Protein AF-0000000078663691 (afdb_homodimer)

Organism: Novosphingobium aromaticivorans (strain ATCC 700278 / DSM 12444 / CCUG 56034 / CIP 105152 / NBRC 16084 / F199) (NCBI:txid279238)

InterPro domains:
  IPR007715 Ubiquinone biosynthesis protein Coq4 [PF05019] (97-254)

Sequence (544 aa):
MADDLPYLARGAKPVATDSTVLVSNSPYLNEPRLRDWLATAYLRKSGKDSPTTLDAHKLYMILADVFDVPRIEELFTQERKRWPELDRWFAEGFSSNFTVDELLAHPQGSLGHTFGRYLRDNGFEIDIVPRFEPRNQFEYFSLRSGQTHDLEHIVCGGGFDIIGELVPYFARLSNLPRFLDPELVGLINAGQLLGALRLVSRTGLHYQQAFPTVLKAIRCGMDVGEQSGPFWMARYEDVFHLPIDEARNALGIVGAVDLDSREASMNWPEYWMADDLPYLARGAKPVATDSTVLVSNSPYLNEPRLRDWLATAYLRKSGKDSPTTLDAHKLYMILADVFDVPRIEELFTQERKRWPELDRWFAEGFSSNFTVDELLAHPQGSLGHTFGRYLRDNGFEIDIVPRFEPRNQFEYFSLRSGQTHDLEHIVCGGGFDIIGELVPYFARLSNLPRFLDPELVGLINAGQLLGALRLVSRTGLHYQQAFPTVLKAIRCGMDVGEQSGPFWMARYEDVFHLPIDEARNALGIVGAVDLDSREASMNWPEYW

Foldseek 3Di:
DPPPDDPVPPDDDDDDDPDPDDDDPDLQVVQVLNVVLLVDLQPDAFAQVDHLLVSLVSNVVSLVVSFPVVVLQVQLVVLCVVDVVSVVLVVVLDADDDALVNLCPADPQFLSNVLSVVCVVVVHGQQPDDDDDDPGPLSSLVRLCRNCQSSCLLLLQFDPFLLSSLQQLLLCVQAVVVRGDPVSCVRNNVSSVSSNNSSQSNCVVPPVVLNVLSVVSNVSNNQQRNQFHPLSSDDLVVRSNDRSVVSSVVSRGPRHDNRDSPVSSVSRHSND/DPPPDDPVPPDDDDDDDPDPDDDDPDLQVVQVLNVVLLVDLQPDAFAQVDHLLVSLVSNVVSLVVSFPVVVLQVQLVVLCVVDVVSVVLVVVLDADDDALVNLCPADPQFLSNVLSCVCVVVVHGQQPDDDDDDPGPLSSLVRLCRNCQSSCLLLLQFDPFLLSSLQQLLLCVQAVVVRGDPVSCVRNNVSSVSSNNSSQSNCVVPPVVLNVLSVVSNVSNNQQRNQFHPLSSDDLVVRSNDRSVVSSVVSRGPRHDNRDSPVSRVSRHSND

Structure (mmCIF, N/CA/C/O backbone):
data_AF-0000000078663691-model_v1
#
loop_
_entity.id
_entity.type
_entity.pdbx_description
1 polymer 'Uncharacterized protein involved in ubiquinone biosynthesis-like protein'
#
loop_
_atom_site.group_PDB
_atom_site.id
_atom_site.type_symbol
_atom_site.label_atom_id
_atom_site.label_alt_id
_atom_site.label_comp_id
_atom_site.label_asym_id
_atom_site.label_entity_id
_atom_site.label_seq_id
_atom_site.pdbx_PDB_ins_code
_atom_site.Cartn_x
_atom_site.Cartn_y
_atom_site.Cartn_z
_atom_site.occupancy
_atom_site.B_iso_or_equiv
_atom_site.auth_seq_id
_atom_site.auth_comp_id
_atom_site.auth_asym_id
_atom_site.auth_atom_id
_atom_site.pdbx_PDB_model_num
ATOM 1 N N . MET A 1 1 ? 10 38.812 -11.766 1 22.59 1 MET A N 1
ATOM 2 C CA . MET A 1 1 ? 8.766 38.469 -11.062 1 22.59 1 MET A CA 1
ATOM 3 C C . MET A 1 1 ? 8.914 37.156 -10.328 1 22.59 1 MET A C 1
ATOM 5 O O . MET A 1 1 ? 9.32 36.156 -10.914 1 22.59 1 MET A O 1
ATOM 9 N N . ALA A 1 2 ? 9.375 37.031 -9.125 1 31.94 2 ALA A N 1
ATOM 10 C CA . ALA A 1 2 ? 9.695 36 -8.164 1 31.94 2 ALA A CA 1
ATOM 11 C C . ALA A 1 2 ? 8.648 34.875 -8.18 1 31.94 2 ALA A C 1
ATOM 13 O O . ALA A 1 2 ? 7.465 35.125 -7.934 1 31.94 2 ALA A O 1
ATOM 14 N N . ASP A 1 3 ? 8.531 33.75 -8.961 1 36.31 3 ASP A N 1
ATOM 15 C CA . ASP A 1 3 ? 7.508 32.812 -9.375 1 36.31 3 ASP A CA 1
ATOM 16 C C . ASP A 1 3 ? 6.82 32.156 -8.172 1 36.31 3 ASP A C 1
ATOM 18 O O . ASP A 1 3 ? 7.48 31.609 -7.289 1 36.31 3 ASP A O 1
ATOM 22 N N . ASP A 1 4 ? 5.684 32.562 -7.602 1 38.38 4 ASP A N 1
ATOM 23 C CA . ASP A 1 4 ? 4.664 32.406 -6.57 1 38.38 4 ASP A CA 1
ATOM 24 C C . ASP A 1 4 ? 4.266 30.938 -6.41 1 38.38 4 ASP A C 1
ATOM 26 O O . ASP A 1 4 ? 3.184 30.625 -5.906 1 38.38 4 ASP A O 1
ATOM 30 N N . LEU A 1 5 ? 4.82 30.016 -7.07 1 46.78 5 LEU A N 1
ATOM 31 C CA . LEU A 1 5 ? 4.375 28.641 -6.93 1 46.78 5 LEU A CA 1
ATOM 32 C C . LEU A 1 5 ? 4.77 28.078 -5.566 1 46.78 5 LEU A C 1
ATOM 34 O O . LEU A 1 5 ? 5.871 28.328 -5.082 1 46.78 5 LEU A O 1
ATOM 38 N N . PRO A 1 6 ? 3.791 27.578 -4.895 1 53.06 6 PRO A N 1
ATOM 39 C CA . PRO A 1 6 ? 4.113 26.859 -3.66 1 53.06 6 PRO A CA 1
ATOM 40 C C . PRO A 1 6 ? 5.32 25.938 -3.811 1 53.06 6 PRO A C 1
ATOM 42 O O . PRO A 1 6 ? 5.625 25.484 -4.918 1 53.06 6 PRO A O 1
ATOM 45 N N . TYR A 1 7 ? 6.234 26 -2.838 1 54.06 7 TYR A N 1
ATOM 46 C CA . TYR A 1 7 ? 7.445 25.188 -2.738 1 54.06 7 TYR A CA 1
ATOM 47 C C . TYR A 1 7 ? 7.262 23.844 -3.439 1 54.06 7 TYR A C 1
ATOM 49 O O . TYR A 1 7 ? 8.141 23.406 -4.176 1 54.06 7 TYR A O 1
ATOM 57 N N . LEU A 1 8 ? 6.082 23.312 -3.352 1 53.34 8 LEU A N 1
ATOM 58 C CA . LEU A 1 8 ? 5.824 21.984 -3.865 1 53.34 8 LEU A CA 1
ATOM 59 C C . LEU A 1 8 ? 5.664 22 -5.383 1 53.34 8 LEU A C 1
ATOM 61 O O . LEU A 1 8 ? 5.758 20.953 -6.035 1 53.34 8 LEU A O 1
ATOM 65 N N . ALA A 1 9 ? 5.559 23.125 -5.969 1 53.31 9 ALA A N 1
ATOM 66 C CA . ALA A 1 9 ? 5.285 23.203 -7.402 1 53.31 9 ALA A CA 1
ATOM 67 C C . ALA A 1 9 ? 6.543 23.562 -8.188 1 53.31 9 ALA A C 1
ATOM 69 O O . ALA A 1 9 ? 6.492 23.75 -9.398 1 53.31 9 ALA A O 1
ATOM 70 N N . ARG A 1 10 ? 7.605 23.562 -7.473 1 61.69 10 ARG A N 1
ATOM 71 C CA . ARG A 1 10 ? 8.844 23.953 -8.133 1 61.69 10 ARG A CA 1
ATOM 72 C C 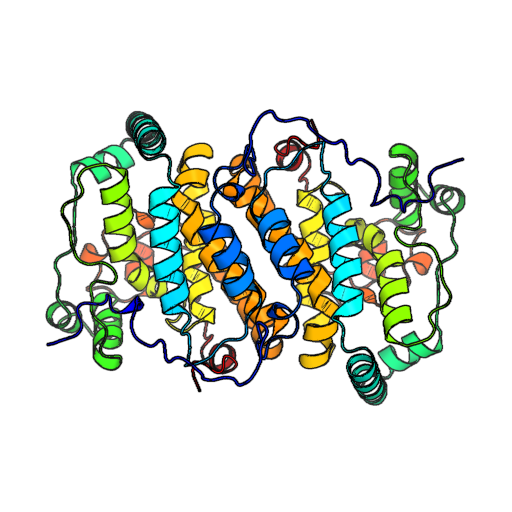. ARG A 1 10 ? 9.602 22.734 -8.656 1 61.69 10 ARG A C 1
ATOM 74 O O . ARG A 1 10 ? 9.469 21.641 -8.109 1 61.69 10 ARG A O 1
ATOM 81 N N . GLY A 1 11 ? 10.047 22.797 -9.969 1 65.69 11 GLY A N 1
ATOM 82 C CA . GLY A 1 11 ? 11.047 21.812 -10.328 1 65.69 11 GLY A CA 1
ATOM 83 C C . GLY A 1 11 ? 10.734 21.078 -11.625 1 65.69 11 GLY A C 1
ATOM 84 O O . GLY A 1 11 ? 11.57 20.344 -12.148 1 65.69 11 GLY A O 1
ATOM 85 N N . ALA A 1 12 ? 9.578 21.328 -12.078 1 71.88 12 ALA A N 1
ATOM 86 C CA . ALA A 1 12 ? 9.312 20.594 -13.32 1 71.88 12 ALA A CA 1
ATOM 87 C C . ALA A 1 12 ? 10.156 21.141 -14.461 1 71.88 12 ALA A C 1
ATOM 89 O O . ALA A 1 12 ? 10.281 22.359 -14.625 1 71.88 12 ALA A O 1
ATOM 90 N N . LYS A 1 13 ? 10.844 20.266 -15.188 1 81.12 13 LYS A N 1
ATOM 91 C CA . LYS A 1 13 ? 11.602 20.609 -16.391 1 81.12 13 LYS A CA 1
ATOM 92 C C . LYS A 1 13 ? 11.125 19.797 -17.594 1 81.12 13 LYS A C 1
ATOM 94 O O . LYS A 1 13 ? 11.305 18.578 -17.625 1 81.12 13 LYS A O 1
ATOM 99 N N . PRO A 1 14 ? 10.547 20.406 -18.531 1 81.62 14 PRO A N 1
ATOM 100 C CA . PRO A 1 14 ? 10.086 19.641 -19.703 1 81.62 14 PRO A CA 1
ATOM 101 C C . PRO A 1 14 ? 11.227 18.953 -20.453 1 81.62 14 PRO A C 1
ATOM 103 O O . PRO A 1 14 ? 12.328 19.5 -20.547 1 81.62 14 PRO A O 1
ATOM 106 N N . VAL A 1 15 ? 10.992 17.719 -20.844 1 88.19 15 VAL A N 1
ATOM 107 C CA . VAL A 1 15 ? 11.938 16.969 -21.656 1 88.19 15 VAL A CA 1
ATOM 108 C C . VAL A 1 15 ? 11.414 16.859 -23.094 1 88.19 15 VAL A C 1
ATOM 110 O O . VAL A 1 15 ? 10.273 16.453 -23.312 1 88.19 15 VAL A O 1
ATOM 113 N N . ALA A 1 16 ? 12.219 17.281 -24 1 90.62 16 ALA A N 1
ATOM 114 C CA . ALA A 1 16 ? 11.836 17.219 -25.406 1 90.62 16 ALA A CA 1
ATOM 115 C C . ALA A 1 16 ? 11.953 15.797 -25.938 1 90.62 16 ALA A C 1
ATOM 117 O O . ALA A 1 16 ? 12.75 15 -25.438 1 90.62 16 ALA A O 1
ATOM 118 N N . THR A 1 17 ? 10.969 15.406 -26.906 1 93 17 THR A N 1
ATOM 119 C CA . THR A 1 17 ? 11.039 14.117 -27.578 1 93 17 THR A CA 1
ATOM 120 C C . THR A 1 17 ? 10.625 14.25 -29.047 1 93 17 THR A C 1
ATOM 122 O O . THR A 1 17 ? 9.852 15.141 -29.391 1 93 17 THR A O 1
ATOM 125 N N . ASP A 1 18 ? 11.172 13.383 -29.859 1 95.06 18 ASP A N 1
ATOM 126 C CA . ASP A 1 18 ? 10.789 13.336 -31.281 1 95.06 18 ASP A CA 1
ATOM 127 C C . ASP A 1 18 ? 9.609 12.398 -31.484 1 95.06 18 ASP A C 1
ATOM 129 O O . ASP A 1 18 ? 9.078 12.297 -32.594 1 95.06 18 ASP A O 1
ATOM 133 N N . SER A 1 19 ? 9.242 11.805 -30.531 1 94.38 19 SER A N 1
ATOM 134 C CA . SER A 1 19 ? 8.18 10.812 -30.672 1 94.38 19 SER A CA 1
ATOM 135 C C . SER A 1 19 ? 6.859 11.477 -31.047 1 94.38 19 SER A C 1
ATOM 137 O O . SER A 1 19 ? 6.512 12.539 -30.531 1 94.38 19 SER A O 1
ATOM 139 N N . THR A 1 20 ? 6.047 10.812 -31.891 1 95.94 20 THR A N 1
ATOM 140 C CA . THR A 1 20 ? 4.73 11.305 -32.281 1 95.94 20 THR A CA 1
ATOM 141 C C . THR A 1 20 ? 3.658 10.805 -31.328 1 95.94 20 THR A C 1
ATOM 143 O O . THR A 1 20 ? 2.508 11.242 -31.391 1 95.94 20 THR A O 1
ATOM 146 N N . VAL A 1 21 ? 4.098 9.883 -30.406 1 94 21 VAL A N 1
ATOM 147 C CA . VAL A 1 21 ? 3.172 9.336 -29.422 1 94 21 VAL A CA 1
ATOM 148 C C . VAL A 1 21 ? 3.738 9.547 -28.016 1 94 21 VAL A C 1
ATOM 150 O O . VAL A 1 21 ? 4.898 9.93 -27.859 1 94 21 VAL A O 1
ATOM 153 N N . LEU A 1 22 ? 2.916 9.359 -26.969 1 92.19 22 LEU A N 1
ATOM 154 C CA . LEU A 1 22 ? 3.389 9.461 -25.594 1 92.19 22 LEU A CA 1
ATOM 155 C C . LEU A 1 22 ? 4.449 8.406 -25.297 1 92.19 22 LEU A C 1
ATOM 157 O O . LEU A 1 22 ? 4.246 7.223 -25.578 1 92.19 22 LEU A O 1
ATOM 161 N N . VAL A 1 23 ? 5.535 8.906 -24.734 1 94.88 23 VAL A N 1
ATOM 162 C CA . VAL A 1 23 ? 6.605 7.977 -24.375 1 94.88 23 VAL A CA 1
ATOM 163 C C . VAL A 1 23 ? 7.176 8.344 -23 1 94.88 23 VAL A C 1
ATOM 165 O O . VAL A 1 23 ? 7.215 9.516 -22.641 1 94.88 23 VAL A O 1
ATOM 168 N N . SER A 1 24 ? 7.5 7.285 -22.266 1 95.69 24 SER A N 1
ATOM 169 C CA . SER A 1 24 ? 8.172 7.359 -20.969 1 95.69 24 SER A CA 1
ATOM 170 C C . SER A 1 24 ? 9.305 6.348 -20.875 1 95.69 24 SER A C 1
ATOM 172 O O . SER A 1 24 ? 9.367 5.402 -21.672 1 95.69 24 SER A O 1
ATOM 174 N N . ASN A 1 25 ? 10.297 6.59 -20.047 1 95.06 25 ASN A N 1
ATOM 175 C CA . ASN A 1 25 ? 11.297 5.555 -19.812 1 95.06 25 ASN A CA 1
ATOM 176 C C . ASN A 1 25 ? 10.773 4.48 -18.859 1 95.06 25 ASN A C 1
ATOM 178 O O . ASN A 1 25 ? 11.5 3.545 -18.516 1 95.06 25 ASN A O 1
ATOM 182 N N . SER A 1 26 ? 9.539 4.578 -18.469 1 97.19 26 SER A N 1
ATOM 183 C CA . SER A 1 26 ? 8.836 3.51 -17.766 1 97.19 26 SER A CA 1
ATOM 184 C C . SER A 1 26 ? 8.07 2.619 -18.734 1 97.19 26 SER A C 1
ATOM 186 O O . SER A 1 26 ? 7.121 3.07 -19.375 1 97.19 26 SER A O 1
ATOM 188 N N . PRO A 1 27 ? 8.406 1.363 -18.797 1 97 27 PRO A N 1
ATOM 189 C CA . PRO A 1 27 ? 7.625 0.479 -19.672 1 97 27 PRO A CA 1
ATOM 190 C C . PRO A 1 27 ? 6.18 0.324 -19.219 1 97 27 PRO A C 1
ATOM 192 O O . PRO A 1 27 ? 5.293 0.068 -20.031 1 97 27 PRO A O 1
ATOM 195 N N . TYR A 1 28 ? 5.934 0.492 -17.922 1 98.25 28 TYR A N 1
ATOM 196 C CA . TYR A 1 28 ? 4.586 0.38 -17.391 1 98.25 28 TYR A CA 1
ATOM 197 C C . TYR A 1 28 ? 3.723 1.562 -17.812 1 98.25 28 TYR A C 1
ATOM 199 O O . TYR A 1 28 ? 2.584 1.383 -18.25 1 98.25 28 TYR A O 1
ATOM 207 N N . LEU A 1 29 ? 4.312 2.742 -17.719 1 98.19 29 LEU A N 1
ATOM 208 C CA . LEU A 1 29 ? 3.566 3.943 -18.078 1 98.19 29 LEU A CA 1
ATOM 209 C C . LEU A 1 29 ? 3.336 4.016 -19.578 1 98.19 29 LEU A C 1
ATOM 211 O O . LEU A 1 29 ? 2.365 4.621 -20.031 1 98.19 29 LEU A O 1
ATOM 215 N N . ASN A 1 30 ? 4.16 3.348 -20.359 1 97.88 30 ASN A N 1
ATOM 216 C CA . ASN A 1 30 ? 4.043 3.367 -21.812 1 97.88 30 ASN A CA 1
ATOM 217 C C . ASN A 1 30 ? 2.863 2.527 -22.297 1 97.88 30 ASN A C 1
ATOM 219 O O . ASN A 1 30 ? 2.465 2.615 -23.453 1 97.88 30 ASN A O 1
ATOM 223 N N . GLU A 1 31 ? 2.271 1.664 -21.438 1 98.12 31 GLU A N 1
ATOM 224 C CA . GLU A 1 31 ? 1.177 0.773 -21.812 1 98.12 31 GLU A CA 1
ATOM 225 C C . GLU A 1 31 ? -0.177 1.4 -21.5 1 98.12 31 GLU A C 1
ATOM 227 O O . GLU A 1 31 ? -0.597 1.428 -20.344 1 98.12 31 GLU A O 1
ATOM 232 N N . PRO A 1 32 ? -0.921 1.803 -22.562 1 97.81 32 PRO A N 1
ATOM 233 C CA . PRO A 1 32 ? -2.176 2.512 -22.297 1 97.81 32 PRO A CA 1
ATOM 234 C C . PRO A 1 32 ? -3.209 1.638 -21.594 1 97.81 32 PRO A C 1
ATOM 236 O O . PRO A 1 32 ? -4.008 2.141 -20.797 1 97.81 32 PRO A O 1
ATOM 239 N N . ARG A 1 33 ? -3.215 0.324 -21.859 1 98.31 33 ARG A N 1
ATOM 240 C CA . ARG A 1 33 ? -4.148 -0.566 -21.188 1 98.31 33 ARG A CA 1
ATOM 241 C C . ARG A 1 33 ? -3.867 -0.617 -19.688 1 98.31 33 ARG A C 1
ATOM 243 O O . ARG A 1 33 ? -4.793 -0.69 -18.875 1 98.31 33 ARG A O 1
ATOM 250 N N . LEU A 1 34 ? -2.586 -0.561 -19.375 1 98.69 34 LEU A N 1
ATOM 251 C CA . LEU A 1 34 ? -2.211 -0.604 -17.969 1 98.69 34 LEU A CA 1
ATOM 252 C C . LEU A 1 34 ? -2.586 0.696 -17.266 1 98.69 34 LEU A C 1
ATOM 254 O O . LEU A 1 34 ? -3.027 0.679 -16.109 1 98.69 34 LEU A O 1
ATOM 258 N N . ARG A 1 35 ? -2.418 1.861 -17.922 1 98.62 35 ARG A N 1
ATOM 259 C CA . ARG A 1 35 ? -2.838 3.135 -17.344 1 98.62 35 ARG A CA 1
ATOM 260 C C . ARG A 1 35 ? -4.332 3.131 -17.047 1 98.62 35 ARG A C 1
ATOM 262 O O . ARG A 1 35 ? -4.75 3.555 -15.961 1 98.62 35 ARG A O 1
ATOM 269 N N . ASP A 1 36 ? -5.059 2.643 -17.938 1 98.12 36 ASP A N 1
ATOM 270 C CA . ASP A 1 36 ? -6.504 2.582 -17.75 1 98.12 36 ASP A CA 1
ATOM 271 C C . ASP A 1 36 ? -6.875 1.604 -16.625 1 98.12 36 ASP A C 1
ATOM 273 O O . ASP A 1 36 ? -7.727 1.9 -15.797 1 98.12 36 ASP A O 1
ATOM 277 N N . TRP A 1 37 ? -6.246 0.448 -16.656 1 98.38 37 TRP A N 1
ATOM 278 C CA . TRP A 1 37 ? -6.504 -0.557 -15.633 1 98.38 37 TRP A CA 1
ATOM 279 C C . TRP A 1 37 ? -6.195 -0.009 -14.242 1 98.38 37 TRP A C 1
ATOM 281 O O . TRP A 1 37 ? -6.996 -0.158 -13.32 1 98.38 37 TRP A O 1
ATOM 291 N N . LEU A 1 38 ? -5.043 0.616 -14.117 1 98.5 38 LEU A N 1
ATOM 292 C CA . LEU A 1 38 ? -4.609 1.119 -12.82 1 98.5 38 LEU A CA 1
ATOM 293 C C . LEU A 1 38 ? -5.609 2.129 -12.266 1 98.5 38 LEU A C 1
ATOM 295 O O . LEU A 1 38 ? -6.051 2.01 -11.117 1 98.5 38 LEU A O 1
ATOM 299 N N . ALA A 1 39 ? -5.941 3.057 -13.023 1 98 39 ALA A N 1
ATOM 300 C CA . ALA A 1 39 ? -6.875 4.086 -12.578 1 98 39 ALA A CA 1
ATOM 301 C C . ALA A 1 39 ? -8.219 3.475 -12.195 1 98 39 ALA A C 1
ATOM 303 O O . ALA A 1 39 ? -8.766 3.785 -11.133 1 98 39 ALA A O 1
ATOM 304 N N . THR A 1 40 ? -8.719 2.611 -13.031 1 97.44 40 THR A N 1
ATOM 305 C CA . THR A 1 40 ? -10.039 2.029 -12.812 1 97.44 40 THR A CA 1
ATOM 306 C C . THR A 1 40 ? -10.023 1.098 -11.602 1 97.44 40 THR A C 1
ATOM 308 O O . THR A 1 40 ? -10.875 1.213 -10.711 1 97.44 40 THR A O 1
ATOM 311 N N . ALA A 1 41 ? -9.031 0.248 -11.523 1 97.69 41 ALA A N 1
ATOM 312 C CA . ALA A 1 41 ? -8.977 -0.777 -10.477 1 97.69 41 ALA A CA 1
ATOM 313 C C . ALA A 1 41 ? -8.719 -0.156 -9.109 1 97.69 41 ALA A C 1
ATOM 315 O O . ALA A 1 41 ? -9.133 -0.702 -8.086 1 97.69 41 ALA A O 1
ATOM 316 N N . TYR A 1 42 ? -8.148 0.997 -9.078 1 98.62 42 TYR A N 1
ATOM 317 C CA . TYR A 1 42 ? -7.754 1.593 -7.805 1 98.62 42 TYR A CA 1
ATOM 318 C C . TYR A 1 42 ? -8.82 2.553 -7.297 1 98.62 42 TYR A C 1
ATOM 320 O O . TYR A 1 42 ? -8.945 2.773 -6.09 1 98.62 42 TYR A O 1
ATOM 328 N N . LEU A 1 43 ? -9.609 3.096 -8.25 1 98.62 43 LEU A N 1
ATOM 329 C CA . LEU A 1 43 ? -10.469 4.207 -7.844 1 98.62 43 LEU A CA 1
ATOM 330 C C . LEU A 1 43 ? -11.922 3.762 -7.758 1 98.62 43 LEU A C 1
ATOM 332 O O . LEU A 1 43 ? -12.75 4.453 -7.16 1 98.62 43 LEU A O 1
ATOM 336 N N . ARG A 1 44 ? -12.281 2.648 -8.281 1 97.69 44 ARG A N 1
ATOM 337 C CA . ARG A 1 44 ? -13.695 2.264 -8.344 1 97.69 44 ARG A CA 1
ATOM 338 C C . ARG A 1 44 ? -14.141 1.612 -7.039 1 97.69 44 ARG A C 1
ATOM 340 O O . ARG A 1 44 ? -13.312 1.093 -6.285 1 97.69 44 ARG A O 1
ATOM 347 N N . LYS A 1 45 ? -15.422 1.609 -6.844 1 96.88 45 LYS A N 1
ATOM 348 C CA . LYS A 1 45 ? -16.047 0.777 -5.82 1 96.88 45 LYS A CA 1
ATOM 349 C C . LYS A 1 45 ? -16.141 -0.676 -6.273 1 96.88 45 LYS A C 1
ATOM 351 O O . LYS A 1 45 ? -15.938 -0.978 -7.453 1 96.88 45 LYS A O 1
ATOM 356 N N . SER A 1 46 ? -16.312 -1.522 -5.297 1 94.88 46 SER A N 1
ATOM 357 C CA . SER A 1 46 ? -16.547 -2.928 -5.613 1 94.88 46 SER A CA 1
ATOM 358 C C . SER A 1 46 ? -18.016 -3.186 -5.922 1 94.88 46 SER A C 1
ATOM 360 O O . SER A 1 46 ? -18.906 -2.516 -5.375 1 94.88 46 SER A O 1
ATOM 362 N N . GLY A 1 47 ? -18.219 -4.117 -6.793 1 92.38 47 GLY A N 1
ATOM 363 C CA . GLY A 1 47 ? -19.578 -4.512 -7.125 1 92.38 47 GLY A CA 1
ATOM 364 C C . GLY A 1 47 ? -19.656 -5.805 -7.914 1 92.38 47 GLY A C 1
ATOM 365 O O . GLY A 1 47 ? -18.656 -6.25 -8.477 1 92.38 47 GLY A O 1
ATOM 366 N N . LYS A 1 48 ? -20.859 -6.367 -7.949 1 89.25 48 LYS A N 1
ATOM 367 C CA . LYS A 1 48 ? -21.062 -7.652 -8.609 1 89.25 48 LYS A CA 1
ATOM 368 C C . LYS A 1 48 ? -20.984 -7.516 -10.125 1 89.25 48 LYS A C 1
ATOM 370 O O . LYS A 1 48 ? -20.75 -8.5 -10.828 1 89.25 48 LYS A O 1
ATOM 375 N N . ASP A 1 49 ? -21.125 -6.312 -10.609 1 89.56 49 ASP A N 1
ATOM 376 C CA . ASP A 1 49 ? -21.062 -6.078 -12.047 1 89.56 49 ASP A CA 1
ATOM 377 C C . ASP A 1 49 ? -19.641 -6.258 -12.57 1 89.56 49 ASP A C 1
ATOM 379 O O . ASP A 1 49 ? -19.438 -6.559 -13.75 1 89.56 49 ASP A O 1
ATOM 383 N N . SER A 1 50 ? -18.656 -6.035 -11.688 1 91.06 50 SER A N 1
ATOM 384 C CA . SER A 1 50 ? -17.234 -6.199 -12.023 1 91.06 50 SER A CA 1
ATOM 385 C C . SER A 1 50 ? -16.453 -6.746 -10.836 1 91.06 50 SER A C 1
ATOM 387 O O . SER A 1 50 ? -15.758 -6 -10.148 1 91.06 50 SER A O 1
ATOM 389 N N . PRO A 1 51 ? -16.516 -8.047 -10.758 1 89.75 51 PRO A N 1
ATOM 390 C CA . PRO A 1 51 ? -15.852 -8.664 -9.602 1 89.75 51 PRO A CA 1
ATOM 391 C C . PRO A 1 51 ? -14.336 -8.453 -9.609 1 89.75 51 PRO A C 1
ATOM 393 O O . PRO A 1 51 ? -13.727 -8.359 -10.672 1 89.75 51 PRO A O 1
ATOM 396 N N . THR A 1 52 ? -13.758 -8.461 -8.453 1 90.25 52 THR A N 1
ATOM 397 C CA . THR A 1 52 ? -12.344 -8.188 -8.258 1 90.25 52 THR A CA 1
ATOM 398 C C . THR A 1 52 ? -11.484 -9.242 -8.953 1 90.25 52 THR A C 1
ATOM 400 O O . THR A 1 52 ? -10.359 -8.961 -9.367 1 90.25 52 THR A O 1
ATOM 403 N N . THR A 1 53 ? -11.938 -10.438 -9.141 1 87.31 53 THR A N 1
ATOM 404 C CA . THR A 1 53 ? -11.195 -11.5 -9.82 1 87.31 53 THR A CA 1
ATOM 405 C C . THR A 1 53 ? -10.914 -11.117 -11.266 1 87.31 53 THR A C 1
ATOM 407 O O . THR A 1 53 ? -9.875 -11.484 -11.82 1 87.31 53 THR A O 1
ATOM 410 N N . LEU A 1 54 ? -11.805 -10.398 -11.859 1 89.75 54 LEU A N 1
ATOM 411 C CA . LEU A 1 54 ? -11.625 -9.938 -13.234 1 89.75 54 LEU A CA 1
ATOM 412 C C . LEU A 1 54 ? -10.461 -8.953 -13.328 1 89.75 54 LEU A C 1
ATOM 414 O O . LEU A 1 54 ? -9.758 -8.922 -14.344 1 89.75 54 LEU A O 1
ATOM 418 N N . ASP A 1 55 ? -10.305 -8.156 -12.25 1 92.81 55 ASP A N 1
ATOM 419 C CA . ASP A 1 55 ? -9.18 -7.227 -12.211 1 92.81 55 ASP A CA 1
ATOM 420 C C . ASP A 1 55 ? -7.852 -7.961 -12.367 1 92.81 55 ASP A C 1
ATOM 422 O O . ASP A 1 55 ? -6.992 -7.547 -13.148 1 92.81 55 ASP A O 1
ATOM 426 N N . ALA A 1 56 ? -7.781 -9.016 -11.586 1 90.75 56 ALA A N 1
ATOM 427 C CA . ALA A 1 56 ? -6.523 -9.758 -11.578 1 90.75 56 ALA A CA 1
ATOM 428 C C . ALA A 1 56 ? -6.254 -10.398 -12.938 1 90.75 56 ALA A C 1
ATOM 430 O O . ALA A 1 56 ? -5.125 -10.352 -13.43 1 90.75 56 ALA A O 1
ATOM 431 N N . HIS A 1 57 ? -7.238 -10.977 -13.5 1 90.56 57 HIS A N 1
ATOM 432 C CA . HIS A 1 57 ? -7.102 -11.602 -14.812 1 90.56 57 HIS A CA 1
ATOM 433 C C . HIS A 1 57 ? -6.641 -10.586 -15.852 1 90.56 57 HIS A C 1
ATOM 435 O O . HIS A 1 57 ? -5.691 -10.844 -16.594 1 90.56 57 HIS A O 1
ATOM 441 N N . LYS A 1 58 ? -7.27 -9.445 -15.891 1 94.31 58 LYS A N 1
ATOM 442 C CA . LYS A 1 58 ? -6.926 -8.398 -16.859 1 94.31 58 LYS A CA 1
ATOM 443 C C . LYS A 1 58 ? -5.504 -7.898 -16.625 1 94.31 58 LYS A C 1
ATOM 445 O O . LYS A 1 58 ? -4.758 -7.684 -17.594 1 94.31 58 LYS A O 1
ATOM 450 N N . LEU A 1 59 ? -5.18 -7.73 -15.398 1 96.69 59 LEU A N 1
ATOM 451 C CA . LEU A 1 59 ? -3.85 -7.23 -15.07 1 96.69 59 LEU A CA 1
ATOM 452 C C . LEU A 1 59 ? -2.77 -8.141 -15.648 1 96.69 59 LEU A C 1
ATOM 454 O O . LEU A 1 59 ? -1.842 -7.672 -16.312 1 96.69 59 LEU A O 1
ATOM 458 N N . TYR A 1 60 ? -2.896 -9.391 -15.438 1 92.75 60 TYR A N 1
ATOM 459 C CA . TYR A 1 60 ? -1.848 -10.32 -15.844 1 92.75 60 TYR A CA 1
ATOM 460 C C . TYR A 1 60 ? -1.795 -10.461 -17.359 1 92.75 60 TYR A C 1
ATOM 462 O O . TYR A 1 60 ? -0.72 -10.648 -17.938 1 92.75 60 TYR A O 1
ATOM 470 N N . MET A 1 61 ? -2.945 -10.32 -17.984 1 93.31 61 MET A N 1
ATOM 471 C CA . MET A 1 61 ? -2.949 -10.312 -19.453 1 93.31 61 MET A CA 1
ATOM 472 C C . MET A 1 61 ? -2.209 -9.094 -19.984 1 93.31 61 MET A C 1
ATOM 474 O O . MET A 1 61 ? -1.447 -9.195 -20.953 1 93.31 61 MET A O 1
ATOM 478 N N . ILE A 1 62 ? -2.398 -8.008 -19.375 1 97.56 62 ILE A N 1
ATOM 479 C CA . ILE A 1 62 ? -1.736 -6.777 -19.781 1 97.56 62 ILE A CA 1
ATOM 480 C C . ILE A 1 62 ? -0.237 -6.883 -19.516 1 97.56 62 ILE A C 1
ATOM 482 O O . ILE A 1 62 ? 0.581 -6.59 -20.391 1 97.56 62 ILE A O 1
ATOM 486 N N . LEU A 1 63 ? 0.132 -7.344 -18.344 1 96.88 63 LEU A N 1
ATOM 487 C CA . LEU A 1 63 ? 1.53 -7.41 -17.922 1 96.88 63 LEU A CA 1
ATOM 488 C C . LEU A 1 63 ? 2.309 -8.391 -18.797 1 96.88 63 LEU A C 1
ATOM 490 O O . LEU A 1 63 ? 3.506 -8.203 -19.031 1 96.88 63 LEU A O 1
ATOM 494 N N . ALA A 1 64 ? 1.605 -9.391 -19.312 1 94.62 64 ALA A N 1
ATOM 495 C CA . ALA A 1 64 ? 2.252 -10.359 -20.203 1 94.62 64 ALA A CA 1
ATOM 496 C C . ALA A 1 64 ? 2.875 -9.664 -21.406 1 94.62 64 ALA A C 1
ATOM 498 O O . ALA A 1 64 ? 3.918 -10.094 -21.906 1 94.62 64 ALA A O 1
ATOM 499 N N . ASP A 1 65 ? 2.311 -8.555 -21.797 1 96 65 ASP A N 1
ATOM 500 C CA . ASP A 1 65 ? 2.805 -7.816 -22.953 1 96 65 ASP A CA 1
ATOM 501 C C . ASP A 1 65 ? 3.871 -6.801 -22.547 1 96 65 ASP A C 1
ATOM 503 O O . ASP A 1 65 ? 4.574 -6.254 -23.391 1 96 65 ASP A O 1
ATOM 507 N N . VAL A 1 66 ? 3.973 -6.574 -21.25 1 96.81 66 VAL A N 1
ATOM 508 C CA . VAL A 1 66 ? 4.891 -5.551 -20.75 1 96.81 66 VAL A CA 1
ATOM 509 C C . VAL A 1 66 ? 6.191 -6.203 -20.297 1 96.81 66 VAL A C 1
ATOM 511 O O . VAL A 1 66 ? 7.258 -5.586 -20.359 1 96.81 66 VAL A O 1
ATOM 514 N N . PHE A 1 67 ? 6.16 -7.434 -19.922 1 96.44 67 PHE A N 1
ATOM 515 C CA . PHE A 1 67 ? 7.293 -8.125 -19.312 1 96.44 67 PHE A CA 1
ATOM 516 C C . PHE A 1 67 ? 8.438 -8.25 -20.312 1 96.44 67 PHE A C 1
ATOM 518 O O . PHE A 1 67 ? 8.227 -8.602 -21.484 1 96.44 67 PHE A O 1
ATOM 525 N N . ASP A 1 68 ? 9.609 -7.926 -19.906 1 97.06 68 ASP A N 1
ATOM 526 C CA . ASP A 1 68 ? 10.852 -8.195 -20.625 1 97.06 68 ASP A CA 1
ATOM 527 C C . ASP A 1 68 ? 11.328 -9.625 -20.391 1 97.06 68 ASP A C 1
ATOM 529 O O . ASP A 1 68 ? 12.32 -9.844 -19.703 1 97.06 68 ASP A O 1
ATOM 533 N N . VAL A 1 69 ? 10.695 -10.594 -21.094 1 97.69 69 VAL A N 1
ATOM 534 C CA . VAL A 1 69 ? 10.891 -12.016 -20.844 1 97.69 69 VAL A CA 1
ATOM 535 C C . VAL A 1 69 ? 12.352 -12.391 -21.109 1 97.69 69 VAL A C 1
ATOM 537 O O . VAL A 1 69 ? 12.969 -13.094 -20.297 1 97.69 69 VAL A O 1
ATOM 540 N N . PRO A 1 70 ? 12.992 -11.836 -22.172 1 98.38 70 PRO A N 1
ATOM 541 C CA . PRO A 1 70 ? 14.406 -12.156 -22.359 1 98.38 70 PRO A CA 1
ATOM 542 C C . PRO A 1 70 ? 15.273 -11.727 -21.172 1 98.38 70 PRO A C 1
ATOM 544 O O . PRO A 1 70 ? 16.156 -12.484 -20.75 1 98.38 70 PRO A O 1
ATOM 547 N N . ARG A 1 71 ? 15 -10.562 -20.656 1 98.5 71 ARG A N 1
ATOM 548 C CA . ARG A 1 71 ? 15.781 -10.094 -19.516 1 98.5 71 ARG A CA 1
ATOM 549 C C . ARG A 1 71 ? 15.5 -10.938 -18.266 1 98.5 71 ARG A C 1
ATOM 551 O O . ARG A 1 71 ? 16.422 -11.266 -17.516 1 98.5 71 ARG A O 1
ATOM 558 N N . ILE A 1 72 ? 14.266 -11.297 -18.047 1 98.69 72 ILE A N 1
ATOM 559 C CA . ILE A 1 72 ? 13.883 -12.164 -16.938 1 98.69 72 ILE A CA 1
ATOM 560 C C . ILE A 1 72 ? 14.617 -13.492 -17.047 1 98.69 72 ILE A C 1
ATOM 562 O O . ILE A 1 72 ? 15.172 -13.984 -16.047 1 98.69 72 ILE A O 1
ATOM 566 N N . GLU A 1 73 ? 14.664 -14.039 -18.25 1 98.75 73 GLU A N 1
ATOM 567 C CA . GLU A 1 73 ? 15.352 -15.305 -18.469 1 98.75 73 GLU A CA 1
ATOM 568 C C . GLU A 1 73 ? 16.844 -15.188 -18.156 1 98.75 73 GLU A C 1
ATOM 570 O O . GLU A 1 73 ? 17.422 -16.078 -17.531 1 98.75 73 GLU A O 1
ATOM 575 N N . GLU A 1 74 ? 17.422 -14.078 -18.578 1 98.81 74 GLU A N 1
ATOM 576 C CA . GLU A 1 74 ? 18.844 -13.844 -18.297 1 98.81 74 GLU A CA 1
ATOM 577 C C . GLU A 1 74 ? 19.094 -13.766 -16.797 1 98.81 74 GLU A C 1
ATOM 579 O O . GLU A 1 74 ? 20.047 -14.352 -16.281 1 98.81 74 GLU A O 1
ATOM 584 N N . LEU A 1 75 ? 18.25 -13.078 -16.125 1 98.75 75 LEU A N 1
ATOM 585 C CA . LEU A 1 75 ? 18.422 -12.883 -14.695 1 98.75 75 LEU A CA 1
ATOM 586 C C . LEU A 1 75 ? 18.188 -14.18 -13.93 1 98.75 75 LEU A C 1
ATOM 588 O O . LEU A 1 75 ? 18.891 -14.477 -12.961 1 98.75 75 LEU A O 1
ATOM 592 N N . PHE A 1 76 ? 17.219 -14.984 -14.359 1 98.81 76 PHE A N 1
ATOM 593 C CA . PHE A 1 76 ? 17.016 -16.297 -13.742 1 98.81 76 PHE A CA 1
ATOM 594 C C . PHE A 1 76 ? 18.25 -17.188 -13.953 1 98.81 76 PHE A C 1
ATOM 596 O O . PHE A 1 76 ? 18.641 -17.922 -13.055 1 98.81 76 PHE A O 1
ATOM 603 N N . THR A 1 77 ? 18.797 -17.125 -15.156 1 98.75 77 THR A N 1
ATOM 604 C CA . THR A 1 77 ? 20 -17.906 -15.438 1 98.75 77 THR A CA 1
ATOM 605 C C . THR A 1 77 ? 21.141 -17.5 -14.516 1 98.75 77 THR A C 1
ATOM 607 O O . THR A 1 77 ? 21.859 -18.359 -13.992 1 98.75 77 THR A O 1
ATOM 610 N N . GLN A 1 78 ? 21.281 -16.25 -14.32 1 98.75 78 GLN A N 1
ATOM 611 C CA . GLN A 1 78 ? 22.297 -15.758 -13.414 1 98.75 78 GLN A CA 1
ATOM 612 C C . GLN A 1 78 ? 22.031 -16.203 -11.977 1 98.75 78 GLN A C 1
ATOM 614 O O . GLN A 1 78 ? 22.953 -16.625 -11.273 1 98.75 78 GLN A O 1
ATOM 619 N N . GLU A 1 79 ? 20.781 -16.141 -11.547 1 98.69 79 GLU A N 1
ATOM 620 C CA . GLU A 1 79 ? 20.406 -16.547 -10.195 1 98.69 79 GLU A CA 1
ATOM 621 C C . GLU A 1 79 ? 20.656 -18.031 -9.977 1 98.69 79 GLU A C 1
ATOM 623 O O . GLU A 1 79 ? 21.078 -18.453 -8.898 1 98.69 79 GLU A O 1
ATOM 628 N N . ARG A 1 80 ? 20.406 -18.812 -10.969 1 98.56 80 ARG A N 1
ATOM 629 C CA . ARG A 1 80 ? 20.594 -20.25 -10.875 1 98.56 80 ARG A CA 1
ATOM 630 C C . ARG A 1 80 ? 22.062 -20.609 -10.695 1 98.56 80 ARG A C 1
ATOM 632 O O . ARG A 1 80 ? 22.406 -21.609 -10.047 1 98.56 80 ARG A O 1
ATOM 639 N N . LYS A 1 81 ? 22.938 -19.781 -11.211 1 98.5 81 LYS A N 1
ATOM 640 C CA . LYS A 1 81 ? 24.375 -20 -11.07 1 98.5 81 LYS A CA 1
ATOM 641 C C . LYS A 1 81 ? 24.828 -19.766 -9.633 1 98.5 81 LYS A C 1
ATOM 643 O O . LYS A 1 81 ? 25.719 -20.469 -9.125 1 98.5 81 LYS A O 1
ATOM 648 N N . ARG A 1 82 ? 24.234 -18.906 -8.969 1 97.31 82 ARG A N 1
ATOM 649 C CA . ARG A 1 82 ? 24.734 -18.547 -7.645 1 97.31 82 ARG A CA 1
ATOM 650 C C . ARG A 1 82 ? 23.969 -19.266 -6.547 1 97.31 82 ARG A C 1
ATOM 652 O O . ARG A 1 82 ? 24.422 -19.359 -5.406 1 97.31 82 ARG A O 1
ATOM 659 N N . TRP A 1 83 ? 22.766 -19.719 -6.836 1 98.25 83 TRP A N 1
ATOM 660 C CA . TRP A 1 83 ? 21.891 -20.328 -5.836 1 98.25 83 TRP A CA 1
ATOM 661 C C . TRP A 1 83 ? 21.531 -21.75 -6.227 1 98.25 83 TRP A C 1
ATOM 663 O O . TRP A 1 83 ? 20.484 -22 -6.828 1 98.25 83 TRP A O 1
ATOM 673 N N . PRO A 1 84 ? 22.25 -22.781 -5.773 1 98.25 84 PRO A N 1
ATOM 674 C CA . PRO A 1 84 ? 22.078 -24.172 -6.176 1 98.25 84 PRO A CA 1
ATOM 675 C C . PRO A 1 84 ? 20.672 -24.703 -5.902 1 98.25 84 PRO A C 1
ATOM 677 O O . PRO A 1 84 ? 20.156 -25.516 -6.668 1 98.25 84 PRO A O 1
ATOM 680 N N . GLU A 1 85 ? 20.078 -24.234 -4.852 1 97.94 85 GLU A N 1
ATOM 681 C CA . GLU A 1 85 ? 18.719 -24.672 -4.535 1 97.94 85 GLU A CA 1
ATOM 682 C C . GLU A 1 85 ? 17.734 -24.219 -5.605 1 97.94 85 GLU A C 1
ATOM 684 O O . GLU A 1 85 ? 16.828 -24.969 -5.98 1 97.94 85 GLU A O 1
ATOM 689 N N . LEU A 1 86 ? 17.906 -23.031 -6.086 1 98.69 86 LEU A N 1
ATOM 690 C CA . LEU A 1 86 ? 17.062 -22.531 -7.16 1 98.69 86 LEU A CA 1
ATOM 691 C C . LEU A 1 86 ? 17.281 -23.328 -8.445 1 98.69 86 LEU A C 1
ATOM 693 O O . LEU A 1 86 ? 16.328 -23.641 -9.156 1 98.69 86 LEU A O 1
ATOM 697 N N . ASP A 1 87 ? 18.562 -23.578 -8.703 1 98.69 87 ASP A N 1
ATOM 698 C CA . ASP A 1 87 ? 18.891 -24.359 -9.891 1 98.69 87 ASP A CA 1
ATOM 699 C C . ASP A 1 87 ? 18.219 -25.734 -9.852 1 98.69 87 ASP A C 1
ATOM 701 O O . ASP A 1 87 ? 17.656 -26.188 -10.852 1 98.69 87 ASP A O 1
ATOM 705 N N . ARG A 1 88 ? 18.281 -26.359 -8.734 1 98.44 88 ARG A N 1
ATOM 706 C CA . ARG A 1 88 ? 17.641 -27.656 -8.578 1 98.44 88 ARG A CA 1
ATOM 707 C C . ARG A 1 88 ? 16.125 -27.562 -8.766 1 98.44 88 ARG A C 1
ATOM 709 O O . ARG A 1 88 ? 15.516 -28.438 -9.367 1 98.44 88 ARG A O 1
ATOM 716 N N . TRP A 1 89 ? 15.555 -26.5 -8.211 1 98.44 89 TRP A N 1
ATOM 717 C CA . TRP A 1 89 ? 14.117 -26.281 -8.312 1 98.44 89 TRP A CA 1
ATOM 718 C C . TRP A 1 89 ? 13.68 -26.188 -9.766 1 98.44 89 TRP A C 1
ATOM 720 O O . TRP A 1 89 ? 12.711 -26.844 -10.172 1 98.44 89 TRP A O 1
ATOM 730 N N . PHE A 1 90 ? 14.367 -25.469 -10.562 1 98.44 90 PHE A N 1
ATOM 731 C CA . PHE A 1 90 ? 14.047 -25.328 -11.977 1 98.44 90 PHE A CA 1
ATOM 732 C C . PHE A 1 90 ? 14.312 -26.625 -12.727 1 98.44 90 PHE A C 1
ATOM 734 O O . PHE A 1 90 ? 13.539 -27.016 -13.602 1 98.44 90 PHE A O 1
ATOM 741 N N . ALA A 1 91 ? 15.383 -27.312 -12.406 1 97.94 91 ALA A N 1
ATOM 742 C CA . ALA A 1 91 ? 15.773 -28.531 -13.094 1 97.94 91 ALA A CA 1
ATOM 743 C C . ALA A 1 91 ? 14.758 -29.641 -12.844 1 97.94 91 ALA A C 1
ATOM 745 O O . ALA A 1 91 ? 14.453 -30.438 -13.75 1 97.94 91 ALA A O 1
ATOM 746 N N . GLU A 1 92 ? 14.305 -29.734 -11.648 1 96.94 92 GLU A N 1
ATOM 747 C CA . GLU A 1 92 ? 13.305 -30.734 -11.312 1 96.94 92 GLU A CA 1
ATOM 748 C C . GLU A 1 92 ? 12.008 -30.516 -12.078 1 96.94 92 GLU A C 1
ATOM 750 O O . GLU A 1 92 ? 11.344 -31.469 -12.477 1 96.94 92 GLU A O 1
ATOM 755 N N . GLY A 1 93 ? 11.609 -29.266 -12.203 1 96.25 93 GLY A N 1
ATOM 756 C CA . GLY A 1 93 ? 10.453 -28.922 -13.016 1 96.25 93 GLY A CA 1
ATOM 757 C C . GLY A 1 93 ? 9.164 -29.562 -12.508 1 96.25 93 GLY A C 1
ATOM 758 O O . GLY A 1 93 ? 8.328 -29.984 -13.297 1 96.25 93 GLY A O 1
ATOM 759 N N . PHE A 1 94 ? 9.07 -29.578 -11.234 1 95.69 94 PHE A N 1
ATOM 760 C CA . PHE A 1 94 ? 7.895 -30.203 -10.625 1 95.69 94 PHE A CA 1
ATOM 761 C C . PHE A 1 94 ? 6.637 -29.406 -10.953 1 95.69 94 PHE A C 1
ATOM 763 O O . PHE A 1 94 ? 6.656 -28.172 -10.938 1 95.69 94 PHE A O 1
ATOM 770 N N . SER A 1 95 ? 5.543 -30.078 -11.266 1 93.69 95 SER A N 1
ATOM 771 C CA . SER A 1 95 ? 4.215 -29.516 -11.469 1 93.69 95 SER A CA 1
ATOM 772 C C . SER A 1 95 ? 3.141 -30.359 -10.805 1 93.69 95 SER A C 1
ATOM 774 O O . SER A 1 95 ? 3.146 -31.594 -10.938 1 93.69 95 SER A O 1
ATOM 776 N N . SER A 1 96 ? 2.287 -29.75 -10.094 1 91.94 96 SER A N 1
ATOM 777 C CA . SER A 1 96 ? 1.253 -30.453 -9.344 1 91.94 96 SER A CA 1
ATOM 778 C C . SER A 1 96 ? 0.211 -31.062 -10.273 1 91.94 96 SER A C 1
ATOM 780 O O . SER A 1 96 ? -0.03 -30.547 -11.367 1 91.94 96 SER A O 1
ATOM 782 N N . ASN A 1 97 ? -0.403 -32.188 -9.859 1 90.5 97 ASN A N 1
ATOM 783 C CA . ASN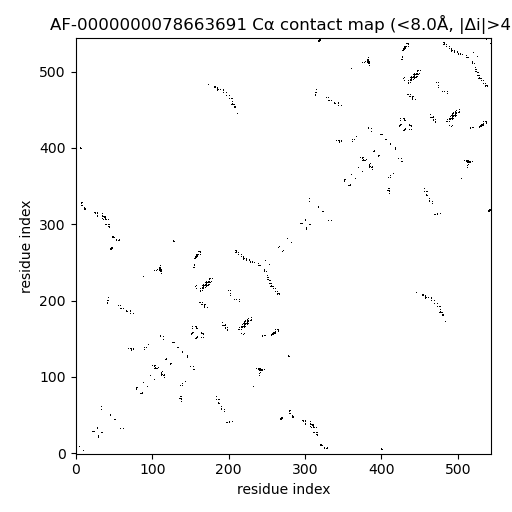 A 1 97 ? -1.463 -32.844 -10.633 1 90.5 97 ASN A CA 1
ATOM 784 C C . ASN A 1 97 ? -2.531 -33.438 -9.719 1 90.5 97 ASN A C 1
ATOM 786 O O . ASN A 1 97 ? -3.281 -34.312 -10.141 1 90.5 97 ASN A O 1
ATOM 790 N N . PHE A 1 98 ? -2.562 -33 -8.484 1 92.06 98 PHE A N 1
ATOM 791 C CA . PHE A 1 98 ? -3.535 -33.562 -7.551 1 92.06 98 PHE A CA 1
ATOM 792 C C . PHE A 1 98 ? -4.945 -33.094 -7.906 1 92.06 98 PHE A C 1
ATOM 794 O O . PHE A 1 98 ? -5.121 -32.094 -8.609 1 92.06 98 PHE A O 1
ATOM 801 N N . THR A 1 99 ? -5.93 -33.812 -7.465 1 92.62 99 THR A N 1
ATOM 802 C CA . THR A 1 99 ? -7.348 -33.5 -7.637 1 92.62 99 THR A CA 1
ATOM 803 C C . THR A 1 99 ? -7.984 -33.125 -6.305 1 92.62 99 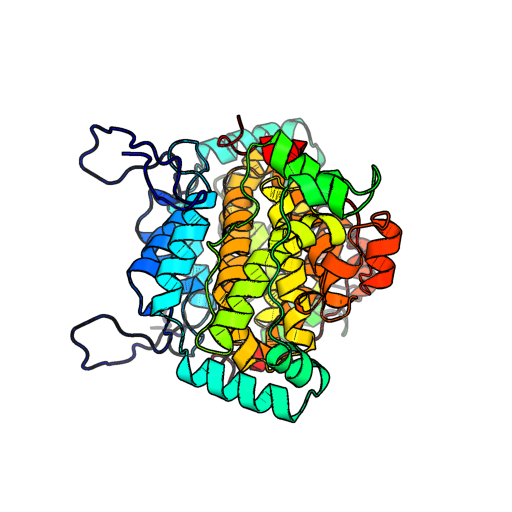THR A C 1
ATOM 805 O O . THR A 1 99 ? -7.406 -33.375 -5.242 1 92.62 99 THR A O 1
ATOM 808 N N . VAL A 1 100 ? -9.188 -32.562 -6.41 1 95 100 VAL A N 1
ATOM 809 C CA . VAL A 1 100 ? -9.922 -32.188 -5.207 1 95 100 VAL A CA 1
ATOM 810 C C . VAL A 1 100 ? -10.188 -33.438 -4.363 1 95 100 VAL A C 1
ATOM 812 O O . VAL A 1 100 ? -10.062 -33.406 -3.139 1 95 100 VAL A O 1
ATOM 815 N N . ASP A 1 101 ? -10.5 -34.531 -5.02 1 95.81 101 ASP A N 1
ATOM 816 C CA . ASP A 1 101 ? -10.781 -35.781 -4.301 1 95.81 101 ASP A CA 1
ATOM 817 C C . ASP A 1 101 ? -9.539 -36.25 -3.549 1 95.81 101 ASP A C 1
ATOM 819 O O . ASP A 1 101 ? -9.648 -36.75 -2.424 1 95.81 101 ASP A O 1
ATOM 823 N N . GLU A 1 102 ? -8.438 -36.188 -4.18 1 96.75 102 GLU A N 1
ATOM 824 C CA . GLU A 1 102 ? -7.195 -36.594 -3.523 1 96.75 102 GLU A CA 1
ATOM 825 C C . GLU A 1 102 ? -6.895 -35.719 -2.316 1 96.75 102 GLU A C 1
ATOM 827 O O . GLU A 1 102 ? -6.414 -36.188 -1.289 1 96.75 102 GLU A O 1
ATOM 832 N N . LEU A 1 103 ? -7.145 -34.438 -2.424 1 97.75 103 LEU A N 1
ATOM 833 C CA . LEU A 1 103 ? -6.973 -33.5 -1.304 1 97.75 103 LEU A CA 1
ATOM 834 C C . LEU A 1 103 ? -7.887 -33.875 -0.143 1 97.75 103 LEU A C 1
ATOM 836 O O . LEU A 1 103 ? -7.449 -33.938 1.008 1 97.75 103 LEU A O 1
ATOM 840 N N . LEU A 1 104 ? -9.141 -34.219 -0.49 1 97.62 104 LEU A N 1
ATOM 841 C CA . LEU A 1 104 ? -10.156 -34.5 0.525 1 97.62 104 LEU A CA 1
ATOM 842 C C . LEU A 1 104 ? -9.898 -35.844 1.206 1 97.62 104 LEU A C 1
ATOM 844 O O . LEU A 1 104 ? -10.445 -36.094 2.273 1 97.62 104 LEU A O 1
ATOM 848 N N . ALA A 1 105 ? -9.078 -36.656 0.597 1 98.12 105 ALA A N 1
ATOM 849 C CA . ALA A 1 105 ? -8.742 -37.969 1.161 1 98.12 105 ALA A CA 1
ATOM 850 C C . ALA A 1 105 ? -7.75 -37.844 2.311 1 98.12 105 ALA A C 1
ATOM 852 O O . ALA A 1 105 ? -7.562 -38.781 3.088 1 98.12 105 ALA A O 1
ATOM 853 N N . HIS A 1 106 ? -7.121 -36.656 2.451 1 98.5 106 HIS A N 1
ATOM 854 C CA . HIS A 1 106 ? -6.207 -36.438 3.564 1 98.5 106 HIS A CA 1
ATOM 855 C C . HIS A 1 106 ? -6.965 -36.25 4.875 1 98.5 106 HIS A C 1
ATOM 857 O O . HIS A 1 106 ? -8.172 -36 4.863 1 98.5 106 HIS A O 1
ATOM 863 N N . PRO A 1 107 ? -6.27 -36.375 6.027 1 98.12 107 PRO A N 1
ATOM 864 C CA . PRO A 1 107 ? -6.945 -36.25 7.324 1 98.12 107 PRO A CA 1
ATOM 865 C C . PRO A 1 107 ? -7.609 -34.875 7.516 1 98.12 107 PRO A C 1
ATOM 867 O O . PRO A 1 107 ? -7.07 -33.875 7.086 1 98.12 107 PRO A O 1
ATOM 870 N N . GLN A 1 108 ? -8.766 -34.875 8.219 1 97.38 108 GLN A N 1
ATOM 871 C CA . GLN A 1 108 ? -9.414 -33.625 8.594 1 97.38 108 GLN A CA 1
ATOM 872 C C . GLN A 1 108 ? -8.453 -32.75 9.383 1 97.38 108 GLN A C 1
ATOM 874 O O . GLN A 1 108 ? -7.738 -33.219 10.266 1 97.38 108 GLN A O 1
ATOM 879 N N . GLY A 1 109 ? -8.352 -31.484 8.977 1 96.75 109 GLY A N 1
ATOM 880 C CA . GLY A 1 109 ? -7.473 -30.547 9.648 1 96.75 109 GLY A CA 1
ATOM 881 C C . GLY A 1 109 ? -6.117 -30.406 8.984 1 96.75 109 GLY A C 1
ATOM 882 O O . GLY A 1 109 ? -5.34 -29.516 9.312 1 96.75 109 GLY A O 1
ATOM 883 N N . SER A 1 110 ? -5.852 -31.297 8.07 1 98.56 110 SER A N 1
ATOM 884 C CA . SER A 1 110 ? -4.578 -31.219 7.352 1 98.56 110 SER A CA 1
ATOM 885 C C . SER A 1 110 ? -4.602 -30.141 6.281 1 98.56 110 SER A C 1
ATOM 887 O O . SER A 1 110 ? -5.668 -29.625 5.938 1 98.56 110 SER A O 1
ATOM 889 N N . LEU A 1 111 ? -3.445 -29.797 5.812 1 98.56 111 LEU A N 1
ATOM 890 C CA . LEU A 1 111 ? -3.324 -28.781 4.77 1 98.56 111 LEU A CA 1
ATOM 891 C C . LEU A 1 111 ? -4.117 -29.188 3.529 1 98.56 111 LEU A C 1
ATOM 893 O O . LEU A 1 111 ? -4.918 -28.391 3.02 1 98.56 111 LEU A O 1
ATOM 897 N N . GLY A 1 112 ? -3.885 -30.453 3.127 1 98.25 112 GLY A N 1
ATOM 898 C CA . GLY A 1 112 ? -4.578 -30.938 1.944 1 98.25 112 GLY A CA 1
ATOM 899 C C . GLY A 1 112 ? -6.086 -30.938 2.098 1 98.25 112 GLY A C 1
ATOM 900 O O . GLY A 1 112 ? -6.809 -30.469 1.217 1 98.25 112 GLY A O 1
ATOM 901 N N . HIS A 1 113 ? -6.598 -31.453 3.189 1 98.31 113 HIS A N 1
ATOM 902 C CA . HIS A 1 113 ? -8.039 -31.531 3.416 1 98.31 113 HIS A CA 1
ATOM 903 C C . HIS A 1 113 ? -8.656 -30.141 3.51 1 98.31 113 HIS A C 1
ATOM 905 O O . HIS A 1 113 ? -9.742 -29.906 2.982 1 98.31 113 HIS A O 1
ATOM 911 N N . THR A 1 114 ? -8.008 -29.266 4.18 1 97.38 114 THR A N 1
ATOM 912 C CA . THR A 1 114 ? -8.477 -27.891 4.316 1 97.38 114 THR A CA 1
ATOM 913 C C . THR A 1 114 ? -8.625 -27.234 2.951 1 97.38 114 THR A C 1
ATOM 915 O O . THR A 1 114 ? -9.641 -26.594 2.67 1 97.38 114 THR A O 1
ATOM 918 N N . PHE A 1 115 ? -7.625 -27.406 2.133 1 96.88 115 PHE A N 1
ATOM 919 C CA . PHE A 1 115 ? -7.66 -26.844 0.791 1 96.88 115 PHE A CA 1
ATOM 920 C C . PHE A 1 115 ? -8.758 -27.484 -0.043 1 96.88 115 PHE A C 1
ATOM 922 O O . PHE A 1 115 ? -9.531 -26.781 -0.704 1 96.88 115 PHE A O 1
ATOM 929 N N . GLY A 1 116 ? -8.844 -28.75 -0.007 1 96.69 116 GLY A N 1
ATOM 930 C CA . GLY A 1 116 ? -9.891 -29.453 -0.72 1 96.69 116 GLY A CA 1
ATOM 931 C C . GLY A 1 116 ? -11.289 -29.031 -0.319 1 96.69 116 GLY A C 1
ATOM 932 O O . GLY A 1 116 ? -12.164 -28.844 -1.174 1 96.69 116 GLY A O 1
ATOM 933 N N . ARG A 1 117 ? -11.492 -28.906 0.95 1 96 117 ARG A N 1
ATOM 934 C CA . ARG A 1 117 ? -12.797 -28.5 1.452 1 96 117 ARG A CA 1
ATOM 935 C C . ARG A 1 117 ? -13.156 -27.109 0.942 1 96 117 ARG A C 1
ATOM 937 O O . ARG A 1 117 ? -14.305 -26.859 0.563 1 96 117 ARG A O 1
ATOM 944 N N . TYR A 1 118 ? -12.172 -26.25 0.948 1 93 118 TYR A N 1
ATOM 945 C CA . TYR A 1 118 ? -12.391 -24.906 0.423 1 93 118 TYR A CA 1
ATOM 946 C C . TYR A 1 118 ? -12.82 -24.969 -1.038 1 93 118 TYR A C 1
ATOM 948 O O . TYR A 1 118 ? -13.789 -24.297 -1.432 1 93 118 TYR A O 1
ATOM 956 N N . LEU A 1 119 ? -12.148 -25.703 -1.812 1 93.25 119 LEU A N 1
ATOM 957 C CA . LEU A 1 119 ? -12.445 -25.828 -3.236 1 93.25 119 LEU A CA 1
ATOM 958 C C . LEU A 1 119 ? -13.828 -26.422 -3.457 1 93.25 119 LEU A C 1
ATOM 960 O O . LEU A 1 119 ? -14.625 -25.891 -4.238 1 93.25 119 LEU A O 1
ATOM 964 N N . ARG A 1 120 ? -14.109 -27.422 -2.742 1 93.31 120 ARG A N 1
ATOM 965 C CA . ARG A 1 120 ? -15.383 -28.125 -2.895 1 93.31 120 ARG A CA 1
ATOM 966 C C . ARG A 1 120 ? -16.547 -27.25 -2.436 1 93.31 120 ARG A C 1
ATOM 968 O O . ARG A 1 120 ? -17.547 -27.141 -3.135 1 93.31 120 ARG A O 1
ATOM 975 N N . ASP A 1 121 ? -16.406 -26.641 -1.344 1 91.88 121 ASP A N 1
ATOM 976 C CA . ASP A 1 121 ? -17.484 -25.844 -0.757 1 91.88 121 ASP A CA 1
ATOM 977 C C . ASP A 1 121 ? -17.812 -24.641 -1.628 1 91.88 121 ASP A C 1
ATOM 979 O O . ASP A 1 121 ? -18.953 -24.172 -1.641 1 91.88 121 ASP A O 1
ATOM 983 N N . ASN A 1 122 ? -16.859 -24.141 -2.367 1 86.88 122 ASN A N 1
ATOM 984 C CA . ASN A 1 122 ? -17.062 -22.938 -3.15 1 86.88 122 ASN A CA 1
ATOM 985 C C . ASN A 1 122 ? -17.188 -23.234 -4.641 1 86.88 122 ASN A C 1
ATOM 987 O O . ASN A 1 122 ? -17.359 -22.328 -5.457 1 86.88 122 ASN A O 1
ATOM 991 N N . GLY A 1 123 ? -17.062 -24.5 -4.961 1 85.25 123 GLY A N 1
ATOM 992 C CA . GLY A 1 123 ? -17.172 -24.891 -6.355 1 85.25 123 GLY A CA 1
ATOM 993 C C . GLY A 1 123 ? -16.031 -24.375 -7.215 1 85.25 123 GLY A C 1
ATOM 994 O O . GLY A 1 123 ? -16.25 -23.984 -8.367 1 85.25 123 GLY A O 1
ATOM 995 N N . PHE A 1 124 ? -14.883 -24.25 -6.586 1 83.81 124 PHE A N 1
ATOM 996 C CA . PHE A 1 124 ? -13.727 -23.734 -7.301 1 83.81 124 PHE A CA 1
ATOM 997 C C . PHE A 1 124 ? -12.93 -24.859 -7.941 1 83.81 124 PHE A C 1
ATOM 999 O O . PHE A 1 124 ? -12.984 -26 -7.484 1 83.81 124 PHE A O 1
ATOM 1006 N N . GLU A 1 125 ? -12.305 -24.438 -8.984 1 80.44 125 GLU A N 1
ATOM 1007 C CA . GLU A 1 125 ? -11.352 -25.359 -9.594 1 80.44 125 GLU A CA 1
ATOM 1008 C C . GLU A 1 125 ? -9.977 -25.25 -8.93 1 80.44 125 GLU A C 1
ATOM 1010 O O . GLU A 1 125 ? -9.617 -24.188 -8.414 1 80.44 125 GLU A O 1
ATOM 1015 N N . ILE A 1 126 ? -9.305 -26.312 -9.008 1 78.38 126 ILE A N 1
ATOM 1016 C CA . ILE A 1 126 ? -7.996 -26.406 -8.375 1 78.38 126 ILE A CA 1
ATOM 1017 C C . ILE A 1 126 ? -7 -25.516 -9.133 1 78.38 126 ILE A C 1
ATOM 1019 O O . ILE A 1 126 ? -6.098 -24.938 -8.531 1 78.38 126 ILE A O 1
ATOM 1023 N N . ASP A 1 127 ? -7.238 -25.516 -10.453 1 77.19 127 ASP A N 1
ATOM 1024 C CA . ASP A 1 127 ? -6.289 -24.766 -11.281 1 77.19 127 ASP A CA 1
ATOM 1025 C C . ASP A 1 127 ? -6.762 -23.328 -11.5 1 77.19 127 ASP A C 1
ATOM 1027 O O . ASP A 1 127 ? -7.641 -23.078 -12.328 1 77.19 127 ASP A O 1
ATOM 1031 N N . ILE A 1 128 ? -6.074 -22.391 -10.742 1 72.81 128 ILE A N 1
ATOM 1032 C CA . ILE A 1 128 ? -6.348 -20.969 -10.977 1 72.81 128 ILE A CA 1
ATOM 1033 C C . ILE A 1 128 ? -5.988 -20.609 -12.414 1 72.81 128 ILE A C 1
ATOM 1035 O O . ILE A 1 128 ? -6.699 -19.828 -13.055 1 72.81 128 ILE A O 1
ATOM 1039 N N . VAL A 1 129 ? -4.902 -21.188 -12.828 1 72.19 129 VAL A N 1
ATOM 1040 C CA . VAL A 1 129 ? -4.426 -21.078 -14.203 1 72.19 129 VAL A CA 1
ATOM 1041 C C . VAL A 1 129 ? -4.383 -22.469 -14.844 1 72.19 129 VAL A C 1
ATOM 1043 O O . VAL A 1 129 ? -3.881 -23.422 -14.242 1 72.19 129 VAL A O 1
ATOM 1046 N N . PRO A 1 130 ? -4.969 -22.531 -16.016 1 76 130 PRO A N 1
ATOM 1047 C CA . PRO A 1 130 ? -4.879 -23.828 -16.672 1 76 130 PRO A CA 1
ATOM 1048 C C . PRO A 1 130 ? -3.447 -24.344 -16.766 1 76 130 PRO A C 1
ATOM 1050 O O . PRO A 1 130 ? -2.516 -23.562 -16.984 1 76 130 PRO A O 1
ATOM 1053 N N . ARG A 1 131 ? -3.404 -25.656 -16.516 1 80.06 131 ARG A N 1
ATOM 1054 C CA . ARG A 1 131 ? -2.092 -26.281 -16.594 1 80.06 131 ARG A CA 1
ATOM 1055 C C . ARG A 1 131 ? -1.524 -26.172 -18 1 80.06 131 ARG A C 1
ATOM 1057 O O . ARG A 1 131 ? -2.258 -26.312 -18.984 1 80.06 131 ARG A O 1
ATOM 1064 N N . PHE A 1 132 ? -0.26 -25.844 -18.062 1 86.44 132 PHE A N 1
ATOM 1065 C CA . PHE A 1 132 ? 0.459 -25.766 -19.328 1 86.44 132 PHE A CA 1
ATOM 1066 C C . PHE A 1 132 ? 1.902 -26.219 -19.156 1 86.44 132 PHE A C 1
ATOM 1068 O O . PHE A 1 132 ? 2.383 -26.375 -18.031 1 86.44 132 PHE A O 1
ATOM 1075 N N . GLU A 1 133 ? 2.492 -26.578 -20.266 1 92.88 133 GLU A N 1
ATOM 1076 C CA . GLU A 1 133 ? 3.92 -26.891 -20.266 1 92.88 133 GLU A CA 1
ATOM 1077 C C . GLU A 1 133 ? 4.758 -25.625 -20.422 1 92.88 133 GLU A C 1
ATOM 1079 O O . GLU A 1 133 ? 4.723 -24.969 -21.469 1 92.88 133 GLU A O 1
ATOM 1084 N N . PRO A 1 134 ? 5.492 -25.297 -19.344 1 95.56 134 PRO A N 1
ATOM 1085 C CA . PRO A 1 134 ? 6.289 -24.062 -19.453 1 95.56 134 PRO A CA 1
ATOM 1086 C C . PRO A 1 134 ? 7.352 -24.141 -20.547 1 95.56 134 PRO A C 1
ATOM 1088 O O . PRO A 1 134 ? 8.008 -25.188 -20.703 1 95.56 134 PRO A O 1
ATOM 1091 N N . ARG A 1 135 ? 7.562 -23.109 -21.297 1 96.06 135 ARG A N 1
ATOM 1092 C CA . ARG A 1 135 ? 8.516 -23.062 -22.391 1 96.06 135 ARG A CA 1
ATOM 1093 C C . ARG A 1 135 ? 9.82 -22.391 -21.953 1 96.06 135 ARG A C 1
ATOM 1095 O O . ARG A 1 135 ? 10.828 -22.469 -22.656 1 96.06 135 ARG A O 1
ATOM 1102 N N . ASN A 1 136 ? 9.789 -21.734 -20.828 1 97.25 136 ASN A N 1
ATOM 1103 C CA . ASN A 1 136 ? 10.953 -21.047 -20.281 1 97.25 136 ASN A CA 1
ATOM 1104 C C . ASN A 1 136 ? 10.883 -20.922 -18.766 1 97.25 136 ASN A C 1
ATOM 1106 O O . ASN A 1 136 ? 9.961 -21.438 -18.141 1 97.25 136 ASN A O 1
ATOM 1110 N N . GLN A 1 137 ? 11.93 -20.344 -18.172 1 98.25 137 GLN A N 1
ATOM 1111 C CA . GLN A 1 137 ? 12.031 -20.281 -16.719 1 98.25 137 GLN A CA 1
ATOM 1112 C C . GLN A 1 137 ? 10.906 -19.422 -16.141 1 98.25 137 GLN A C 1
ATOM 1114 O O . GLN A 1 137 ? 10.328 -19.781 -15.109 1 98.25 137 GLN A O 1
ATOM 1119 N N . PHE A 1 138 ? 10.609 -18.359 -16.812 1 97.75 138 PHE A N 1
ATOM 1120 C CA . PHE A 1 138 ? 9.586 -17.453 -16.312 1 97.75 138 PHE A CA 1
ATOM 1121 C C . PHE A 1 138 ? 8.219 -18.125 -16.328 1 97.75 138 PHE A C 1
ATOM 1123 O O . PHE A 1 138 ? 7.441 -17.969 -15.383 1 97.75 138 PHE A O 1
ATOM 1130 N N . GLU A 1 139 ? 7.871 -18.797 -17.328 1 96.06 139 GLU A N 1
ATOM 1131 C CA . GLU A 1 139 ? 6.602 -19.516 -17.391 1 96.06 139 GLU A CA 1
ATOM 1132 C C . GLU A 1 139 ? 6.52 -20.594 -16.297 1 96.06 139 GLU A C 1
ATOM 1134 O O . GLU A 1 139 ? 5.453 -20.828 -15.734 1 96.06 139 GLU A O 1
ATOM 1139 N N . TYR A 1 140 ? 7.625 -21.266 -16.078 1 97.06 140 TYR A N 1
ATOM 1140 C CA . TYR A 1 140 ? 7.613 -22.266 -15.008 1 97.06 140 TYR A CA 1
ATOM 1141 C C . TYR A 1 140 ? 7.359 -21.609 -13.656 1 97.06 140 TYR A C 1
ATOM 1143 O O . TYR A 1 140 ? 6.539 -22.078 -12.875 1 97.06 140 TYR A O 1
ATOM 1151 N N . PHE A 1 141 ? 8.086 -20.531 -13.391 1 96.94 141 PHE A N 1
ATOM 1152 C CA . PHE A 1 141 ? 7.883 -19.75 -12.172 1 96.94 141 PHE A CA 1
ATOM 1153 C C . PHE A 1 141 ? 6.422 -19.359 -12.023 1 96.94 141 PHE A C 1
ATOM 1155 O O . PHE A 1 141 ? 5.836 -19.484 -10.945 1 96.94 141 PHE A O 1
ATOM 1162 N N . SER A 1 142 ? 5.836 -18.859 -13.086 1 94.62 142 SER A N 1
ATOM 1163 C CA . SER A 1 142 ? 4.449 -18.406 -13.094 1 94.62 142 SER A CA 1
ATOM 1164 C C . SER A 1 142 ? 3.488 -19.578 -12.867 1 94.62 142 SER A C 1
ATOM 1166 O O . SER A 1 142 ? 2.502 -19.438 -12.141 1 94.62 142 SER A O 1
ATOM 1168 N N . LEU A 1 143 ? 3.783 -20.672 -13.531 1 94.12 143 LEU A N 1
ATOM 1169 C CA . LEU A 1 143 ? 2.965 -21.859 -13.352 1 94.12 143 LEU A CA 1
ATOM 1170 C C . LEU A 1 143 ? 2.928 -22.281 -11.883 1 94.12 143 LEU A C 1
ATOM 1172 O O . LEU A 1 143 ? 1.851 -22.5 -11.32 1 94.12 143 LEU A O 1
ATOM 1176 N N . ARG A 1 144 ? 4.031 -22.375 -11.281 1 95.19 144 ARG A N 1
ATOM 1177 C CA . ARG A 1 144 ? 4.102 -22.812 -9.898 1 95.19 144 ARG A CA 1
ATOM 1178 C C . ARG A 1 144 ? 3.457 -21.797 -8.961 1 95.19 144 ARG A C 1
ATOM 1180 O O . ARG A 1 144 ? 2.82 -22.156 -7.977 1 95.19 144 ARG A O 1
ATOM 1187 N N . SER A 1 145 ? 3.668 -20.516 -9.297 1 93.94 145 SER A N 1
ATOM 1188 C CA . SER A 1 145 ? 3.025 -19.484 -8.5 1 93.94 145 SER A CA 1
ATOM 1189 C C . SER A 1 145 ? 1.509 -19.641 -8.492 1 93.94 145 SER A C 1
ATOM 1191 O O . SER A 1 145 ? 0.86 -19.453 -7.465 1 93.94 145 SER A O 1
ATOM 1193 N N . GLY A 1 146 ? 0.955 -19.969 -9.633 1 91.88 146 GLY A N 1
ATOM 1194 C CA . GLY A 1 146 ? -0.476 -20.219 -9.711 1 91.88 146 GLY A CA 1
ATOM 1195 C C . GLY A 1 146 ? -0.913 -21.438 -8.93 1 91.88 146 GLY A C 1
ATOM 1196 O O . GLY A 1 146 ? -1.995 -21.453 -8.344 1 91.88 146 GLY A O 1
ATOM 1197 N N . GLN A 1 147 ? -0.049 -22.422 -8.883 1 92.62 147 GLN A N 1
ATOM 1198 C CA . GLN A 1 147 ? -0.384 -23.688 -8.242 1 92.62 147 GLN A CA 1
ATOM 1199 C C . GLN A 1 147 ? -0.272 -23.578 -6.723 1 92.62 147 GLN A C 1
ATOM 1201 O O . GLN A 1 147 ? -0.943 -24.312 -5.992 1 92.62 147 GLN A O 1
ATOM 1206 N N . THR A 1 148 ? 0.504 -22.625 -6.238 1 94.69 148 THR A N 1
ATOM 1207 C CA . THR A 1 148 ? 0.778 -22.594 -4.809 1 94.69 148 THR A CA 1
ATOM 1208 C C . THR A 1 148 ? 0.013 -21.453 -4.133 1 94.69 148 THR A C 1
ATOM 1210 O O . THR A 1 148 ? -0.114 -21.422 -2.906 1 94.69 148 THR A O 1
ATOM 1213 N N . HIS A 1 149 ? -0.524 -20.531 -4.883 1 94.81 149 HIS A N 1
ATOM 1214 C CA . HIS A 1 149 ? -1.103 -19.297 -4.344 1 94.81 149 HIS A CA 1
ATOM 1215 C C . HIS A 1 149 ? -2.166 -19.609 -3.293 1 94.81 149 HIS A C 1
ATOM 1217 O O . HIS A 1 149 ? -2.119 -19.078 -2.182 1 94.81 149 HIS A O 1
ATOM 1223 N N . ASP A 1 150 ? -3.107 -20.453 -3.646 1 94.56 150 ASP A N 1
ATOM 1224 C CA . ASP A 1 150 ? -4.195 -20.719 -2.715 1 94.56 150 ASP A CA 1
ATOM 1225 C C . ASP A 1 150 ? -3.689 -21.453 -1.477 1 94.56 150 ASP A C 1
ATOM 1227 O O . ASP A 1 150 ? -4.227 -21.281 -0.381 1 94.56 150 ASP A O 1
ATOM 1231 N N . LEU A 1 151 ? -2.674 -22.266 -1.655 1 96.88 151 LEU A N 1
ATOM 1232 C CA . LEU A 1 151 ? -2.059 -22.922 -0.51 1 96.88 151 LEU A CA 1
ATOM 1233 C C . LEU A 1 151 ? -1.359 -21.906 0.392 1 96.88 151 LEU A C 1
ATOM 1235 O O . LEU A 1 151 ? -1.336 -22.078 1.614 1 96.88 151 LEU A O 1
ATOM 1239 N N . GLU A 1 152 ? -0.843 -20.875 -0.192 1 97.69 152 GLU A N 1
ATOM 1240 C CA . GLU A 1 152 ? -0.184 -19.812 0.568 1 97.69 152 GLU A CA 1
ATOM 1241 C C . GLU A 1 152 ? -1.181 -19.062 1.445 1 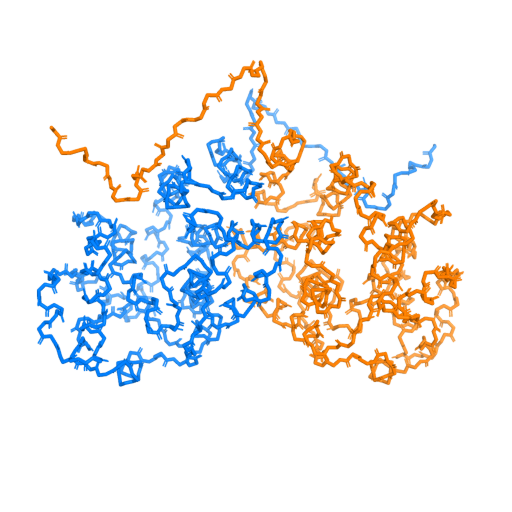97.69 152 GLU A C 1
ATOM 1243 O O . GLU A 1 152 ? -0.833 -18.594 2.535 1 97.69 152 GLU A O 1
ATOM 1248 N N . HIS A 1 153 ? -2.43 -18.969 1 1 97.56 153 HIS A N 1
ATOM 1249 C CA . HIS A 1 153 ? -3.443 -18.422 1.894 1 97.56 153 HIS A CA 1
ATOM 1250 C C . HIS A 1 153 ? -3.463 -19.156 3.225 1 97.56 153 HIS A C 1
ATOM 1252 O O . HIS A 1 153 ? -3.445 -18.547 4.289 1 97.56 153 HIS A O 1
ATOM 1258 N N . ILE A 1 154 ? -3.439 -20.422 3.092 1 98.06 154 ILE A N 1
ATOM 1259 C CA . ILE A 1 154 ? -3.631 -21.281 4.262 1 98.06 154 ILE A CA 1
ATOM 1260 C C . ILE A 1 154 ? -2.379 -21.234 5.137 1 98.06 154 ILE A C 1
ATOM 1262 O O . ILE A 1 154 ? -2.455 -20.922 6.328 1 98.06 154 ILE A O 1
ATOM 1266 N N . VAL A 1 155 ? -1.244 -21.422 4.59 1 98.5 155 VAL A N 1
ATOM 1267 C CA . VAL A 1 155 ? -0.049 -21.594 5.41 1 98.5 155 VAL A CA 1
ATOM 1268 C C . VAL A 1 155 ? 0.398 -20.234 5.949 1 98.5 155 VAL A C 1
ATOM 1270 O O . VAL A 1 155 ? 1.041 -20.156 6.996 1 98.5 155 VAL A O 1
ATOM 1273 N N . CYS A 1 156 ? 0.043 -19.141 5.234 1 98.69 156 CYS A N 1
ATOM 1274 C CA . CYS A 1 156 ? 0.431 -17.812 5.711 1 98.69 156 CYS A CA 1
ATOM 1275 C C . CYS A 1 156 ? -0.629 -17.234 6.641 1 98.69 156 CYS A C 1
ATOM 1277 O O . CYS A 1 156 ? -0.395 -16.219 7.305 1 98.69 156 CYS A O 1
ATOM 1279 N N . GLY A 1 157 ? -1.785 -17.844 6.637 1 98.25 157 GLY A N 1
ATOM 1280 C CA . GLY A 1 157 ? -2.783 -17.469 7.625 1 98.25 157 GLY A CA 1
ATOM 1281 C C . GLY A 1 157 ? -3.799 -16.469 7.098 1 98.25 157 GLY A C 1
ATOM 1282 O O . GLY A 1 157 ? -4.52 -15.844 7.875 1 98.25 157 GLY A O 1
ATOM 1283 N N . GLY A 1 158 ? -3.842 -16.281 5.836 1 97.31 158 GLY A N 1
ATOM 1284 C CA . GLY A 1 158 ? -4.836 -15.406 5.238 1 97.31 158 GLY A CA 1
ATOM 1285 C C . GLY A 1 158 ? -6.059 -16.156 4.734 1 97.31 158 GLY A C 1
ATOM 1286 O O . GLY A 1 158 ? -5.934 -17.188 4.066 1 97.31 158 GLY A O 1
ATOM 1287 N N . GLY A 1 159 ? -7.27 -15.711 5.082 1 92.62 159 GLY A N 1
ATOM 1288 C CA . GLY A 1 159 ? -8.477 -16.281 4.508 1 92.62 159 GLY A CA 1
ATOM 1289 C C . GLY A 1 159 ? -8.602 -16.047 3.014 1 92.62 159 GLY A C 1
ATOM 1290 O O . GLY A 1 159 ? -7.758 -15.375 2.416 1 92.62 159 GLY A O 1
ATOM 1291 N N . PHE A 1 160 ? -9.617 -16.641 2.365 1 92.38 160 PHE A N 1
ATOM 1292 C CA . PHE A 1 160 ? -9.828 -16.562 0.923 1 92.38 160 PHE A CA 1
ATOM 1293 C C . PHE A 1 160 ? -10.711 -15.375 0.57 1 92.38 160 PHE A C 1
ATOM 1295 O O . PHE A 1 160 ? -11.102 -15.211 -0.588 1 92.38 160 PHE A O 1
ATOM 1302 N N . ASP A 1 161 ? -11.07 -14.578 1.567 1 94.19 161 ASP A N 1
ATOM 1303 C CA . ASP A 1 161 ? -11.859 -13.383 1.325 1 94.19 161 ASP A CA 1
ATOM 1304 C C . ASP A 1 161 ? -10.992 -12.242 0.803 1 94.19 161 ASP A C 1
ATOM 1306 O O . ASP A 1 161 ? -9.766 -12.367 0.751 1 94.19 161 ASP A O 1
ATOM 1310 N N . ILE A 1 162 ? -11.562 -11.133 0.456 1 96.56 162 ILE A N 1
ATOM 1311 C CA . ILE A 1 162 ? -10.898 -10.086 -0.307 1 96.56 162 ILE A CA 1
ATOM 1312 C C . ILE A 1 162 ? -9.797 -9.453 0.539 1 96.56 162 ILE A C 1
ATOM 1314 O O . ILE A 1 162 ? -8.711 -9.164 0.035 1 96.56 162 ILE A O 1
ATOM 1318 N N . ILE A 1 163 ? -10.039 -9.227 1.819 1 98.06 163 ILE A N 1
ATOM 1319 C CA . ILE A 1 163 ? -9.008 -8.633 2.668 1 98.06 163 ILE A CA 1
ATOM 1320 C C . ILE A 1 163 ? -7.953 -9.68 3.006 1 98.06 163 ILE A C 1
ATOM 1322 O O . ILE A 1 163 ? -6.766 -9.367 3.088 1 98.06 163 ILE A O 1
ATOM 1326 N N . GLY A 1 164 ? -8.375 -10.914 3.117 1 98 164 GLY A N 1
ATOM 1327 C CA . GLY A 1 164 ? -7.441 -12.008 3.332 1 98 164 GLY A CA 1
ATOM 1328 C C . GLY A 1 164 ? -6.438 -12.164 2.205 1 98 164 GLY A C 1
ATOM 1329 O O . GLY A 1 164 ? -5.332 -12.664 2.416 1 98 164 GLY A O 1
ATOM 1330 N N . GLU A 1 165 ? -6.762 -11.695 1.011 1 97.69 165 GLU A N 1
ATOM 1331 C CA . GLU A 1 165 ? -5.891 -11.742 -0.161 1 97.69 165 GLU A CA 1
ATOM 1332 C C . GLU A 1 165 ? -4.598 -10.969 0.08 1 97.69 165 GLU A C 1
ATOM 1334 O O . GLU A 1 165 ? -3.57 -11.266 -0.533 1 97.69 165 GLU A O 1
ATOM 1339 N N . LEU A 1 166 ? -4.664 -10.086 1.03 1 98.75 166 LEU A N 1
ATOM 1340 C CA . LEU A 1 166 ? -3.504 -9.227 1.248 1 98.75 166 LEU A CA 1
ATOM 1341 C C . LEU A 1 166 ? -2.398 -9.984 1.977 1 98.75 166 LEU A C 1
ATOM 1343 O O . LEU A 1 166 ? -1.226 -9.609 1.896 1 98.75 166 LEU A O 1
ATOM 1347 N N . VAL A 1 167 ? -2.732 -11.062 2.648 1 98.88 167 VAL A N 1
ATOM 1348 C CA . VAL A 1 167 ? -1.729 -11.797 3.412 1 98.88 167 VAL A CA 1
ATOM 1349 C C . VAL A 1 167 ? -0.755 -12.484 2.459 1 98.88 167 VAL A C 1
ATOM 1351 O O . VAL A 1 167 ? 0.448 -12.211 2.49 1 98.88 167 VAL A O 1
ATOM 1354 N N . PRO A 1 168 ? -1.23 -13.312 1.51 1 98.44 168 PRO A N 1
ATOM 1355 C CA . PRO A 1 168 ? -0.239 -13.898 0.606 1 98.44 168 PRO A CA 1
ATOM 1356 C C . PRO A 1 168 ? 0.41 -12.867 -0.312 1 98.44 168 PRO A C 1
ATOM 1358 O O . PRO A 1 168 ? 1.574 -13.016 -0.691 1 98.44 168 PRO A O 1
ATOM 1361 N N . TYR A 1 169 ? -0.283 -11.789 -0.72 1 98.5 169 TYR A N 1
ATOM 1362 C CA . TYR A 1 169 ? 0.323 -10.734 -1.525 1 98.5 169 TYR A CA 1
ATOM 1363 C C . TYR A 1 169 ? 1.537 -10.141 -0.821 1 98.5 169 TYR A C 1
ATOM 1365 O O . TYR A 1 169 ? 2.639 -10.125 -1.377 1 98.5 169 TYR A O 1
ATOM 1373 N N . PHE A 1 170 ? 1.327 -9.773 0.426 1 98.88 170 PHE A N 1
ATOM 1374 C CA . PHE A 1 170 ? 2.414 -9.102 1.128 1 98.88 170 PHE A CA 1
ATOM 1375 C C . PHE A 1 170 ? 3.438 -10.109 1.635 1 98.88 170 PHE A C 1
ATOM 1377 O O . PHE A 1 170 ? 4.602 -9.766 1.845 1 98.88 170 PHE A O 1
ATOM 1384 N N . ALA A 1 171 ? 3.029 -11.352 1.839 1 98.81 171 ALA A N 1
ATOM 1385 C CA . ALA A 1 171 ? 4.016 -12.391 2.123 1 98.81 171 ALA A CA 1
ATOM 1386 C C . ALA A 1 171 ? 5.004 -12.531 0.97 1 98.81 171 ALA A C 1
ATOM 1388 O O . ALA A 1 171 ? 6.219 -12.531 1.182 1 98.81 171 ALA A O 1
ATOM 1389 N N . ARG A 1 172 ? 4.488 -12.547 -0.249 1 98.25 172 ARG A N 1
ATOM 1390 C CA . ARG A 1 172 ? 5.352 -12.664 -1.42 1 98.25 172 ARG A CA 1
ATOM 1391 C C . ARG A 1 172 ? 6.184 -11.406 -1.618 1 98.25 172 ARG A C 1
ATOM 1393 O O . ARG A 1 172 ? 7.383 -11.484 -1.904 1 98.25 172 ARG A O 1
ATOM 1400 N N . LEU A 1 173 ? 5.578 -10.305 -1.431 1 98.69 173 LEU A N 1
ATOM 1401 C CA . LEU A 1 173 ? 6.246 -9.023 -1.651 1 98.69 173 LEU A CA 1
ATOM 1402 C C . LEU A 1 173 ? 7.406 -8.844 -0.68 1 98.69 173 LEU A C 1
ATOM 1404 O O . LEU A 1 173 ? 8.383 -8.164 -0.997 1 98.69 173 LEU A O 1
ATOM 1408 N N . SER A 1 174 ? 7.297 -9.477 0.499 1 98.69 174 SER A N 1
ATOM 1409 C CA . SER A 1 174 ? 8.336 -9.32 1.509 1 98.69 174 SER A CA 1
ATOM 1410 C C . SER A 1 174 ? 9.289 -10.508 1.513 1 98.69 174 SER A C 1
ATOM 1412 O O . SER A 1 174 ? 10.344 -10.461 2.148 1 98.69 174 SER A O 1
ATOM 1414 N N . ASN A 1 175 ? 8.984 -11.547 0.751 1 98.75 175 ASN A N 1
ATOM 1415 C CA . ASN A 1 175 ? 9.812 -12.75 0.761 1 98.75 175 ASN A CA 1
ATOM 1416 C C . ASN A 1 175 ? 10.766 -12.789 -0.432 1 98.75 175 ASN A C 1
ATOM 1418 O O . ASN A 1 175 ? 11.961 -13.023 -0.27 1 98.75 175 ASN A O 1
ATOM 1422 N N . LEU A 1 176 ? 10.281 -12.492 -1.632 1 98.19 176 LEU A N 1
ATOM 1423 C CA . LEU A 1 176 ? 11.047 -12.641 -2.863 1 98.19 176 LEU A CA 1
ATOM 1424 C C . LEU A 1 176 ? 12.305 -11.773 -2.822 1 98.19 176 LEU A C 1
ATOM 1426 O O . LEU A 1 176 ? 13.391 -12.242 -3.182 1 98.19 176 LEU A O 1
ATOM 1430 N N . PRO A 1 177 ? 12.172 -10.555 -2.281 1 97.44 177 PRO A N 1
ATOM 1431 C CA . PRO A 1 177 ? 13.352 -9.68 -2.305 1 97.44 177 PRO A CA 1
ATOM 1432 C C . PRO A 1 177 ? 14.492 -10.211 -1.438 1 97.44 177 PRO A C 1
ATOM 1434 O O . PRO A 1 177 ? 15.633 -9.766 -1.583 1 97.44 177 PRO A O 1
ATOM 1437 N N . ARG A 1 178 ? 14.234 -11.148 -0.597 1 97.5 178 ARG A N 1
ATOM 1438 C CA . ARG A 1 178 ? 15.25 -11.688 0.305 1 97.5 178 ARG A CA 1
ATOM 1439 C C . ARG A 1 178 ? 16.141 -12.695 -0.414 1 97.5 178 ARG A C 1
ATOM 1441 O O . ARG A 1 178 ? 17.219 -13.031 0.072 1 97.5 178 ARG A O 1
ATOM 1448 N N . PHE A 1 179 ? 15.703 -13.133 -1.565 1 98 179 PHE A N 1
ATOM 1449 C CA . PHE A 1 179 ? 16.391 -14.289 -2.131 1 98 179 PHE A CA 1
ATOM 1450 C C . PHE A 1 179 ? 16.844 -14 -3.555 1 98 179 PHE A C 1
ATOM 1452 O O . PHE A 1 179 ? 17.781 -14.641 -4.055 1 98 179 PHE A O 1
ATOM 1459 N N . LEU A 1 180 ? 16.188 -13.055 -4.211 1 98.38 180 LEU A N 1
ATOM 1460 C CA . LEU A 1 180 ? 16.453 -12.859 -5.633 1 98.38 180 LEU A CA 1
ATOM 1461 C C . LEU A 1 180 ? 17.031 -11.477 -5.891 1 98.38 180 LEU A C 1
ATOM 1463 O O . LEU A 1 180 ? 16.859 -10.562 -5.082 1 98.38 180 LEU A O 1
ATOM 1467 N N . ASP A 1 181 ? 17.688 -11.367 -7.043 1 97.88 181 ASP A N 1
ATOM 1468 C CA . ASP A 1 181 ? 18.203 -10.086 -7.512 1 97.88 181 ASP A CA 1
ATOM 1469 C C . ASP A 1 181 ? 17.109 -9.031 -7.59 1 97.88 181 ASP A C 1
ATOM 1471 O O . ASP A 1 181 ? 16 -9.32 -8.055 1 97.88 181 ASP A O 1
ATOM 1475 N N . PRO A 1 182 ? 17.438 -7.789 -7.109 1 97.75 182 PRO A N 1
ATOM 1476 C CA . PRO A 1 182 ? 16.406 -6.758 -7.078 1 97.75 182 PRO A CA 1
ATOM 1477 C C . PRO A 1 182 ? 15.82 -6.465 -8.461 1 97.75 182 PRO A C 1
ATOM 1479 O O . PRO A 1 182 ? 14.625 -6.18 -8.586 1 97.75 182 PRO A O 1
ATOM 1482 N N . GLU A 1 183 ? 16.625 -6.469 -9.469 1 97.5 183 GLU A N 1
ATOM 1483 C CA . GLU A 1 183 ? 16.094 -6.23 -10.812 1 97.5 183 GLU A CA 1
ATOM 1484 C C . GLU A 1 183 ? 15.102 -7.312 -11.211 1 97.5 183 GLU A C 1
ATOM 1486 O O . GLU A 1 183 ? 14.039 -7.016 -11.758 1 97.5 183 GLU A O 1
ATOM 1491 N N . LEU A 1 184 ? 15.461 -8.57 -10.938 1 98.5 184 LEU A N 1
ATOM 1492 C CA . LEU A 1 184 ? 14.57 -9.688 -11.25 1 98.5 184 LEU A CA 1
ATOM 1493 C C . LEU A 1 184 ? 13.25 -9.555 -10.492 1 98.5 184 LEU A C 1
ATOM 1495 O O . LEU A 1 184 ? 12.18 -9.695 -11.078 1 98.5 184 LEU A O 1
ATOM 1499 N N . VAL A 1 185 ? 13.352 -9.242 -9.188 1 98.25 185 VAL A N 1
ATOM 1500 C CA . VAL A 1 185 ? 12.156 -9.109 -8.367 1 98.25 185 VAL A CA 1
ATOM 1501 C C . VAL A 1 185 ? 11.242 -8.031 -8.953 1 98.25 185 VAL A C 1
ATOM 1503 O O . VAL A 1 185 ? 10.023 -8.219 -9.039 1 98.25 185 VAL A O 1
ATOM 1506 N N . GLY A 1 186 ? 11.828 -6.93 -9.352 1 96.44 186 GLY A N 1
ATOM 1507 C CA . GLY A 1 186 ? 11.047 -5.852 -9.938 1 96.44 186 GLY A CA 1
ATOM 1508 C C . GLY A 1 186 ? 10.289 -6.27 -11.18 1 96.44 186 GLY A C 1
ATOM 1509 O O . GLY A 1 186 ? 9.164 -5.816 -11.406 1 96.44 186 GLY A O 1
ATOM 1510 N N . LEU A 1 187 ? 10.875 -7.152 -11.891 1 96.06 187 LEU A N 1
ATOM 1511 C CA . LEU A 1 187 ? 10.281 -7.578 -13.156 1 96.06 187 LEU A CA 1
ATOM 1512 C C . LEU A 1 187 ? 9.188 -8.617 -12.922 1 96.06 187 LEU A C 1
ATOM 1514 O O . LEU A 1 187 ? 8.141 -8.578 -13.562 1 96.06 187 LEU A O 1
ATOM 1518 N N . ILE A 1 188 ? 9.367 -9.461 -11.93 1 96.62 188 ILE A N 1
ATOM 1519 C CA . ILE A 1 188 ? 8.484 -10.617 -11.859 1 96.62 188 ILE A CA 1
ATOM 1520 C C . ILE A 1 188 ? 7.402 -10.375 -10.805 1 96.62 188 ILE A C 1
ATOM 1522 O O . ILE A 1 188 ? 6.445 -11.148 -10.703 1 96.62 188 ILE A O 1
ATOM 1526 N N . ASN A 1 189 ? 7.508 -9.289 -10.047 1 95.19 189 ASN A N 1
ATOM 1527 C CA . ASN A 1 189 ? 6.586 -9.086 -8.938 1 95.19 189 ASN A CA 1
ATOM 1528 C C . ASN A 1 189 ? 5.609 -7.949 -9.211 1 95.19 189 ASN A C 1
ATOM 1530 O O . ASN A 1 189 ? 4.844 -7.555 -8.336 1 95.19 189 ASN A O 1
ATOM 1534 N N . ALA A 1 190 ? 5.543 -7.402 -10.375 1 97.56 190 ALA A N 1
ATOM 1535 C CA . ALA A 1 190 ? 4.691 -6.266 -10.719 1 97.56 190 ALA A CA 1
ATOM 1536 C C . ALA A 1 190 ? 3.219 -6.602 -10.508 1 97.56 190 ALA A C 1
ATOM 1538 O O . ALA A 1 190 ? 2.453 -5.781 -10 1 97.56 190 ALA A O 1
ATOM 1539 N N . GLY A 1 191 ? 2.875 -7.832 -10.898 1 96.81 191 GLY A N 1
ATOM 1540 C CA . GLY A 1 191 ? 1.494 -8.258 -10.719 1 96.81 191 GLY A CA 1
ATOM 1541 C C . GLY A 1 191 ? 1.083 -8.352 -9.266 1 96.81 191 GLY A C 1
ATOM 1542 O O . GLY A 1 191 ? -0.001 -7.898 -8.891 1 96.81 191 GLY A O 1
ATOM 1543 N N . GLN A 1 192 ? 1.94 -8.906 -8.453 1 96.94 192 GLN A N 1
ATOM 1544 C CA . GLN A 1 192 ? 1.694 -9.016 -7.016 1 96.94 192 GLN A CA 1
ATOM 1545 C C . GLN A 1 192 ? 1.552 -7.637 -6.379 1 96.94 192 GLN A C 1
ATOM 1547 O O . GLN A 1 192 ? 0.656 -7.41 -5.562 1 96.94 192 GLN A O 1
ATOM 1552 N N . LEU A 1 193 ? 2.422 -6.762 -6.773 1 98.69 193 LEU A N 1
ATOM 1553 C CA . LEU A 1 193 ? 2.453 -5.414 -6.215 1 98.69 193 LEU A CA 1
ATOM 1554 C C . LEU A 1 193 ? 1.18 -4.648 -6.562 1 98.69 193 LEU A C 1
ATOM 1556 O O . LEU A 1 193 ? 0.469 -4.18 -5.672 1 98.69 193 LEU A O 1
ATOM 1560 N N . LEU A 1 194 ? 0.89 -4.578 -7.844 1 98.69 194 LEU A N 1
ATOM 1561 C CA . LEU A 1 194 ? -0.253 -3.797 -8.305 1 98.69 194 LEU A CA 1
ATOM 1562 C C . LEU A 1 194 ? -1.563 -4.441 -7.863 1 98.69 194 LEU A C 1
ATOM 1564 O O . LEU A 1 194 ? -2.529 -3.74 -7.551 1 98.69 194 LEU A O 1
ATOM 1568 N N . GLY A 1 195 ? -1.542 -5.746 -7.852 1 97.88 195 GLY A N 1
ATOM 1569 C CA . GLY A 1 195 ? -2.713 -6.461 -7.367 1 97.88 195 GLY A CA 1
ATOM 1570 C C . GLY A 1 195 ? -3.004 -6.203 -5.898 1 97.88 195 GLY A C 1
ATOM 1571 O O . GLY A 1 195 ? -4.16 -6.035 -5.512 1 97.88 195 GLY A O 1
ATOM 1572 N N . ALA A 1 196 ? -2.016 -6.148 -5.09 1 98.56 196 ALA A N 1
ATOM 1573 C CA . ALA A 1 196 ? -2.182 -5.895 -3.66 1 98.56 196 ALA A CA 1
ATOM 1574 C C . ALA A 1 196 ? -2.641 -4.465 -3.404 1 98.56 196 ALA A C 1
ATOM 1576 O O . ALA A 1 196 ? -3.586 -4.234 -2.646 1 98.56 196 ALA A O 1
ATOM 1577 N N . LEU A 1 197 ? -2.057 -3.539 -4.098 1 98.81 197 LEU A N 1
ATOM 1578 C CA . LEU A 1 197 ? -2.27 -2.129 -3.793 1 98.81 197 LEU A CA 1
ATOM 1579 C C . LEU A 1 197 ? -3.662 -1.684 -4.223 1 98.81 197 LEU A C 1
ATOM 1581 O O . LEU A 1 197 ? -4.246 -0.783 -3.613 1 98.81 197 LEU A O 1
ATOM 1585 N N . ARG A 1 198 ? -4.238 -2.367 -5.195 1 98.5 198 ARG A N 1
ATOM 1586 C CA . ARG A 1 198 ? -5.594 -1.985 -5.586 1 98.5 198 ARG A CA 1
ATOM 1587 C C . ARG A 1 198 ? -6.586 -2.266 -4.465 1 98.5 198 ARG A C 1
ATOM 1589 O O . ARG A 1 198 ? -7.547 -1.515 -4.277 1 98.5 198 ARG A O 1
ATOM 1596 N N . LEU A 1 199 ? -6.312 -3.32 -3.725 1 98.56 199 LEU A N 1
ATOM 1597 C CA . LEU A 1 199 ? -7.191 -3.662 -2.611 1 98.56 199 LEU A CA 1
ATOM 1598 C C . LEU A 1 199 ? -7.043 -2.658 -1.474 1 98.56 199 LEU A C 1
ATOM 1600 O O . LEU A 1 199 ? -8.031 -2.26 -0.858 1 98.56 199 LEU A O 1
ATOM 1604 N N . VAL A 1 200 ? -5.836 -2.246 -1.253 1 98.81 200 VAL A N 1
ATOM 1605 C CA . VAL A 1 200 ? -5.574 -1.251 -0.217 1 98.81 200 VAL A CA 1
ATOM 1606 C C . VAL A 1 200 ? -6.23 0.074 -0.597 1 98.81 200 VAL A C 1
ATOM 1608 O O . VAL A 1 200 ? -6.902 0.7 0.227 1 98.81 200 VAL A O 1
ATOM 1611 N N . SER A 1 201 ? -6.086 0.41 -1.806 1 98.75 201 SER A N 1
ATOM 1612 C CA . SER A 1 201 ? -6.617 1.682 -2.289 1 98.75 201 SER A CA 1
ATOM 1613 C C . SER A 1 201 ? -8.141 1.718 -2.201 1 98.75 201 SER A C 1
ATOM 1615 O O . SER A 1 201 ? -8.711 2.629 -1.598 1 98.75 201 SER A O 1
ATOM 1617 N N . ARG A 1 202 ? -8.797 0.701 -2.705 1 98.38 202 ARG A N 1
ATOM 1618 C CA . ARG A 1 202 ? -10.258 0.685 -2.736 1 98.38 202 ARG A CA 1
ATOM 1619 C C . ARG A 1 202 ? -10.836 0.631 -1.326 1 98.38 202 ARG A C 1
ATOM 1621 O O . ARG A 1 202 ? -11.836 1.286 -1.034 1 98.38 202 ARG A O 1
ATOM 1628 N N . THR A 1 203 ? -10.203 -0.157 -0.521 1 98.62 203 THR A N 1
ATOM 1629 C CA . THR A 1 203 ? -10.695 -0.216 0.851 1 98.62 203 THR A CA 1
ATOM 1630 C C . THR A 1 203 ? -10.555 1.14 1.535 1 98.62 203 THR A C 1
ATOM 1632 O O . THR A 1 203 ? -11.477 1.598 2.215 1 98.62 203 THR A O 1
ATOM 1635 N N . GLY A 1 204 ? -9.398 1.748 1.327 1 98.38 204 GLY A N 1
ATOM 1636 C CA . GLY A 1 204 ? -9.133 3.02 1.981 1 98.38 204 GLY A CA 1
ATOM 1637 C C . GLY A 1 204 ? -10.016 4.145 1.476 1 98.38 204 GLY A C 1
ATOM 1638 O O . GLY A 1 204 ? -10.352 5.062 2.229 1 98.38 204 GLY A O 1
ATOM 1639 N N . LEU A 1 205 ? -10.422 4.051 0.234 1 98.25 205 LEU A N 1
ATOM 1640 C CA . LEU A 1 205 ? -11.227 5.117 -0.357 1 98.25 205 LEU A CA 1
ATOM 1641 C C . LEU A 1 205 ? -12.703 4.926 -0.03 1 98.25 205 LEU A C 1
ATOM 1643 O O . LEU A 1 205 ? -13.438 5.902 0.152 1 98.25 205 LEU A O 1
ATOM 1647 N N . HIS A 1 206 ? -13.141 3.621 0.074 1 98.12 206 HIS A N 1
ATOM 1648 C CA . HIS A 1 206 ? -14.586 3.434 0.017 1 98.12 206 HIS A CA 1
ATOM 1649 C C . HIS A 1 206 ? -15.086 2.629 1.213 1 98.12 206 HIS A C 1
ATOM 1651 O O . HIS A 1 206 ? -16.281 2.633 1.514 1 98.12 206 HIS A O 1
ATOM 1657 N N . TYR A 1 207 ? -14.234 1.898 1.867 1 97.88 207 TYR A N 1
ATOM 1658 C CA . TYR A 1 207 ? -14.672 0.975 2.91 1 97.88 207 TYR A CA 1
ATOM 1659 C C . TYR A 1 207 ? -13.781 1.092 4.145 1 97.88 207 TYR A C 1
ATOM 1661 O O . TYR A 1 207 ? -13.242 0.093 4.625 1 97.88 207 TYR A O 1
ATOM 1669 N N . GLN A 1 208 ? -13.797 2.27 4.719 1 97.81 208 GLN A N 1
ATOM 1670 C CA . GLN A 1 208 ? -12.844 2.598 5.773 1 97.81 208 GLN A CA 1
ATOM 1671 C C . GLN A 1 208 ? -13.109 1.779 7.035 1 97.81 208 GLN A C 1
ATOM 1673 O O . GLN A 1 208 ? -12.211 1.592 7.859 1 97.81 208 GLN A O 1
ATOM 1678 N N . GLN A 1 209 ? -14.32 1.235 7.227 1 97.31 209 GLN A N 1
ATOM 1679 C CA . GLN A 1 209 ? -14.609 0.357 8.359 1 97.31 209 GLN A CA 1
ATOM 1680 C C . GLN A 1 209 ? -13.742 -0.896 8.312 1 97.31 209 GLN A C 1
ATOM 1682 O O . GLN A 1 209 ? -13.438 -1.486 9.352 1 97.31 209 GLN A O 1
ATOM 1687 N N . ALA A 1 210 ? -13.281 -1.235 7.145 1 98.12 210 ALA A N 1
ATOM 1688 C CA . ALA A 1 210 ? -12.5 -2.455 6.953 1 98.12 210 ALA A CA 1
ATOM 1689 C C . ALA A 1 210 ? -11.008 -2.156 6.957 1 98.12 210 ALA A C 1
ATOM 1691 O O . ALA A 1 210 ? -10.18 -3.07 7.035 1 98.12 210 ALA A O 1
ATOM 1692 N N . PHE A 1 211 ? -10.609 -0.912 6.957 1 98.56 211 PHE A N 1
ATOM 1693 C CA . PHE A 1 211 ? -9.234 -0.526 6.672 1 98.56 211 PHE A CA 1
ATOM 1694 C C . PHE A 1 211 ? -8.305 -0.969 7.793 1 98.56 211 PHE A C 1
ATOM 1696 O O . PHE A 1 211 ? -7.176 -1.405 7.539 1 98.56 211 PHE A O 1
ATOM 1703 N N . PRO A 1 212 ? -8.719 -0.944 9.078 1 98.38 212 PRO A N 1
ATOM 1704 C CA . PRO A 1 212 ? -7.824 -1.468 10.117 1 98.38 212 PRO A CA 1
ATOM 1705 C C . PRO A 1 212 ? -7.461 -2.936 9.898 1 98.38 212 PRO A C 1
ATOM 1707 O O . PRO A 1 212 ? -6.332 -3.344 10.18 1 98.38 212 PRO A O 1
ATOM 1710 N N . THR A 1 213 ? -8.406 -3.695 9.391 1 98.62 213 THR A N 1
ATOM 1711 C CA . THR A 1 213 ? -8.133 -5.102 9.117 1 98.62 213 THR A CA 1
ATOM 1712 C C . THR A 1 213 ? -7.195 -5.246 7.918 1 98.62 213 THR A C 1
ATOM 1714 O O . THR A 1 213 ? -6.375 -6.164 7.871 1 98.62 213 THR A O 1
ATOM 1717 N N . VAL A 1 214 ? -7.285 -4.309 6.961 1 98.81 214 VAL A N 1
ATOM 1718 C CA . VAL A 1 214 ? -6.344 -4.266 5.848 1 98.81 214 VAL A CA 1
ATOM 1719 C C . VAL A 1 214 ? -4.922 -4.098 6.375 1 98.81 214 VAL A C 1
ATOM 1721 O O . VAL A 1 214 ? -4.016 -4.836 5.98 1 98.81 214 VAL A O 1
ATOM 1724 N N . LEU A 1 215 ? -4.762 -3.176 7.305 1 98.81 215 LEU A N 1
ATOM 1725 C CA . LEU A 1 215 ? -3.441 -2.934 7.875 1 98.81 215 LEU A CA 1
ATOM 1726 C C . LEU A 1 215 ? -2.934 -4.164 8.617 1 98.81 215 LEU A C 1
ATOM 1728 O O . LEU A 1 215 ? -1.751 -4.5 8.531 1 98.81 215 LEU A O 1
ATOM 1732 N N . LYS A 1 216 ? -3.83 -4.832 9.273 1 98.69 216 LYS A N 1
ATOM 1733 C CA . LYS A 1 216 ? -3.461 -6.062 9.969 1 98.69 216 LYS A CA 1
ATOM 1734 C C . LYS A 1 216 ? -3.041 -7.148 8.984 1 98.69 216 LYS A C 1
ATOM 1736 O O . LYS A 1 216 ? -2.07 -7.871 9.219 1 98.69 216 LYS A O 1
ATOM 1741 N N . ALA A 1 217 ? -3.764 -7.258 7.914 1 98.88 217 ALA A N 1
ATOM 1742 C CA . ALA A 1 217 ? -3.443 -8.258 6.898 1 98.88 217 ALA A CA 1
ATOM 1743 C C . ALA A 1 217 ? -2.068 -7.996 6.285 1 98.88 217 ALA A C 1
ATOM 1745 O O . ALA A 1 217 ? -1.297 -8.93 6.059 1 98.88 217 ALA A O 1
ATOM 1746 N N . ILE A 1 218 ? -1.795 -6.758 6.023 1 98.88 218 ILE A N 1
ATOM 1747 C CA . ILE A 1 218 ? -0.493 -6.359 5.492 1 98.88 218 ILE A CA 1
ATOM 1748 C C . ILE A 1 218 ? 0.608 -6.789 6.461 1 98.88 218 ILE A C 1
ATOM 1750 O O . ILE A 1 218 ? 1.59 -7.414 6.055 1 98.88 218 ILE A O 1
ATOM 1754 N N . ARG A 1 219 ? 0.409 -6.598 7.727 1 98.62 219 ARG A N 1
ATOM 1755 C CA . ARG A 1 219 ? 1.384 -6.961 8.75 1 98.62 219 ARG A CA 1
ATOM 1756 C C . ARG A 1 219 ? 1.589 -8.469 8.805 1 98.62 219 ARG A C 1
ATOM 1758 O O . ARG A 1 219 ? 2.725 -8.945 8.859 1 98.62 219 ARG A O 1
ATOM 1765 N N . CYS A 1 220 ? 0.486 -9.133 8.812 1 98.81 220 CYS A N 1
ATOM 1766 C CA . CYS A 1 220 ? 0.564 -10.594 8.859 1 98.81 220 CYS A CA 1
ATOM 1767 C C . CYS A 1 220 ? 1.37 -11.133 7.691 1 98.81 220 CYS A C 1
ATOM 1769 O O . CYS A 1 220 ? 2.248 -11.977 7.871 1 98.81 220 CYS A O 1
ATOM 1771 N N . GLY A 1 221 ? 1.06 -10.609 6.496 1 98.81 221 GLY A N 1
ATOM 1772 C CA . GLY A 1 221 ? 1.803 -11.055 5.328 1 98.81 221 GLY A CA 1
ATOM 1773 C C . GLY A 1 221 ? 3.285 -10.742 5.41 1 98.81 221 GLY A C 1
ATOM 1774 O O . GLY A 1 221 ? 4.121 -11.609 5.152 1 98.81 221 GLY A O 1
ATOM 1775 N N . MET A 1 222 ? 3.598 -9.531 5.82 1 98.81 222 MET A N 1
ATOM 1776 C CA . MET A 1 222 ? 4.992 -9.109 5.922 1 98.81 222 MET A CA 1
ATOM 1777 C C . MET A 1 222 ? 5.742 -9.961 6.941 1 98.81 222 MET A C 1
ATOM 1779 O O . MET A 1 222 ? 6.898 -10.328 6.723 1 98.81 222 MET A O 1
ATOM 1783 N N . ASP A 1 223 ? 5.086 -10.25 8.078 1 98.75 223 ASP A N 1
ATOM 1784 C CA . ASP A 1 223 ? 5.719 -11.07 9.109 1 98.75 223 ASP A CA 1
ATOM 1785 C C . ASP A 1 223 ? 6.133 -12.43 8.547 1 98.75 223 ASP A C 1
ATOM 1787 O O . ASP A 1 223 ? 7.27 -12.867 8.742 1 98.75 223 ASP A O 1
ATOM 1791 N N . VAL A 1 224 ? 5.273 -13.023 7.805 1 98.81 224 VAL A N 1
ATOM 1792 C CA . VAL A 1 224 ? 5.555 -14.336 7.25 1 98.81 224 VAL A CA 1
ATOM 1793 C C . VAL A 1 224 ? 6.668 -14.234 6.207 1 98.81 224 VAL A C 1
ATOM 1795 O O . VAL A 1 224 ? 7.633 -15.008 6.242 1 98.81 224 VAL A O 1
ATOM 1798 N N . GLY A 1 225 ? 6.488 -13.289 5.277 1 98.69 225 GLY A N 1
ATOM 1799 C CA . GLY A 1 225 ? 7.457 -13.172 4.199 1 98.69 225 GLY A CA 1
ATOM 1800 C C . GLY A 1 225 ? 8.859 -12.867 4.688 1 98.69 225 GLY A C 1
ATOM 1801 O O . GLY A 1 225 ? 9.836 -13.391 4.148 1 98.69 225 GLY A O 1
ATOM 1802 N N . GLU A 1 226 ? 8.969 -12.086 5.746 1 98.62 226 GLU A N 1
ATOM 1803 C CA . GLU A 1 226 ? 10.258 -11.617 6.238 1 98.62 226 GLU A CA 1
ATOM 1804 C C . GLU A 1 226 ? 10.93 -12.68 7.113 1 98.62 226 GLU A C 1
ATOM 1806 O O . GLU A 1 226 ? 12.148 -12.656 7.301 1 98.62 226 GLU A O 1
ATOM 1811 N N . GLN A 1 227 ? 10.148 -13.594 7.594 1 98.62 227 GLN A N 1
ATOM 1812 C CA . GLN A 1 227 ? 10.703 -14.508 8.586 1 98.62 227 GLN A CA 1
ATOM 1813 C C . GLN A 1 227 ? 10.82 -15.922 8.016 1 98.62 227 GLN A C 1
ATOM 1815 O O . GLN A 1 227 ? 11.508 -16.766 8.594 1 98.62 227 GLN A O 1
ATOM 1820 N N . SER A 1 228 ? 10.211 -16.188 6.887 1 98.75 228 SER A N 1
ATOM 1821 C CA . SER A 1 228 ? 10.148 -17.531 6.344 1 98.75 228 SER A CA 1
ATOM 1822 C C . SER A 1 228 ? 11.203 -17.734 5.258 1 98.75 228 SER A C 1
ATOM 1824 O O . SER A 1 228 ? 11.727 -16.766 4.703 1 98.75 228 SER A O 1
ATOM 1826 N N . GLY A 1 229 ? 11.555 -18.953 5.02 1 97.56 229 GLY A N 1
ATOM 1827 C CA . GLY A 1 229 ? 12.328 -19.297 3.842 1 97.56 229 GLY A CA 1
ATOM 1828 C C . GLY A 1 229 ? 11.586 -19.047 2.543 1 97.56 229 GLY A C 1
ATOM 1829 O O . GLY A 1 229 ? 10.469 -18.531 2.551 1 97.56 229 GLY A O 1
ATOM 1830 N N . PRO A 1 230 ? 12.156 -19.422 1.42 1 98 230 PRO A N 1
ATOM 1831 C CA . PRO A 1 230 ? 11.523 -19.203 0.119 1 98 230 PRO A CA 1
ATOM 1832 C C . PRO A 1 230 ? 10.359 -20.156 -0.137 1 98 230 PRO A C 1
ATOM 1834 O O . PRO A 1 230 ? 10.461 -21.047 -0.981 1 98 230 PRO A O 1
ATOM 1837 N N . PHE A 1 231 ? 9.25 -19.859 0.456 1 97.56 231 PHE A N 1
ATOM 1838 C CA . PHE A 1 231 ? 8.117 -20.781 0.44 1 97.56 231 PHE A CA 1
ATOM 1839 C C . PHE A 1 231 ? 7.492 -20.844 -0.948 1 97.56 231 PHE A C 1
ATOM 1841 O O . PHE A 1 231 ? 6.68 -21.719 -1.229 1 97.56 231 PHE A O 1
ATOM 1848 N N . TRP A 1 232 ? 7.867 -19.891 -1.842 1 96.12 232 TRP A N 1
ATOM 1849 C CA . TRP A 1 232 ? 7.363 -19.922 -3.211 1 96.12 232 TRP A CA 1
ATOM 1850 C C . TRP A 1 232 ? 8.008 -21.047 -4.004 1 96.12 232 TRP A C 1
ATOM 1852 O O . TRP A 1 232 ? 7.539 -21.391 -5.094 1 96.12 232 TRP A O 1
ATOM 1862 N N . MET A 1 233 ? 9 -21.688 -3.496 1 97.56 233 MET A N 1
ATOM 1863 C CA . MET A 1 233 ? 9.641 -22.844 -4.109 1 97.56 233 MET A CA 1
ATOM 1864 C C . MET A 1 233 ? 9.141 -24.141 -3.471 1 97.56 233 MET A C 1
ATOM 1866 O O . MET A 1 233 ? 9.547 -25.234 -3.873 1 97.56 233 MET A O 1
ATOM 1870 N N . ALA A 1 234 ? 8.281 -24.094 -2.529 1 96.62 234 ALA A N 1
ATOM 1871 C CA . ALA A 1 234 ? 7.898 -25.25 -1.731 1 96.62 234 ALA A CA 1
ATOM 1872 C C . ALA A 1 234 ? 7.047 -26.219 -2.547 1 96.62 234 ALA A C 1
ATOM 1874 O O . ALA A 1 234 ? 6.242 -25.797 -3.379 1 96.62 234 ALA A O 1
ATOM 1875 N N . ARG A 1 235 ? 7.234 -27.469 -2.291 1 96.19 235 ARG A N 1
ATOM 1876 C CA . ARG A 1 235 ? 6.316 -28.516 -2.742 1 96.19 235 ARG A CA 1
ATOM 1877 C C . ARG A 1 235 ? 5.285 -28.828 -1.666 1 96.19 235 ARG A C 1
ATOM 1879 O O . ARG A 1 235 ? 5.469 -29.766 -0.879 1 96.19 235 ARG A O 1
ATOM 1886 N N . TYR A 1 236 ? 4.242 -28.172 -1.693 1 97.38 236 TYR A N 1
ATOM 1887 C CA . TYR A 1 236 ? 3.188 -28.312 -0.695 1 97.38 236 TYR A CA 1
ATOM 1888 C C . TYR A 1 236 ? 2.619 -29.734 -0.694 1 97.38 236 TYR A C 1
ATOM 1890 O O . TYR A 1 236 ? 2.119 -30.203 0.328 1 97.38 236 TYR A O 1
ATOM 1898 N N . GLU A 1 237 ? 2.719 -30.438 -1.755 1 96.69 237 GLU A N 1
ATOM 1899 C CA . GLU A 1 237 ? 2.246 -31.797 -1.942 1 96.69 237 GLU A CA 1
ATOM 1900 C C . GLU A 1 237 ? 2.873 -32.75 -0.92 1 96.69 237 GLU A C 1
ATOM 1902 O O . GLU A 1 237 ? 2.254 -33.75 -0.519 1 96.69 237 GLU A O 1
ATOM 1907 N N . ASP A 1 238 ? 4.023 -32.375 -0.49 1 97.44 238 ASP A N 1
ATOM 1908 C CA . ASP A 1 238 ? 4.758 -33.25 0.432 1 97.44 238 ASP A CA 1
ATOM 1909 C C . ASP A 1 238 ? 4.199 -33.125 1.849 1 97.44 238 ASP A C 1
ATOM 1911 O O . ASP A 1 238 ? 4.492 -33.969 2.703 1 97.44 238 ASP A O 1
ATOM 1915 N N . VAL A 1 239 ? 3.387 -32.156 2.072 1 98.5 239 VAL A N 1
ATOM 1916 C CA . VAL A 1 239 ? 2.959 -31.953 3.451 1 98.5 239 VAL A CA 1
ATOM 1917 C C . VAL A 1 239 ? 1.435 -31.859 3.512 1 98.5 239 VAL A C 1
ATOM 1919 O O . VAL A 1 239 ? 0.87 -31.438 4.52 1 98.5 239 VAL A O 1
ATOM 1922 N N . PHE A 1 240 ? 0.723 -32.281 2.537 1 98.5 240 PHE A N 1
ATOM 1923 C CA . PHE A 1 240 ? -0.733 -32.219 2.479 1 98.5 240 PHE A CA 1
ATOM 1924 C C . PHE A 1 240 ? -1.351 -33.031 3.627 1 98.5 240 PHE A C 1
ATOM 1926 O O . PHE A 1 240 ? -2.426 -32.656 4.121 1 98.5 240 PHE A O 1
ATOM 1933 N N . HIS A 1 241 ? -0.674 -34.062 4.031 1 98.5 241 HIS A N 1
ATOM 1934 C CA . HIS A 1 241 ? -1.222 -34.969 5.027 1 98.5 241 HIS A CA 1
ATOM 1935 C C . HIS A 1 241 ? -1.057 -34.406 6.438 1 98.5 241 HIS A C 1
ATOM 1937 O O . HIS A 1 241 ? -1.65 -34.938 7.387 1 98.5 241 HIS A O 1
ATOM 1943 N N . LEU A 1 242 ? -0.339 -33.344 6.586 1 98.81 242 LEU A N 1
ATOM 1944 C CA . LEU A 1 242 ? -0.008 -32.812 7.91 1 98.81 242 LEU A CA 1
ATOM 1945 C C . LEU A 1 242 ? -1.02 -31.766 8.352 1 98.81 242 LEU A C 1
ATOM 1947 O O . LEU A 1 242 ? -1.511 -31 7.527 1 98.81 242 LEU A O 1
ATOM 1951 N N . PRO A 1 243 ? -1.238 -31.781 9.742 1 98.62 243 PRO A N 1
ATOM 1952 C CA . PRO A 1 243 ? -1.952 -30.609 10.266 1 98.62 243 PRO A CA 1
ATOM 1953 C C . PRO A 1 243 ? -1.273 -29.297 9.898 1 98.62 243 PRO A C 1
ATOM 1955 O O . PRO A 1 243 ? -0.048 -29.25 9.766 1 98.62 243 PRO A O 1
ATOM 1958 N N . ILE A 1 244 ? -2.014 -28.203 9.828 1 98.12 244 ILE A N 1
ATOM 1959 C CA . ILE A 1 244 ? -1.553 -26.938 9.297 1 98.12 244 ILE A CA 1
ATOM 1960 C C . ILE A 1 244 ? -0.292 -26.484 10.031 1 98.12 244 ILE A C 1
ATOM 1962 O O . ILE A 1 244 ? 0.692 -26.094 9.406 1 98.12 244 ILE A O 1
ATOM 1966 N N . ASP A 1 245 ? -0.26 -26.594 11.375 1 98.12 245 ASP A N 1
ATOM 1967 C CA . ASP A 1 245 ? 0.899 -26.141 12.141 1 98.12 245 ASP A CA 1
ATOM 1968 C C . ASP A 1 245 ? 2.135 -26.969 11.805 1 98.12 245 ASP A C 1
ATOM 1970 O O . ASP A 1 245 ? 3.242 -26.438 11.711 1 98.12 245 ASP A O 1
ATOM 1974 N N . GLU A 1 246 ? 1.935 -28.234 11.664 1 98.62 246 GLU A N 1
ATOM 1975 C CA . GLU A 1 246 ? 3.049 -29.109 11.297 1 98.62 246 GLU A CA 1
ATOM 1976 C C . GLU A 1 246 ? 3.504 -28.859 9.867 1 98.62 246 GLU A C 1
ATOM 1978 O O . GLU A 1 246 ? 4.695 -28.938 9.562 1 98.62 246 GLU A O 1
ATOM 1983 N N . ALA A 1 247 ? 2.539 -28.625 8.977 1 98.69 247 ALA A N 1
ATOM 1984 C CA . ALA A 1 247 ? 2.879 -28.25 7.602 1 98.69 247 ALA A CA 1
ATOM 1985 C C . ALA A 1 247 ? 3.709 -26.969 7.562 1 98.69 247 ALA A C 1
ATOM 1987 O O . ALA A 1 247 ? 4.711 -26.906 6.848 1 98.69 247 ALA A O 1
ATOM 1988 N N . ARG A 1 248 ? 3.289 -25.938 8.367 1 98.56 248 ARG A N 1
ATOM 1989 C CA . ARG A 1 248 ? 4.047 -24.688 8.477 1 98.56 248 ARG A CA 1
ATOM 1990 C C . ARG A 1 248 ? 5.488 -24.969 8.891 1 98.56 248 ARG A C 1
ATOM 1992 O O . ARG A 1 248 ? 6.426 -24.469 8.266 1 98.56 248 ARG A O 1
ATOM 1999 N N . ASN A 1 249 ? 5.625 -25.75 9.883 1 98.38 249 ASN A N 1
ATOM 2000 C CA . ASN A 1 249 ? 6.953 -26.094 10.383 1 98.38 249 ASN A CA 1
ATOM 2001 C C . ASN A 1 249 ? 7.793 -26.797 9.32 1 98.38 249 ASN A C 1
ATOM 2003 O O . ASN A 1 249 ? 8.969 -26.469 9.133 1 98.38 249 ASN A O 1
ATOM 2007 N N . ALA A 1 250 ? 7.168 -27.734 8.688 1 98.31 250 ALA A N 1
ATOM 2008 C CA . ALA A 1 250 ? 7.875 -28.531 7.676 1 98.31 250 ALA A CA 1
ATOM 2009 C C . ALA A 1 250 ? 8.305 -27.656 6.504 1 98.31 250 ALA A C 1
ATOM 2011 O O . ALA A 1 250 ? 9.359 -27.875 5.902 1 98.31 250 ALA A O 1
ATOM 2012 N N . LEU A 1 251 ? 7.566 -26.609 6.211 1 98 251 LEU A N 1
ATOM 2013 C CA . LEU A 1 251 ? 7.809 -25.75 5.059 1 98 251 LEU A CA 1
ATOM 2014 C C . LEU A 1 251 ? 8.703 -24.578 5.445 1 98 251 LEU A C 1
ATOM 2016 O O . LEU A 1 251 ? 9.117 -23.797 4.578 1 98 251 LEU A O 1
ATOM 2020 N N . GLY A 1 252 ? 8.922 -24.438 6.75 1 97.44 252 GLY A N 1
ATOM 2021 C CA . GLY A 1 252 ? 9.719 -23.312 7.211 1 97.44 252 GLY A CA 1
ATOM 2022 C C . GLY A 1 252 ? 8.945 -22 7.246 1 97.44 252 GLY A C 1
ATOM 2023 O O . GLY A 1 252 ? 9.516 -20.938 7.07 1 97.44 252 GLY A O 1
ATOM 2024 N N . ILE A 1 253 ? 7.648 -22.094 7.355 1 98.56 253 ILE A N 1
ATOM 2025 C CA . ILE A 1 253 ? 6.801 -20.922 7.512 1 98.56 253 ILE A CA 1
ATOM 2026 C C . ILE A 1 253 ? 6.859 -20.422 8.961 1 98.56 253 ILE A C 1
ATOM 2028 O O . ILE A 1 253 ? 6.566 -21.188 9.891 1 98.56 253 ILE A O 1
ATOM 2032 N N . VAL A 1 254 ? 7.219 -19.234 9.117 1 98.62 254 VAL A N 1
ATOM 2033 C CA . VAL A 1 254 ? 7.387 -18.609 10.43 1 98.62 254 VAL A CA 1
ATOM 2034 C C . VAL A 1 254 ? 6.555 -17.328 10.508 1 98.62 254 VAL A C 1
ATOM 2036 O O . VAL A 1 254 ? 6.453 -16.594 9.531 1 98.62 254 VAL A O 1
ATOM 2039 N N . GLY A 1 255 ? 5.934 -17.141 11.625 1 98.25 255 GLY A N 1
ATOM 2040 C CA . GLY A 1 255 ? 5.273 -15.867 11.891 1 98.25 255 GLY A CA 1
ATOM 2041 C C . GLY A 1 255 ? 3.828 -15.844 11.43 1 98.25 255 GLY A C 1
ATOM 2042 O O . GLY A 1 255 ? 3.156 -14.82 11.539 1 98.25 255 GLY A O 1
ATOM 2043 N N . ALA A 1 256 ? 3.27 -16.953 10.992 1 98.56 256 ALA A N 1
ATOM 2044 C CA . ALA A 1 256 ? 1.902 -16.969 10.477 1 98.56 256 ALA A CA 1
ATOM 2045 C C . ALA A 1 256 ? 0.89 -16.812 11.609 1 98.56 256 ALA A C 1
ATOM 2047 O O . ALA A 1 256 ? 1.033 -17.438 12.672 1 98.56 256 ALA A O 1
ATOM 2048 N N . VAL A 1 257 ? -0.009 -16 11.453 1 97.62 257 VAL A N 1
ATOM 2049 C CA . VAL A 1 257 ? -1.167 -15.805 12.32 1 97.62 257 VAL A CA 1
ATOM 2050 C C . VAL A 1 257 ? -2.451 -15.977 11.516 1 97.62 257 VAL A C 1
ATOM 2052 O O . VAL A 1 257 ? -2.596 -15.398 10.438 1 97.62 257 VAL A O 1
ATOM 2055 N N . ASP A 1 258 ? -3.338 -16.812 12 1 97.69 258 ASP A N 1
ATOM 2056 C CA . ASP A 1 258 ? -4.613 -16.984 11.305 1 97.69 258 ASP A CA 1
ATOM 2057 C C . ASP A 1 258 ? -5.484 -15.734 11.461 1 97.69 258 ASP A C 1
ATOM 2059 O O . ASP A 1 258 ? -6.18 -15.578 12.469 1 97.69 258 ASP A O 1
ATOM 2063 N N . LEU A 1 259 ? -5.535 -14.93 10.453 1 97.94 259 LEU A N 1
ATOM 2064 C CA . LEU A 1 259 ? -6.277 -13.672 10.477 1 97.94 259 LEU A CA 1
ATOM 2065 C C . LEU A 1 259 ? -7.742 -13.906 10.117 1 97.94 259 LEU A C 1
ATOM 2067 O O . LEU A 1 259 ? -8.047 -14.461 9.062 1 97.94 259 LEU A O 1
ATOM 2071 N N . ASP A 1 260 ? -8.656 -13.562 11 1 97.69 260 ASP A N 1
ATOM 2072 C CA . ASP A 1 260 ? -10.07 -13.531 10.656 1 97.69 260 ASP A CA 1
ATOM 2073 C C . ASP A 1 260 ? -10.453 -12.203 10.008 1 97.69 260 ASP A C 1
ATOM 2075 O O . ASP A 1 260 ? -10.656 -11.203 10.711 1 97.69 260 ASP A O 1
ATOM 2079 N N . SER A 1 261 ? -10.578 -12.219 8.664 1 97.44 261 SER A N 1
ATOM 2080 C CA . SER A 1 261 ? -10.875 -11 7.922 1 97.44 261 SER A CA 1
ATOM 2081 C C . SER A 1 261 ? -12.25 -11.07 7.262 1 97.44 261 SER A C 1
ATOM 2083 O O . SER A 1 261 ? -12.57 -10.258 6.395 1 97.44 261 SER A O 1
ATOM 2085 N N . ARG A 1 262 ? -13.031 -12.031 7.598 1 95.88 262 ARG A N 1
ATOM 2086 C CA . ARG A 1 262 ? -14.305 -12.289 6.926 1 95.88 262 ARG A CA 1
ATOM 2087 C C . ARG A 1 262 ? -15.266 -11.117 7.102 1 95.88 262 ARG A C 1
ATOM 2089 O O . ARG A 1 262 ? -15.82 -10.617 6.125 1 95.88 262 ARG A O 1
ATOM 2096 N N . GLU A 1 263 ? -15.484 -10.688 8.383 1 96.94 263 GLU A N 1
ATOM 2097 C CA . GLU A 1 263 ? -16.422 -9.609 8.656 1 96.94 263 GLU A CA 1
ATOM 2098 C C . GLU A 1 263 ? -16.016 -8.32 7.949 1 96.94 263 GLU A C 1
ATOM 2100 O O . GLU A 1 263 ? -16.859 -7.629 7.371 1 96.94 263 GLU A O 1
ATOM 2105 N N . ALA A 1 264 ? -14.734 -7.992 7.977 1 97.56 264 ALA A N 1
ATOM 2106 C CA . ALA A 1 264 ? -14.227 -6.801 7.301 1 97.56 264 ALA A CA 1
ATOM 2107 C C . ALA A 1 264 ? -14.438 -6.895 5.793 1 97.56 264 ALA A C 1
ATOM 2109 O O . ALA A 1 264 ? -14.797 -5.906 5.145 1 97.56 264 ALA A O 1
ATOM 2110 N N . SER A 1 265 ? -14.266 -8.07 5.23 1 97 265 SER A N 1
ATOM 2111 C CA . SER A 1 265 ? -14.398 -8.281 3.793 1 97 265 SER A CA 1
ATOM 2112 C C . SER A 1 265 ? -15.844 -8.109 3.342 1 97 265 SER A C 1
ATOM 2114 O O . SER A 1 265 ? -16.109 -7.695 2.207 1 97 265 SER A O 1
ATOM 2116 N N . MET A 1 266 ? -16.734 -8.352 4.23 1 96.5 266 MET A N 1
ATOM 2117 C CA . MET A 1 266 ? -18.156 -8.25 3.904 1 96.5 266 MET A CA 1
ATOM 2118 C C . MET A 1 266 ? -18.578 -6.797 3.725 1 96.5 266 MET A C 1
ATOM 2120 O O . MET A 1 266 ? -19.688 -6.52 3.264 1 96.5 266 MET A O 1
ATOM 2124 N N . ASN A 1 267 ? -17.688 -5.879 4 1 96.38 267 ASN A N 1
ATOM 2125 C CA . ASN A 1 267 ? -17.984 -4.473 3.742 1 96.38 267 ASN A CA 1
ATOM 2126 C C . ASN A 1 267 ? -17.906 -4.148 2.252 1 96.38 267 ASN A C 1
ATOM 2128 O O . ASN A 1 267 ? -18.375 -3.098 1.815 1 96.38 267 ASN A O 1
ATOM 2132 N N . TRP A 1 268 ? -17.25 -5.023 1.447 1 96.12 268 TRP A N 1
ATOM 2133 C CA . TRP A 1 268 ? -17.266 -4.871 -0.004 1 96.12 268 TRP A CA 1
ATOM 2134 C C . TRP A 1 268 ? -18.578 -5.359 -0.595 1 96.12 268 TRP A C 1
ATOM 2136 O O . TRP A 1 268 ? -18.953 -6.523 -0.428 1 96.12 268 TRP A O 1
ATOM 2146 N N . PRO A 1 269 ? -19.281 -4.562 -1.37 1 93.44 269 PRO A N 1
ATOM 2147 C CA . PRO A 1 269 ? -20.594 -4.918 -1.887 1 93.44 269 PRO A CA 1
ATOM 2148 C C . PRO A 1 269 ? -20.562 -6.141 -2.799 1 93.44 269 PRO A C 1
ATOM 2150 O O . PRO A 1 269 ? -21.578 -6.812 -2.979 1 93.44 269 PRO A O 1
ATOM 2153 N N . GLU A 1 270 ? -19.484 -6.402 -3.352 1 91.31 270 GLU A N 1
ATOM 2154 C CA . GLU A 1 270 ? -19.359 -7.586 -4.199 1 91.31 270 GLU A CA 1
ATOM 2155 C C . GLU A 1 270 ? -19.703 -8.859 -3.426 1 91.31 270 GLU A C 1
ATOM 2157 O O . GLU A 1 270 ? -20.125 -9.852 -4.016 1 91.31 270 GLU A O 1
ATOM 2162 N N . TYR A 1 271 ? -19.672 -8.812 -2.129 1 84.69 271 TYR A N 1
ATOM 2163 C CA . TYR A 1 271 ? -19.781 -10.031 -1.339 1 84.69 271 TYR A CA 1
ATOM 2164 C C . TYR A 1 271 ? -21.078 -10.047 -0.54 1 84.69 271 TYR A C 1
ATOM 2166 O O . TYR A 1 271 ? -21.328 -10.969 0.236 1 84.69 271 TYR A O 1
ATOM 2174 N N . TRP A 1 272 ? -21.812 -8.984 -0.845 1 78.81 272 TRP A N 1
ATOM 2175 C CA . TRP A 1 272 ? -23.156 -8.984 -0.282 1 78.81 272 TRP A CA 1
ATOM 2176 C C . TRP A 1 272 ? -24.094 -9.883 -1.088 1 78.81 272 TRP A C 1
ATOM 2178 O O . TRP A 1 272 ? -23.891 -10.078 -2.289 1 78.81 272 TRP A O 1
ATOM 2188 N N . MET B 1 1 ? -22.875 -24.469 -24.891 1 22.72 1 MET B N 1
ATOM 2189 C CA . MET B 1 1 ? -21.438 -24.281 -25.062 1 22.72 1 MET B CA 1
ATOM 2190 C C . MET B 1 1 ? -20.797 -23.766 -23.781 1 22.72 1 MET B C 1
ATOM 2192 O O . MET B 1 1 ? -21.25 -22.781 -23.219 1 22.72 1 MET B O 1
ATOM 2196 N N . ALA B 1 2 ? -20.375 -24.547 -22.859 1 32.66 2 ALA B N 1
ATOM 2197 C CA . ALA B 1 2 ? -19.766 -24.328 -21.547 1 32.66 2 ALA B CA 1
ATOM 2198 C C . ALA B 1 2 ? -18.766 -23.172 -21.578 1 32.66 2 ALA B C 1
ATOM 2200 O O . ALA B 1 2 ? -17.797 -23.203 -22.344 1 32.66 2 ALA B O 1
ATOM 2201 N N . ASP B 1 3 ? -18.953 -21.859 -21.391 1 36.38 3 ASP B N 1
ATOM 2202 C CA . ASP B 1 3 ? -18.188 -20.641 -21.656 1 36.38 3 ASP B CA 1
ATOM 2203 C C . ASP B 1 3 ? -16.781 -20.75 -21.062 1 36.38 3 ASP B C 1
ATOM 2205 O O . ASP B 1 3 ? -16.609 -21.078 -19.891 1 36.38 3 ASP B O 1
ATOM 2209 N N . ASP B 1 4 ? -15.672 -21.094 -21.688 1 38.59 4 ASP B N 1
ATOM 2210 C CA . ASP B 1 4 ? -14.234 -21.344 -21.656 1 38.59 4 ASP B CA 1
ATOM 2211 C C . ASP B 1 4 ? -13.508 -20.234 -20.875 1 38.59 4 ASP B C 1
ATOM 2213 O O . ASP B 1 4 ? -12.305 -20.062 -21.031 1 38.59 4 ASP B O 1
ATOM 2217 N N . LEU B 1 5 ? -14.133 -19.297 -20.344 1 46.62 5 LEU B N 1
ATOM 2218 C CA . LEU B 1 5 ? -13.398 -18.234 -19.656 1 46.62 5 LEU B CA 1
ATOM 2219 C C . LEU B 1 5 ? -12.812 -18.734 -18.344 1 46.62 5 LEU B C 1
ATOM 2221 O O . LEU B 1 5 ? -13.477 -19.469 -17.609 1 46.62 5 LEU B O 1
ATOM 2225 N N . PRO B 1 6 ? -11.555 -18.562 -18.203 1 52.12 6 PRO B N 1
ATOM 2226 C CA . PRO B 1 6 ? -10.961 -18.859 -16.906 1 52.12 6 PRO B CA 1
ATOM 2227 C C . PRO B 1 6 ? -11.797 -18.344 -15.742 1 52.12 6 PRO B C 1
ATOM 2229 O O . PRO B 1 6 ? -12.555 -17.375 -15.898 1 52.12 6 PRO B O 1
ATOM 2232 N N . TYR B 1 7 ? -12.016 -19.188 -14.734 1 53 7 TYR B N 1
ATOM 2233 C CA . TYR B 1 7 ? -12.75 -18.922 -13.508 1 53 7 TYR B CA 1
ATOM 2234 C C . TYR B 1 7 ? -12.688 -17.438 -13.156 1 53 7 TYR B C 1
ATOM 2236 O O . TYR B 1 7 ? -13.703 -16.828 -12.789 1 53 7 TYR B O 1
ATOM 2244 N N . LEU B 1 8 ? -11.57 -16.844 -13.406 1 52.94 8 LEU B N 1
ATOM 2245 C CA . LEU B 1 8 ? -11.344 -15.461 -12.992 1 52.94 8 LEU B CA 1
ATOM 2246 C C . LEU B 1 8 ? -12.055 -14.492 -13.922 1 52.94 8 LEU B C 1
ATOM 2248 O O . LEU B 1 8 ? -12.258 -13.328 -13.578 1 52.94 8 LEU B O 1
ATOM 2252 N N . ALA B 1 9 ? -12.547 -14.945 -15.008 1 52.12 9 ALA B N 1
ATOM 2253 C CA . ALA B 1 9 ? -13.141 -14.047 -15.992 1 52.12 9 ALA B CA 1
ATOM 2254 C C . ALA B 1 9 ? -14.664 -14.109 -15.953 1 52.12 9 ALA B C 1
ATOM 2256 O O . ALA B 1 9 ? -15.344 -13.477 -16.766 1 52.12 9 ALA B O 1
ATOM 2257 N N . ARG B 1 10 ? -15.109 -14.82 -14.992 1 60.31 10 ARG B N 1
ATOM 2258 C CA . ARG B 1 10 ? -16.562 -14.984 -14.914 1 60.31 10 ARG B CA 1
ATOM 2259 C C . ARG B 1 10 ? -17.172 -13.906 -14.031 1 60.31 10 ARG B C 1
ATOM 2261 O O . ARG B 1 10 ? -16.547 -13.422 -13.094 1 60.31 10 ARG B O 1
ATOM 2268 N N . GLY B 1 11 ? -18.234 -13.172 -14.594 1 65 11 GLY B N 1
ATOM 2269 C CA . GLY B 1 11 ? -19.016 -12.43 -13.625 1 65 11 GLY B CA 1
ATOM 2270 C C . GLY B 1 11 ? -19.312 -11.008 -14.062 1 65 11 GLY B C 1
ATOM 2271 O O . GLY B 1 11 ? -20.125 -10.312 -13.438 1 65 11 GLY B O 1
ATOM 2272 N N . ALA B 1 12 ? -18.656 -10.625 -15.078 1 71.44 12 ALA B N 1
ATOM 2273 C CA . ALA B 1 12 ? -18.969 -9.242 -15.438 1 71.44 12 ALA B CA 1
ATOM 2274 C C . ALA B 1 12 ? -20.391 -9.125 -15.977 1 71.44 12 ALA B C 1
ATOM 2276 O O . ALA B 1 12 ? -20.844 -9.953 -16.766 1 71.44 12 ALA B O 1
ATOM 2277 N N . LYS B 1 13 ? -21.141 -8.211 -15.43 1 80.44 13 LYS B N 1
ATOM 2278 C CA . LYS B 1 13 ? -22.484 -7.875 -15.914 1 80.44 13 LYS B CA 1
ATOM 2279 C C . LYS B 1 13 ? -22.562 -6.406 -16.312 1 80.44 13 LYS B C 1
ATOM 2281 O O . LYS B 1 13 ? -22.469 -5.516 -15.477 1 80.44 13 LYS B O 1
ATOM 2286 N N . PRO B 1 14 ? -22.719 -6.133 -17.562 1 81 14 PRO B N 1
ATOM 2287 C CA . PRO B 1 14 ? -22.812 -4.734 -17.984 1 81 14 PRO B CA 1
ATOM 2288 C C . PRO B 1 14 ? -24 -4.004 -17.359 1 81 14 PRO B C 1
ATOM 2290 O O . PRO B 1 14 ? -25.062 -4.598 -17.172 1 81 14 PRO B O 1
ATOM 2293 N N . VAL B 1 15 ? -23.75 -2.793 -16.906 1 87.88 15 VAL B N 1
ATOM 2294 C CA . VAL B 1 15 ? -24.797 -1.925 -16.391 1 87.88 15 VAL B CA 1
ATOM 2295 C C . VAL B 1 15 ? -25.141 -0.836 -17.406 1 87.88 15 VAL B C 1
ATOM 2297 O O . VAL B 1 15 ? -24.234 -0.131 -17.875 1 87.88 15 VAL B O 1
ATOM 2300 N N . ALA B 1 16 ? -26.375 -0.767 -17.766 1 90.25 16 ALA B N 1
ATOM 2301 C CA . ALA B 1 16 ? -26.812 0.249 -18.719 1 90.25 16 ALA B CA 1
ATOM 2302 C C . ALA B 1 16 ? -26.906 1.62 -18.062 1 90.25 16 ALA B C 1
ATOM 2304 O O . ALA B 1 16 ? -27.094 1.718 -16.844 1 90.25 16 ALA B O 1
ATOM 2305 N N . THR B 1 17 ? -26.531 2.729 -18.891 1 92.94 17 THR B N 1
ATOM 2306 C CA . THR B 1 17 ? -26.688 4.102 -18.422 1 92.94 17 THR B CA 1
ATOM 2307 C C . THR B 1 17 ? -27.156 5.012 -19.547 1 92.94 17 THR B C 1
ATOM 2309 O O . THR B 1 17 ? -26.891 4.738 -20.719 1 92.94 17 THR B O 1
ATOM 2312 N N . ASP B 1 18 ? -27.859 6.055 -19.188 1 95 18 ASP B N 1
ATOM 2313 C CA . ASP B 1 18 ? -28.281 7.055 -20.156 1 95 18 ASP B CA 1
ATOM 2314 C C . ASP B 1 18 ? -27.234 8.164 -20.312 1 95 18 ASP B C 1
ATOM 2316 O O . ASP B 1 18 ? -27.391 9.055 -21.141 1 95 18 ASP B O 1
ATOM 2320 N N . SER B 1 19 ? -26.281 8.094 -19.547 1 94.25 19 SER B N 1
ATOM 2321 C CA . SER B 1 19 ? -25.281 9.156 -19.578 1 94.25 19 SER B CA 1
ATOM 2322 C C . SER B 1 19 ? -24.562 9.211 -20.906 1 94.25 19 SER B C 1
ATOM 2324 O O . SER B 1 19 ? -24.219 8.172 -21.469 1 94.25 19 SER B O 1
ATOM 2326 N N . THR B 1 20 ? -24.203 10.422 -21.391 1 95.94 20 THR B N 1
ATOM 2327 C CA . THR B 1 20 ? -23.453 10.602 -22.625 1 95.94 20 THR B CA 1
ATOM 2328 C C . THR B 1 20 ? -21.953 10.609 -22.344 1 95.94 20 THR B C 1
ATOM 2330 O O . THR B 1 20 ? -21.141 10.602 -23.266 1 95.94 20 THR B O 1
ATOM 2333 N N . VAL B 1 21 ? -21.625 10.633 -21.016 1 94 21 VAL B N 1
ATOM 2334 C CA . VAL B 1 21 ? -20.219 10.625 -20.625 1 94 21 VAL B CA 1
ATOM 2335 C C . VAL B 1 21 ? -19.969 9.469 -19.656 1 94 21 VAL B C 1
ATOM 2337 O O . VAL B 1 21 ? -20.906 8.82 -19.188 1 94 21 VAL B O 1
ATOM 2340 N N . LEU B 1 22 ? -18.703 9.125 -19.375 1 92.25 22 LEU B N 1
ATOM 2341 C CA . LEU B 1 22 ? -18.359 8.078 -18.406 1 92.25 22 LEU B CA 1
ATOM 2342 C C . LEU B 1 22 ? -18.859 8.445 -17.016 1 92.25 22 LEU B C 1
ATOM 2344 O O . LEU B 1 22 ? -18.609 9.555 -16.531 1 92.25 22 LEU B O 1
ATOM 2348 N N . VAL B 1 23 ? -19.547 7.477 -16.422 1 94.81 23 VAL B N 1
ATOM 2349 C CA . VAL B 1 23 ? -20.047 7.703 -15.07 1 94.81 23 VAL B CA 1
ATOM 2350 C C . VAL B 1 23 ? -19.828 6.445 -14.234 1 94.81 23 VAL B C 1
ATOM 2352 O O . VAL B 1 23 ? -19.922 5.324 -14.742 1 94.81 23 VAL B O 1
ATOM 2355 N N . SER B 1 24 ? -19.469 6.68 -12.992 1 95.69 24 SER B N 1
ATOM 2356 C CA . SER B 1 24 ? -19.328 5.66 -11.961 1 95.69 24 SER B CA 1
ATOM 2357 C C . SER B 1 24 ? -19.969 6.102 -10.648 1 95.69 24 SER B C 1
ATOM 2359 O O . SER B 1 24 ? -20.25 7.289 -10.453 1 95.69 24 SER B O 1
ATOM 2361 N N . ASN B 1 25 ? -20.359 5.191 -9.789 1 95.12 25 ASN B N 1
ATOM 2362 C CA . ASN B 1 25 ? -20.797 5.582 -8.453 1 95.12 25 ASN B CA 1
ATOM 2363 C C . ASN B 1 25 ? -19.609 5.902 -7.543 1 95.12 25 ASN B C 1
ATOM 2365 O O . ASN B 1 25 ? -19.797 6.223 -6.371 1 95.12 25 ASN B O 1
ATOM 2369 N N . SER B 1 26 ? -18.406 5.855 -8.078 1 97.25 26 SER B N 1
ATOM 2370 C CA . SER B 1 26 ? -17.219 6.363 -7.402 1 97.25 26 SER B CA 1
ATOM 2371 C C . SER B 1 26 ? -16.938 7.809 -7.797 1 97.25 26 SER B C 1
ATOM 2373 O O . SER B 1 26 ? -16.625 8.086 -8.961 1 97.25 26 SER B O 1
ATOM 2375 N N . PRO B 1 27 ? -16.953 8.727 -6.859 1 97 27 PRO B N 1
ATOM 2376 C CA . PRO B 1 27 ? -16.609 10.102 -7.211 1 97 27 PRO B CA 1
ATOM 2377 C C . PRO B 1 27 ? -15.156 10.25 -7.652 1 97 27 PRO B C 1
ATOM 2379 O O . PRO B 1 27 ? -14.836 11.148 -8.43 1 97 27 PRO B O 1
ATOM 2382 N N . TYR B 1 28 ? -14.305 9.359 -7.172 1 98.25 28 TYR B N 1
ATOM 2383 C CA . TYR B 1 28 ? -12.891 9.398 -7.539 1 98.25 28 TYR B CA 1
ATOM 2384 C C . TYR B 1 28 ? -12.695 8.984 -8.992 1 98.25 28 TYR B C 1
ATOM 2386 O O . TYR B 1 28 ? -11.969 9.641 -9.742 1 98.25 28 TYR B O 1
ATOM 2394 N N . LEU B 1 29 ? -13.391 7.922 -9.359 1 98.19 29 LEU B N 1
ATOM 2395 C CA . LEU B 1 29 ? -13.25 7.418 -10.727 1 98.19 29 LEU B CA 1
ATOM 2396 C C . LEU B 1 29 ? -13.906 8.367 -11.727 1 98.19 29 LEU B C 1
ATOM 2398 O O . LEU B 1 29 ? -13.508 8.414 -12.891 1 98.19 29 LEU B O 1
ATOM 2402 N N . ASN B 1 30 ? -14.836 9.164 -11.273 1 97.88 30 ASN B N 1
ATOM 2403 C CA . ASN B 1 30 ? -15.539 10.094 -12.156 1 97.88 30 ASN B CA 1
ATOM 2404 C C . ASN B 1 30 ? -14.664 11.281 -12.539 1 97.88 30 ASN B C 1
ATOM 2406 O O . ASN B 1 30 ? -15 12.031 -13.453 1 97.88 30 ASN B O 1
ATOM 2410 N N . GLU B 1 31 ? -13.531 11.523 -11.844 1 98.12 31 GLU B N 1
ATOM 2411 C CA . GLU B 1 31 ? -12.656 12.664 -12.094 1 98.12 31 GLU B CA 1
ATOM 2412 C C . GLU B 1 31 ? -11.531 12.297 -13.055 1 98.12 31 GLU B C 1
ATOM 2414 O O . GLU B 1 31 ? -10.562 11.641 -12.664 1 98.12 31 GLU B O 1
ATOM 2419 N N . PRO B 1 32 ? -11.602 12.836 -14.312 1 97.75 32 PRO B N 1
ATOM 2420 C CA . PRO B 1 32 ? -10.602 12.422 -15.305 1 97.75 32 PRO B CA 1
ATOM 2421 C C . PRO B 1 32 ? -9.188 12.852 -14.922 1 97.75 32 PRO B C 1
ATOM 2423 O O . PRO B 1 32 ? -8.227 12.148 -15.242 1 97.75 32 PRO B O 1
ATOM 2426 N N . ARG B 1 33 ? -9.047 14.008 -14.242 1 98.31 33 ARG B N 1
ATOM 2427 C CA . ARG B 1 33 ? -7.723 14.445 -13.82 1 98.31 33 ARG B CA 1
ATOM 2428 C C . ARG B 1 33 ? -7.121 13.477 -12.805 1 98.31 33 ARG B C 1
ATOM 2430 O O . ARG B 1 33 ? -5.914 13.219 -12.82 1 98.31 33 ARG B O 1
ATOM 2437 N N . LEU B 1 34 ? -7.996 12.945 -11.969 1 98.69 34 LEU B N 1
ATOM 2438 C CA . LEU B 1 34 ? -7.52 12.008 -10.961 1 98.69 34 LEU B CA 1
ATOM 2439 C C . LEU B 1 34 ? -7.121 10.68 -11.602 1 98.69 34 LEU B C 1
ATOM 2441 O O . LEU B 1 34 ? -6.129 10.07 -11.203 1 98.69 34 LEU B O 1
ATOM 2445 N N . ARG B 1 35 ? -7.875 10.188 -12.602 1 98.62 35 ARG B N 1
ATOM 2446 C CA . ARG B 1 35 ? -7.5 8.969 -13.32 1 98.62 35 ARG B CA 1
ATOM 2447 C C . ARG B 1 35 ? -6.125 9.109 -13.961 1 98.62 35 ARG B C 1
ATOM 2449 O O . ARG B 1 35 ? -5.289 8.211 -13.859 1 98.62 35 ARG B O 1
ATOM 2456 N N . ASP B 1 36 ? -5.93 10.203 -14.555 1 98.19 36 ASP B N 1
ATOM 2457 C CA . ASP B 1 36 ? -4.645 10.453 -15.203 1 98.19 36 ASP B CA 1
ATOM 2458 C C . ASP B 1 36 ? -3.52 10.555 -14.18 1 98.19 36 ASP B C 1
ATOM 2460 O O . ASP B 1 36 ? -2.438 10 -14.375 1 98.19 36 ASP B O 1
ATOM 2464 N N . TRP B 1 37 ? -3.773 11.305 -13.109 1 98.44 37 TRP B N 1
ATOM 2465 C CA . TRP B 1 37 ? -2.777 11.461 -12.055 1 98.44 37 TRP B CA 1
ATOM 2466 C C . TRP B 1 37 ? -2.389 10.109 -11.469 1 98.44 37 TRP B C 1
ATOM 2468 O O . TRP B 1 37 ? -1.203 9.812 -11.305 1 98.44 37 TRP B O 1
ATOM 2478 N N . LEU B 1 38 ? -3.395 9.312 -11.164 1 98.5 38 LEU B N 1
ATOM 2479 C CA . LEU B 1 38 ? -3.145 8.023 -10.523 1 98.5 38 LEU B CA 1
ATOM 2480 C C . LEU B 1 38 ? -2.26 7.145 -11.406 1 98.5 38 LEU B C 1
ATOM 2482 O O . LEU B 1 38 ? -1.25 6.613 -10.938 1 98.5 38 LEU B O 1
ATOM 2486 N N . ALA B 1 39 ? -2.615 7 -12.594 1 98.06 39 ALA B N 1
ATOM 2487 C CA . ALA B 1 39 ? -1.846 6.156 -13.5 1 98.06 39 ALA B CA 1
ATOM 2488 C C . ALA B 1 39 ? -0.414 6.668 -13.641 1 98.06 39 ALA B C 1
ATOM 2490 O O . ALA B 1 39 ? 0.539 5.887 -13.562 1 98.06 39 ALA B O 1
ATOM 2491 N N . THR B 1 40 ? -0.286 7.945 -13.828 1 97.56 40 THR B N 1
ATOM 2492 C CA . THR B 1 40 ? 1.027 8.539 -14.062 1 97.56 40 THR B CA 1
ATOM 2493 C C . THR B 1 40 ? 1.885 8.461 -12.797 1 97.56 40 THR B C 1
ATOM 2495 O O . THR B 1 40 ? 3.027 8.008 -12.844 1 97.56 40 THR B O 1
ATOM 2498 N N . ALA B 1 41 ? 1.313 8.828 -11.672 1 97.75 41 ALA B N 1
ATOM 2499 C CA . ALA B 1 41 ? 2.07 8.922 -10.43 1 97.75 41 ALA B CA 1
ATOM 2500 C C . ALA B 1 41 ? 2.473 7.535 -9.922 1 97.75 41 ALA B C 1
ATOM 2502 O O . ALA B 1 41 ? 3.494 7.387 -9.25 1 97.75 41 ALA B O 1
ATOM 2503 N N . TYR B 1 42 ? 1.771 6.531 -10.32 1 98.62 42 TYR B N 1
ATOM 2504 C CA . TYR B 1 42 ? 2.02 5.199 -9.789 1 98.62 42 TYR B CA 1
ATOM 2505 C C . TYR B 1 42 ? 2.949 4.41 -10.695 1 98.62 42 TYR B C 1
ATOM 2507 O O . TYR B 1 42 ? 3.672 3.521 -10.242 1 98.62 42 TYR B O 1
ATOM 2515 N N . LEU B 1 43 ? 2.941 4.77 -12 1 98.62 43 LEU B N 1
ATOM 2516 C CA . LEU B 1 43 ? 3.607 3.881 -12.945 1 98.62 43 LEU B CA 1
ATOM 2517 C C . LEU B 1 43 ? 4.93 4.48 -13.414 1 98.62 43 LEU B C 1
ATOM 2519 O O . LEU B 1 43 ? 5.777 3.773 -13.961 1 98.62 43 LEU B O 1
ATOM 2523 N N . ARG B 1 44 ? 5.176 5.719 -13.195 1 97.75 44 ARG B N 1
ATOM 2524 C CA . ARG B 1 44 ? 6.359 6.355 -13.766 1 97.75 44 ARG B CA 1
ATOM 2525 C C . ARG B 1 44 ? 7.582 6.117 -12.875 1 97.75 44 ARG B C 1
ATOM 2527 O O . ARG B 1 44 ? 7.445 5.844 -11.688 1 97.75 44 ARG B O 1
ATOM 2534 N N . LYS B 1 45 ? 8.711 6.297 -13.469 1 96.94 45 LYS B N 1
ATOM 2535 C CA . LYS B 1 45 ? 9.961 6.422 -12.719 1 96.94 45 LYS B CA 1
ATOM 2536 C C . LYS B 1 45 ? 10.102 7.816 -12.117 1 96.94 45 LYS B C 1
ATOM 2538 O O . LYS B 1 45 ? 9.375 8.742 -12.492 1 96.94 45 LYS B O 1
ATOM 2543 N N . SER B 1 46 ? 10.938 7.867 -11.117 1 94.94 46 SER B N 1
ATOM 2544 C CA . SER B 1 46 ? 11.258 9.172 -10.547 1 94.94 46 SER B CA 1
ATOM 2545 C C . SER B 1 46 ? 12.344 9.875 -11.352 1 94.94 46 SER B C 1
ATOM 2547 O O . SER B 1 46 ? 13.203 9.227 -11.945 1 94.94 46 SER B O 1
ATOM 2549 N N . GLY B 1 47 ? 12.242 11.172 -11.359 1 92.75 47 GLY B N 1
ATOM 2550 C CA . GLY B 1 47 ? 13.258 11.977 -12.023 1 92.75 47 GLY B CA 1
ATOM 2551 C C . GLY B 1 47 ? 13.164 13.453 -11.688 1 92.75 47 GLY B C 1
ATOM 2552 O O . GLY B 1 47 ? 12.148 13.914 -11.172 1 92.75 47 GLY B O 1
ATOM 2553 N N . LYS B 1 48 ? 14.258 14.148 -11.992 1 89.69 48 LYS B N 1
ATOM 2554 C CA . LYS B 1 48 ? 14.352 15.562 -11.664 1 89.69 48 LYS B CA 1
ATOM 2555 C C . LYS B 1 48 ? 13.422 16.391 -12.555 1 89.69 48 LYS B C 1
ATOM 2557 O O . LYS B 1 48 ? 13.062 17.516 -12.203 1 89.69 48 LYS B O 1
ATOM 2562 N N . ASP B 1 49 ? 13.016 15.828 -13.664 1 89.88 49 ASP B N 1
ATOM 2563 C CA . ASP B 1 49 ? 12.133 16.547 -14.578 1 89.88 49 ASP B CA 1
ATOM 2564 C C . ASP B 1 49 ? 10.734 16.688 -13.984 1 89.88 49 ASP B C 1
ATOM 2566 O O . ASP B 1 49 ? 10 17.609 -14.344 1 89.88 49 ASP B O 1
ATOM 2570 N N . SER B 1 50 ? 10.375 15.75 -13.094 1 91.44 50 SER B N 1
ATOM 2571 C CA . SER B 1 50 ? 9.086 15.773 -12.406 1 91.44 50 SER B CA 1
ATOM 2572 C C . SER B 1 50 ? 9.227 15.258 -10.977 1 91.44 50 SER B C 1
ATOM 2574 O O . SER B 1 50 ? 8.875 14.109 -10.688 1 91.44 50 SER B O 1
ATOM 2576 N N . PRO B 1 51 ? 9.602 16.188 -10.141 1 90.19 51 PRO B N 1
ATOM 2577 C CA . PRO B 1 51 ? 9.844 15.781 -8.75 1 90.19 51 PRO B CA 1
ATOM 2578 C C . PRO B 1 51 ? 8.578 15.273 -8.062 1 90.19 51 PRO B C 1
ATOM 2580 O O . PRO B 1 51 ? 7.473 15.734 -8.375 1 90.19 51 PRO B O 1
ATOM 2583 N N . THR B 1 52 ? 8.758 14.422 -7.117 1 90.69 52 THR B N 1
ATOM 2584 C CA . THR B 1 52 ? 7.664 13.773 -6.406 1 90.69 52 THR B CA 1
ATOM 2585 C C . THR B 1 52 ? 6.824 14.797 -5.652 1 90.69 52 THR B C 1
ATOM 2587 O O . THR B 1 52 ? 5.625 14.602 -5.449 1 90.69 52 THR B O 1
ATOM 2590 N N . THR B 1 53 ? 7.363 15.906 -5.23 1 87.69 53 THR B N 1
ATOM 2591 C CA . THR B 1 53 ? 6.629 16.953 -4.523 1 87.69 53 THR B CA 1
ATOM 2592 C C . THR B 1 53 ? 5.523 17.531 -5.406 1 87.69 53 THR B C 1
ATOM 2594 O O . THR B 1 53 ? 4.465 17.922 -4.906 1 87.69 53 THR B O 1
ATOM 2597 N N . LEU B 1 54 ? 5.746 17.562 -6.68 1 90.38 54 LEU B N 1
ATOM 2598 C CA . LEU B 1 54 ? 4.746 18.047 -7.621 1 90.38 54 LEU B CA 1
ATOM 2599 C C . LEU B 1 54 ? 3.535 17.125 -7.66 1 90.38 54 LEU B C 1
ATOM 2601 O O . LEU B 1 54 ? 2.404 17.578 -7.844 1 90.38 54 LEU B O 1
ATOM 2605 N N . ASP B 1 55 ? 3.816 15.82 -7.496 1 93.38 55 ASP B N 1
ATOM 2606 C CA . ASP B 1 55 ? 2.721 14.859 -7.445 1 93.38 55 ASP B CA 1
ATOM 2607 C C . ASP B 1 55 ? 1.733 15.211 -6.336 1 93.38 55 ASP B C 1
ATOM 2609 O O . ASP B 1 55 ? 0.52 15.195 -6.551 1 93.38 55 ASP B O 1
ATOM 2613 N N . ALA B 1 56 ? 2.344 15.484 -5.195 1 91.19 56 ALA B N 1
ATOM 2614 C CA . ALA B 1 56 ? 1.508 15.766 -4.027 1 91.19 56 ALA B CA 1
ATOM 2615 C C . ALA B 1 56 ? 0.688 17.031 -4.23 1 91.19 56 ALA B C 1
ATOM 2617 O O . ALA B 1 56 ? -0.503 17.062 -3.91 1 91.19 56 ALA B O 1
ATOM 2618 N N . HIS B 1 57 ? 1.311 18.031 -4.719 1 90.81 57 HIS B N 1
ATOM 2619 C CA . HIS B 1 57 ? 0.621 19.297 -4.977 1 90.81 57 HIS B CA 1
ATOM 2620 C C . HIS B 1 57 ? -0.548 19.094 -5.938 1 90.81 57 HIS B C 1
ATOM 2622 O O . HIS B 1 57 ? -1.662 19.547 -5.664 1 90.81 57 HIS B O 1
ATOM 2628 N N . LYS B 1 58 ? -0.318 18.391 -7.02 1 94.5 58 LYS B N 1
ATOM 2629 C CA . LYS B 1 58 ? -1.354 18.141 -8.016 1 94.5 58 LYS B CA 1
ATOM 2630 C C . LYS B 1 58 ? -2.492 17.312 -7.43 1 94.5 58 LYS B C 1
ATOM 2632 O O . LYS B 1 58 ? -3.666 17.594 -7.684 1 94.5 58 LYS B O 1
ATOM 2637 N N . LEU B 1 59 ? -2.121 16.359 -6.68 1 96.75 59 LEU B N 1
ATOM 2638 C CA . LEU B 1 59 ? -3.127 15.477 -6.082 1 96.75 59 LEU B CA 1
ATOM 2639 C C . LEU B 1 59 ? -4.109 16.281 -5.234 1 96.75 59 LEU B C 1
ATOM 2641 O O . LEU B 1 59 ? -5.324 16.141 -5.387 1 96.75 59 LEU B O 1
ATOM 2645 N N . TYR B 1 60 ? -3.613 17.109 -4.406 1 92.88 60 TYR B N 1
ATOM 2646 C CA . TYR B 1 60 ? -4.477 17.828 -3.471 1 92.88 60 TYR B CA 1
ATOM 2647 C C . TYR B 1 60 ? -5.316 18.875 -4.191 1 92.88 60 TYR B C 1
ATOM 2649 O O . TYR B 1 60 ? -6.457 19.141 -3.805 1 92.88 60 TYR B O 1
ATOM 2657 N N . MET B 1 61 ? -4.773 19.422 -5.262 1 93.5 61 MET B N 1
ATOM 2658 C CA . MET B 1 61 ? -5.57 20.328 -6.074 1 93.5 61 MET B CA 1
ATOM 2659 C C . MET B 1 61 ? -6.73 19.594 -6.734 1 93.5 61 MET B C 1
ATOM 2661 O O . MET B 1 61 ? -7.852 20.109 -6.781 1 93.5 61 MET B O 1
ATOM 2665 N N . ILE B 1 62 ? -6.477 18.438 -7.172 1 97.56 62 ILE B N 1
ATOM 2666 C CA . ILE B 1 62 ? -7.512 17.641 -7.812 1 97.56 62 ILE B CA 1
ATOM 2667 C C . ILE B 1 62 ? -8.547 17.203 -6.777 1 97.56 62 ILE B C 1
ATOM 2669 O O . ILE B 1 62 ? -9.75 17.359 -6.996 1 97.56 62 ILE B O 1
ATOM 2673 N N . LEU B 1 63 ? -8.094 16.734 -5.637 1 96.94 63 LEU B N 1
ATOM 2674 C CA . LEU B 1 63 ? -8.984 16.219 -4.602 1 96.94 63 LEU B CA 1
ATOM 2675 C C . LEU B 1 63 ? -9.875 17.328 -4.043 1 96.94 63 LEU B C 1
ATOM 2677 O O . LEU B 1 63 ? -11.008 17.062 -3.631 1 96.94 63 LEU B O 1
ATOM 2681 N N . ALA B 1 64 ? -9.359 18.562 -4.082 1 94.88 64 ALA B N 1
ATOM 2682 C CA . ALA B 1 64 ? -10.148 19.688 -3.609 1 94.88 64 ALA B CA 1
ATOM 2683 C C . ALA B 1 64 ? -11.469 19.797 -4.367 1 94.88 64 ALA B C 1
ATOM 2685 O O . ALA B 1 64 ? -12.492 20.203 -3.797 1 94.88 64 ALA B O 1
ATOM 2686 N N . ASP B 1 65 ? -11.477 19.312 -5.594 1 96.12 65 ASP B N 1
ATOM 2687 C CA . ASP B 1 65 ? -12.68 19.375 -6.422 1 96.12 65 ASP B CA 1
ATOM 2688 C C . ASP B 1 65 ? -13.531 18.125 -6.25 1 96.12 65 ASP B C 1
ATOM 2690 O O . ASP B 1 65 ? -14.688 18.094 -6.676 1 96.12 65 ASP B O 1
ATOM 2694 N N . VAL B 1 66 ? -12.961 17.141 -5.617 1 96.94 66 VAL B N 1
ATOM 2695 C CA . VAL B 1 66 ? -13.648 15.859 -5.484 1 96.94 66 VAL B CA 1
ATOM 2696 C C . VAL B 1 66 ? -14.305 15.773 -4.109 1 96.94 66 VAL B C 1
ATOM 2698 O O . VAL B 1 66 ? -15.328 15.102 -3.943 1 96.94 66 VAL B O 1
ATOM 2701 N N . PHE B 1 67 ? -13.805 16.453 -3.141 1 96.56 67 PHE B N 1
ATOM 2702 C CA . PHE B 1 67 ? -14.234 16.344 -1.753 1 96.56 67 PHE B CA 1
ATOM 2703 C C . PHE B 1 67 ? -15.68 16.797 -1.596 1 96.56 67 PHE B C 1
ATOM 2705 O O . PHE B 1 67 ? -16.078 17.828 -2.137 1 96.56 67 PHE B O 1
ATOM 2712 N N . ASP B 1 68 ? -16.469 16.031 -0.916 1 97.19 68 ASP B N 1
ATOM 2713 C CA . ASP B 1 68 ? -17.797 16.406 -0.471 1 97.19 68 ASP B CA 1
ATOM 2714 C C . ASP B 1 68 ? -17.75 17.219 0.822 1 97.19 68 ASP B C 1
ATOM 2716 O O . ASP B 1 68 ? -18.109 16.719 1.889 1 97.19 68 ASP B O 1
ATOM 2720 N N . VAL B 1 69 ? -17.422 18.531 0.689 1 97.81 69 VAL B N 1
ATOM 2721 C CA . VAL B 1 69 ? -17.125 19.375 1.837 1 97.81 69 VAL B CA 1
ATOM 2722 C C . VAL B 1 69 ? -18.359 19.5 2.727 1 97.81 69 VAL B C 1
ATOM 2724 O O . VAL B 1 69 ? -18.266 19.375 3.949 1 97.81 69 VAL B O 1
ATOM 2727 N N . PRO B 1 70 ? -19.578 19.625 2.137 1 98.44 70 PRO B N 1
ATOM 2728 C CA . PRO B 1 70 ? -20.75 19.672 3.012 1 98.44 70 PRO B CA 1
ATOM 2729 C C . PRO B 1 70 ? -20.906 18.422 3.869 1 98.44 70 PRO B C 1
ATOM 2731 O O . PRO B 1 70 ? -21.203 18.516 5.062 1 98.44 70 PRO B O 1
ATOM 2734 N N . ARG B 1 71 ? -20.656 17.266 3.275 1 98.5 71 ARG B N 1
ATOM 2735 C CA . ARG B 1 71 ? -20.766 16.031 4.043 1 98.5 71 ARG B CA 1
ATOM 2736 C C . ARG B 1 71 ? -19.672 15.945 5.098 1 98.5 71 ARG B C 1
ATOM 2738 O O . ARG B 1 71 ? -19.922 15.508 6.223 1 98.5 71 ARG B O 1
ATOM 2745 N N . ILE B 1 72 ? -18.469 16.344 4.777 1 98.69 72 ILE B N 1
ATOM 2746 C CA . ILE B 1 72 ? -17.359 16.375 5.719 1 98.69 72 ILE B CA 1
ATOM 2747 C C . ILE B 1 72 ? -17.719 17.266 6.91 1 98.69 72 ILE B C 1
ATOM 2749 O O . ILE B 1 72 ? -17.516 16.875 8.062 1 98.69 72 ILE B O 1
ATOM 2753 N N . GLU B 1 73 ? -18.297 18.422 6.617 1 98.81 73 GLU B N 1
ATOM 2754 C CA . GLU B 1 73 ? -18.672 19.359 7.672 1 98.81 73 GLU B CA 1
ATOM 2755 C C . GLU B 1 73 ? -19.734 18.75 8.586 1 98.81 73 GLU B C 1
ATOM 2757 O O . GLU B 1 73 ? -19.672 18.891 9.805 1 98.81 73 GLU B O 1
ATOM 2762 N N . GLU B 1 74 ? -20.688 18.047 7.965 1 98.81 74 GLU B N 1
ATOM 2763 C CA . GLU B 1 74 ? -21.734 17.375 8.742 1 98.81 74 GLU B CA 1
ATOM 2764 C C . GLU B 1 74 ? -21.125 16.312 9.664 1 98.81 74 GLU B C 1
ATOM 2766 O O . GLU B 1 74 ? -21.484 16.219 10.836 1 98.81 74 GLU B O 1
ATOM 2771 N N . LEU B 1 75 ? -20.234 15.578 9.133 1 98.81 75 LEU B N 1
ATOM 2772 C CA . LEU B 1 75 ? -19.625 14.484 9.898 1 98.81 75 LEU B CA 1
ATOM 2773 C C . LEU B 1 75 ? -18.734 15.023 11.008 1 98.81 75 LEU B C 1
ATOM 2775 O O . LEU B 1 75 ? -18.703 14.469 12.109 1 98.81 75 LEU B O 1
ATOM 2779 N N . PHE B 1 76 ? -18.016 16.109 10.75 1 98.81 76 PHE B N 1
ATOM 2780 C CA . PHE B 1 76 ? -17.234 16.734 11.812 1 98.81 76 PHE B CA 1
ATOM 2781 C C . PHE B 1 76 ? -18.141 17.25 12.922 1 98.81 76 PHE B C 1
ATOM 2783 O O . PHE B 1 76 ? -17.812 17.141 14.102 1 98.81 76 PHE B O 1
ATOM 2790 N N . THR B 1 77 ? -19.25 17.859 12.523 1 98.81 77 THR B N 1
ATOM 2791 C CA . THR B 1 77 ? -20.203 18.359 13.516 1 98.81 77 THR B CA 1
ATOM 2792 C C . THR B 1 77 ? -20.703 17.219 14.398 1 98.81 77 THR B C 1
ATOM 2794 O O . THR B 1 77 ? -20.812 17.359 15.617 1 98.81 77 THR B O 1
ATOM 2797 N N . GLN B 1 78 ? -20.984 16.125 13.781 1 98.75 78 GLN B N 1
ATOM 2798 C CA . GLN B 1 78 ? -21.422 14.953 14.531 1 98.75 78 GLN B CA 1
ATOM 2799 C C . GLN B 1 78 ? -20.328 14.445 15.461 1 98.75 78 GLN B C 1
ATOM 2801 O O . GLN B 1 78 ? -20.594 14.102 16.609 1 98.75 78 GLN B O 1
ATOM 2806 N N . GLU B 1 79 ? -19.109 14.398 14.977 1 98.75 79 GLU B N 1
ATOM 2807 C CA . GLU B 1 79 ? -17.969 13.938 15.766 1 98.75 79 GLU B CA 1
ATOM 2808 C C . GLU B 1 79 ? -17.719 14.852 16.969 1 98.75 79 GLU B C 1
ATOM 2810 O O . GLU B 1 79 ? -17.375 14.383 18.047 1 98.75 79 GLU B O 1
ATOM 2815 N N . ARG B 1 80 ? -17.875 16.125 16.781 1 98.56 80 ARG B N 1
ATOM 2816 C CA . ARG B 1 80 ? -17.641 17.094 17.844 1 98.56 80 ARG B CA 1
ATOM 2817 C C . ARG B 1 80 ? -18.656 16.906 18.969 1 98.56 80 ARG B C 1
ATOM 2819 O O . ARG B 1 80 ? -18.359 17.172 20.141 1 98.56 80 ARG B O 1
ATOM 2826 N N . LYS B 1 81 ? -19.844 16.422 18.641 1 98.5 81 LYS B N 1
ATOM 2827 C CA . LYS B 1 81 ? -20.875 16.172 19.641 1 98.5 81 LYS B CA 1
ATOM 2828 C C . LYS B 1 81 ? -20.5 15 20.547 1 98.5 81 LYS B C 1
ATOM 2830 O O . LYS B 1 81 ? -20.781 15.008 21.734 1 98.5 81 LYS B O 1
ATOM 2835 N N . ARG B 1 82 ? -19.844 14.055 20.047 1 97.38 82 ARG B N 1
ATOM 2836 C CA . ARG B 1 82 ? -19.594 12.844 20.812 1 97.38 82 ARG B CA 1
ATOM 2837 C C . ARG B 1 82 ? -18.219 12.867 21.453 1 97.38 82 ARG B C 1
ATOM 2839 O O . ARG B 1 82 ? -17.938 12.102 22.375 1 97.38 82 ARG B O 1
ATOM 2846 N N . TRP B 1 83 ? -17.312 13.664 20.922 1 98.31 83 TRP B N 1
ATOM 2847 C CA . TRP B 1 83 ? -15.922 13.68 21.375 1 98.31 83 TRP B CA 1
ATOM 2848 C C . TRP B 1 83 ? -15.523 15.07 21.859 1 98.31 83 TRP B C 1
ATOM 2850 O O . TRP B 1 83 ? -14.961 15.859 21.109 1 98.31 83 TRP B O 1
ATOM 2860 N N . PRO B 1 84 ? -15.633 15.383 23.141 1 98.25 84 PRO B N 1
ATOM 2861 C CA . PRO B 1 84 ? -15.398 16.719 23.703 1 98.25 84 PRO B CA 1
ATOM 2862 C C . PRO B 1 84 ? -13.992 17.234 23.406 1 98.25 84 PRO B C 1
ATOM 2864 O O . PRO B 1 84 ? -13.812 18.453 23.219 1 98.25 84 PRO B O 1
ATOM 2867 N N . GLU B 1 85 ? -13.047 16.375 23.375 1 97.94 85 GLU B N 1
ATOM 2868 C CA . GLU B 1 85 ? -11.688 16.797 23.078 1 97.94 85 GLU B CA 1
ATOM 2869 C C . GLU B 1 85 ? -11.578 17.359 21.656 1 97.94 85 GLU B C 1
ATOM 2871 O O . GLU B 1 85 ? -10.891 18.359 21.438 1 97.94 85 GLU B O 1
ATOM 2876 N N . LEU B 1 86 ? -12.258 16.719 20.75 1 98.69 86 LEU B N 1
ATOM 2877 C CA . LEU B 1 86 ? -12.273 17.219 19.375 1 98.69 86 LEU B CA 1
ATOM 2878 C C . LEU B 1 86 ? -12.977 18.578 19.297 1 98.69 86 LEU B C 1
ATOM 2880 O O . LEU B 1 86 ? -12.531 19.469 18.578 1 98.69 86 LEU B O 1
ATOM 2884 N N . ASP B 1 87 ? -14.094 18.641 20 1 98.69 87 ASP B N 1
ATOM 2885 C CA . ASP B 1 87 ? -14.836 19.906 20.016 1 98.69 87 ASP B CA 1
ATOM 2886 C C . ASP B 1 87 ? -13.969 21.047 20.547 1 98.69 87 ASP B C 1
ATOM 2888 O O . ASP B 1 87 ? -13.969 22.141 19.969 1 98.69 87 ASP B O 1
A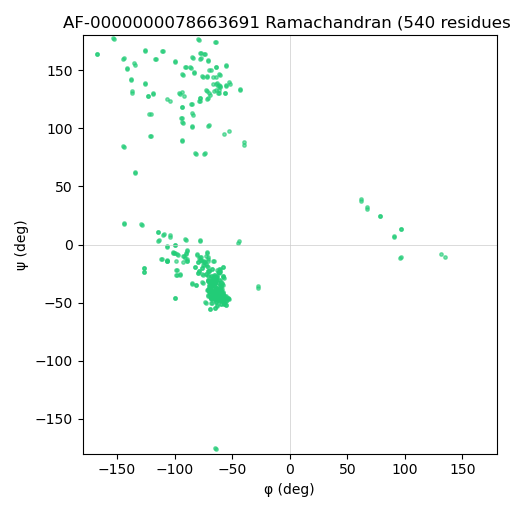TOM 2892 N N . ARG B 1 88 ? -13.258 20.797 21.578 1 98.5 88 ARG B N 1
ATOM 2893 C CA . ARG B 1 88 ? -12.367 21.797 22.141 1 98.5 88 ARG B CA 1
ATOM 2894 C C . ARG B 1 88 ? -11.281 22.188 21.141 1 98.5 88 ARG B C 1
ATOM 2896 O O . ARG B 1 88 ? -10.922 23.359 21.031 1 98.5 88 ARG B O 1
ATOM 2903 N N . TRP B 1 89 ? -10.766 21.172 20.469 1 98.44 89 TRP B N 1
ATOM 2904 C CA . TRP B 1 89 ? -9.703 21.391 19.484 1 98.44 89 TRP B CA 1
ATOM 2905 C C . TRP B 1 89 ? -10.172 22.328 18.375 1 98.44 89 TRP B C 1
ATOM 2907 O O . TRP B 1 89 ? -9.477 23.297 18.031 1 98.44 89 TRP B O 1
ATOM 2917 N N . PHE B 1 90 ? -11.305 22.141 17.891 1 98.5 90 PHE B N 1
ATOM 2918 C CA . PHE B 1 90 ? -11.859 23 16.844 1 98.5 90 PHE B CA 1
ATOM 2919 C C . PHE B 1 90 ? -12.195 24.375 17.391 1 98.5 90 PHE B C 1
ATOM 2921 O O . PHE B 1 90 ? -11.969 25.391 16.734 1 98.5 90 PHE B O 1
ATOM 2928 N N . ALA B 1 91 ? -12.719 24.438 18.578 1 98 91 ALA B N 1
ATOM 2929 C CA . ALA B 1 91 ? -13.141 25.703 19.188 1 98 91 ALA B CA 1
ATOM 2930 C C . ALA B 1 91 ? -11.945 26.594 19.469 1 98 91 ALA B C 1
ATOM 2932 O O . ALA B 1 91 ? -12.023 27.828 19.312 1 98 91 ALA B O 1
ATOM 2933 N N . GLU B 1 92 ? -10.906 26.016 19.922 1 97 92 GLU B N 1
ATOM 2934 C CA . GLU B 1 92 ? -9.695 26.781 20.203 1 97 92 GLU B CA 1
ATOM 2935 C C . GLU B 1 92 ? -9.109 27.375 18.938 1 97 92 GLU B C 1
ATOM 2937 O O . GLU B 1 92 ? -8.578 28.484 18.953 1 97 92 GLU B O 1
ATOM 2942 N N . GLY B 1 93 ? -9.133 26.625 17.859 1 96.38 93 GLY B N 1
ATOM 2943 C CA . GLY B 1 93 ? -8.719 27.141 16.562 1 96.38 93 GLY B CA 1
ATOM 2944 C C . GLY B 1 93 ? -7.262 27.562 16.547 1 96.38 93 GLY B C 1
ATOM 2945 O O . GLY B 1 93 ? -6.918 28.578 15.914 1 96.38 93 GLY B O 1
ATOM 2946 N N . PHE B 1 94 ? -6.5 26.812 17.219 1 95.75 94 PHE B N 1
ATOM 2947 C CA . PHE B 1 94 ? -5.082 27.141 17.297 1 95.75 94 PHE B CA 1
ATOM 2948 C C . PHE B 1 94 ? -4.426 27.047 15.922 1 95.75 94 PHE B C 1
ATOM 2950 O O . PHE B 1 94 ? -4.707 26.109 15.156 1 95.75 94 PHE B O 1
ATOM 2957 N N . SER B 1 95 ? -3.555 27.984 15.57 1 93.81 95 SER B N 1
ATOM 2958 C CA . SER B 1 95 ? -2.721 28 14.375 1 93.81 95 SER B CA 1
ATOM 2959 C C . SER B 1 95 ? -1.3 28.453 14.695 1 93.81 95 SER B C 1
ATOM 2961 O O . SER B 1 95 ? -1.104 29.453 15.383 1 93.81 95 SER B O 1
ATOM 2963 N N . SER B 1 96 ? -0.356 27.719 14.25 1 92.19 96 SER B N 1
ATOM 2964 C CA . SER B 1 96 ? 1.045 28 14.539 1 92.19 96 SER B CA 1
ATOM 2965 C C . SER B 1 96 ? 1.513 29.281 13.836 1 92.19 96 SER B C 1
ATOM 2967 O O . SER B 1 96 ? 0.998 29.625 12.773 1 92.19 96 SER B O 1
ATOM 2969 N N . ASN B 1 97 ? 2.475 29.984 14.438 1 90.62 97 ASN B N 1
ATOM 2970 C CA . ASN B 1 97 ? 3.051 31.172 13.836 1 90.62 97 ASN B CA 1
ATOM 2971 C C . ASN B 1 97 ? 4.543 31.297 14.133 1 90.62 97 ASN B C 1
ATOM 2973 O O . ASN B 1 97 ? 5.117 32.375 14.055 1 90.62 97 ASN B O 1
ATOM 2977 N N . PHE B 1 98 ? 5.156 30.188 14.523 1 92.12 98 PHE B N 1
ATOM 2978 C CA . PHE B 1 98 ? 6.578 30.234 14.844 1 92.12 98 PHE B CA 1
ATOM 2979 C C . PHE B 1 98 ? 7.414 30.422 13.586 1 92.12 98 PHE B C 1
ATOM 2981 O O . PHE B 1 98 ? 6.945 30.172 12.477 1 92.12 98 PHE B O 1
ATOM 2988 N N . THR B 1 99 ? 8.625 30.922 13.75 1 92.62 99 THR B N 1
ATOM 2989 C CA . THR B 1 99 ? 9.594 31.109 12.688 1 92.62 99 THR B CA 1
ATOM 2990 C C . THR B 1 99 ? 10.758 30.125 12.828 1 92.62 99 THR B C 1
ATOM 2992 O O . THR B 1 99 ? 10.93 29.516 13.883 1 92.62 99 THR B O 1
ATOM 2995 N N . VAL B 1 100 ? 11.539 30.047 11.75 1 95.06 100 VAL B N 1
ATOM 2996 C CA . VAL B 1 100 ? 12.711 29.188 11.781 1 95.06 100 VAL B CA 1
ATOM 2997 C C . VAL B 1 100 ? 13.664 29.641 12.883 1 95.06 100 VAL B C 1
ATOM 2999 O O . VAL B 1 100 ? 14.234 28.812 13.602 1 95.06 100 VAL B O 1
ATOM 3002 N N . ASP B 1 101 ? 13.797 30.938 13.047 1 95.81 101 ASP B N 1
ATOM 3003 C CA . ASP B 1 101 ? 14.688 31.469 14.07 1 95.81 101 ASP B CA 1
ATOM 3004 C C . ASP B 1 101 ? 14.219 31.094 15.469 1 95.81 101 ASP B C 1
ATOM 3006 O O . ASP B 1 101 ? 15.031 30.766 16.344 1 95.81 101 ASP B O 1
ATOM 3010 N N . GLU B 1 102 ? 12.961 31.172 15.672 1 96.81 102 GLU B N 1
ATOM 3011 C CA . GLU B 1 102 ? 12.406 30.781 16.969 1 96.81 102 GLU B CA 1
ATOM 3012 C C . GLU B 1 102 ? 12.633 29.297 17.234 1 96.81 102 GLU B C 1
ATOM 3014 O O . GLU B 1 102 ? 12.914 28.891 18.375 1 96.81 102 GLU B O 1
ATOM 3019 N N . LEU B 1 103 ? 12.492 28.469 16.234 1 97.75 103 LEU B N 1
ATOM 3020 C CA . LEU B 1 103 ? 12.766 27.031 16.359 1 97.75 103 LEU B CA 1
ATOM 3021 C C . LEU B 1 103 ? 14.219 26.797 16.734 1 97.75 103 LEU B C 1
ATOM 3023 O O . LEU B 1 103 ? 14.508 26.016 17.641 1 97.75 103 LEU B O 1
ATOM 3027 N N . LEU B 1 104 ? 15.125 27.547 16.078 1 97.62 104 LEU B N 1
ATOM 3028 C CA . LEU B 1 104 ? 16.547 27.344 16.25 1 97.62 104 LEU B CA 1
ATOM 3029 C C . LEU B 1 104 ? 17.016 27.859 17.609 1 97.62 104 LEU B C 1
ATOM 3031 O O . LEU B 1 104 ? 18.109 27.516 18.078 1 97.62 104 LEU B O 1
ATOM 3035 N N . ALA B 1 105 ? 16.188 28.656 18.25 1 98.12 105 ALA B N 1
ATOM 3036 C CA . ALA B 1 105 ? 16.516 29.203 19.562 1 98.12 105 ALA B CA 1
ATOM 3037 C C . ALA B 1 105 ? 16.312 28.156 20.656 1 98.12 105 ALA B C 1
ATOM 3039 O O . ALA B 1 105 ? 16.797 28.328 21.781 1 98.12 105 ALA B O 1
ATOM 3040 N N . HIS B 1 106 ? 15.633 27.047 20.344 1 98.5 106 HIS B N 1
ATOM 3041 C CA . HIS B 1 106 ? 15.453 25.969 21.312 1 98.5 106 HIS B CA 1
ATOM 3042 C C . HIS B 1 106 ? 16.75 25.188 21.5 1 98.5 106 HIS B C 1
ATOM 3044 O O . HIS B 1 106 ? 17.656 25.266 20.672 1 98.5 106 HIS B O 1
ATOM 3050 N N . PRO B 1 107 ? 16.844 24.391 22.594 1 98.12 107 PRO B N 1
ATOM 3051 C CA . PRO B 1 107 ? 18.078 23.641 22.859 1 98.12 107 PRO B CA 1
ATOM 3052 C C . PRO B 1 107 ? 18.406 22.656 21.75 1 98.12 107 PRO B C 1
ATOM 3054 O O . PRO B 1 107 ? 17.516 22.047 21.156 1 98.12 107 PRO B O 1
ATOM 3057 N N . GLN B 1 108 ? 19.734 22.469 21.516 1 97.38 108 GLN B N 1
ATOM 3058 C CA . GLN B 1 108 ? 20.172 21.438 20.578 1 97.38 108 GLN B CA 1
ATOM 3059 C C . GLN B 1 108 ? 19.641 20.062 20.969 1 97.38 108 GLN B C 1
ATOM 3061 O O . GLN B 1 108 ? 19.641 19.703 22.156 1 97.38 108 GLN B O 1
ATOM 3066 N N . GLY B 1 109 ? 19.047 19.359 20.016 1 96.81 109 GLY B N 1
ATOM 3067 C CA . GLY B 1 109 ? 18.5 18.047 20.266 1 96.81 109 GLY B CA 1
ATOM 3068 C C . GLY B 1 109 ? 17.016 18.062 20.562 1 96.81 109 GLY B C 1
ATOM 3069 O O . GLY B 1 109 ? 16.359 17.016 20.594 1 96.81 109 GLY B O 1
ATOM 3070 N N . SER B 1 110 ? 16.5 19.234 20.766 1 98.56 110 SER B N 1
ATOM 3071 C CA . SER B 1 110 ? 15.062 19.344 21.016 1 98.56 110 SER B CA 1
ATOM 3072 C C . SER B 1 110 ? 14.258 19.219 19.734 1 98.56 110 SER B C 1
ATOM 3074 O O . SER B 1 110 ? 14.812 19.297 18.641 1 98.56 110 SER B O 1
ATOM 3076 N N . LEU B 1 111 ? 12.992 19 19.891 1 98.56 111 LEU B N 1
ATOM 3077 C CA . LEU B 1 111 ? 12.094 18.875 18.734 1 98.56 111 LEU B CA 1
ATOM 3078 C C . LEU B 1 111 ? 12.148 20.141 17.875 1 98.56 111 LEU B C 1
ATOM 3080 O O . LEU B 1 111 ? 12.336 20.047 16.656 1 98.56 111 LEU B O 1
ATOM 3084 N N . GLY B 1 112 ? 12.023 21.281 18.578 1 98.25 112 GLY B N 1
ATOM 3085 C CA . GLY B 1 112 ? 12.039 22.547 17.859 1 98.25 112 GLY B CA 1
ATOM 3086 C C . GLY B 1 112 ? 13.344 22.781 17.109 1 98.25 112 GLY B C 1
ATOM 3087 O O . GLY B 1 112 ? 13.336 23.156 15.938 1 98.25 112 GLY B O 1
ATOM 3088 N N . HIS B 1 113 ? 14.469 22.594 17.766 1 98.31 113 HIS B N 1
ATOM 3089 C CA . HIS B 1 113 ? 15.773 22.828 17.156 1 98.31 113 HIS B CA 1
ATOM 3090 C C . HIS B 1 113 ? 16.016 21.875 15.992 1 98.31 113 HIS B C 1
ATOM 3092 O O . HIS B 1 113 ? 16.547 22.266 14.953 1 98.31 113 HIS B O 1
ATOM 3098 N N . THR B 1 114 ? 15.656 20.656 16.172 1 97.38 114 THR B N 1
ATOM 3099 C CA . THR B 1 114 ? 15.812 19.656 15.117 1 97.38 114 THR B CA 1
ATOM 3100 C C . THR B 1 114 ? 15.031 20.062 13.867 1 97.38 114 THR B C 1
ATOM 3102 O O . THR B 1 114 ? 15.555 19.984 12.75 1 97.38 114 THR B O 1
ATOM 3105 N N . PHE B 1 115 ? 13.828 20.484 14.07 1 96.94 115 PHE B N 1
ATOM 3106 C CA . PHE B 1 115 ? 12.992 20.922 12.953 1 96.94 115 PHE B CA 1
ATOM 3107 C C . PHE B 1 115 ? 13.57 22.156 12.297 1 96.94 115 PHE B C 1
ATOM 3109 O O . PHE B 1 115 ? 13.68 22.234 11.07 1 96.94 115 PHE B O 1
ATOM 3116 N N . GLY B 1 116 ? 13.938 23.094 13.07 1 96.69 116 GLY B N 1
ATOM 3117 C CA . GLY B 1 116 ? 14.555 24.312 12.555 1 96.69 116 GLY B CA 1
ATOM 3118 C C . GLY B 1 116 ? 15.805 24.047 11.742 1 96.69 116 GLY B C 1
ATOM 3119 O O . GLY B 1 116 ? 16 24.656 10.68 1 96.69 116 GLY B O 1
ATOM 3120 N N . ARG B 1 117 ? 16.625 23.203 12.25 1 96 117 ARG B N 1
ATOM 3121 C CA . ARG B 1 117 ? 17.875 22.875 11.555 1 96 117 ARG B CA 1
ATOM 3122 C C . ARG B 1 117 ? 17.578 22.234 10.195 1 96 117 ARG B C 1
ATOM 3124 O O . ARG B 1 117 ? 18.234 22.547 9.203 1 96 117 ARG B O 1
ATOM 3131 N N . TYR B 1 118 ? 16.594 21.375 10.219 1 93.06 118 TYR B N 1
ATOM 3132 C CA . TYR B 1 118 ? 16.188 20.766 8.953 1 93.06 118 TYR B CA 1
ATOM 3133 C C . TYR B 1 118 ? 15.75 21.812 7.945 1 93.06 118 TYR B C 1
ATOM 3135 O O . TYR B 1 118 ? 16.172 21.781 6.789 1 93.06 118 TYR B O 1
ATOM 3143 N N . LEU B 1 119 ? 14.945 22.703 8.359 1 93.31 119 LEU B N 1
ATOM 3144 C CA . LEU B 1 119 ? 14.43 23.75 7.48 1 93.31 119 LEU B CA 1
ATOM 3145 C C . LEU B 1 119 ? 15.562 24.656 6.98 1 93.31 119 LEU B C 1
ATOM 3147 O O . LEU B 1 119 ? 15.656 24.922 5.781 1 93.31 119 LEU B O 1
ATOM 3151 N N . ARG B 1 120 ? 16.406 25 7.848 1 93.44 120 ARG B N 1
ATOM 3152 C CA . ARG B 1 120 ? 17.5 25.891 7.508 1 93.44 120 ARG B CA 1
ATOM 3153 C C . ARG B 1 120 ? 18.5 25.219 6.578 1 93.44 120 ARG B C 1
ATOM 3155 O O . ARG B 1 120 ? 18.906 25.781 5.566 1 93.44 120 ARG B O 1
ATOM 3162 N N . ASP B 1 121 ? 18.859 24.031 6.875 1 91.88 121 ASP B N 1
ATOM 3163 C CA . ASP B 1 121 ? 19.875 23.312 6.113 1 91.88 121 ASP B CA 1
ATOM 3164 C C . ASP B 1 121 ? 19.391 23.031 4.691 1 91.88 121 ASP B C 1
ATOM 3166 O O . ASP B 1 121 ? 20.203 22.938 3.766 1 91.88 121 ASP B O 1
ATOM 3170 N N . ASN B 1 122 ? 18.109 22.922 4.496 1 86.88 122 ASN B N 1
ATOM 3171 C CA . ASN B 1 122 ? 17.578 22.547 3.188 1 86.88 122 ASN B CA 1
ATOM 3172 C C . ASN B 1 122 ? 16.938 23.75 2.486 1 86.88 122 ASN B C 1
ATOM 3174 O O . ASN B 1 122 ? 16.422 23.609 1.374 1 86.88 122 ASN B O 1
ATOM 3178 N N . GLY B 1 123 ? 16.922 24.859 3.162 1 85.12 123 GLY B N 1
ATOM 3179 C CA . GLY B 1 123 ? 16.344 26.062 2.582 1 85.12 123 GLY B CA 1
ATOM 3180 C C . GLY B 1 123 ? 14.836 25.953 2.391 1 85.12 123 GLY B C 1
ATOM 3181 O O . GLY B 1 123 ? 14.297 26.422 1.392 1 85.12 123 GLY B O 1
ATOM 3182 N N . PHE B 1 124 ? 14.219 25.203 3.299 1 83.69 124 PHE B N 1
ATOM 3183 C CA . PHE B 1 124 ? 12.781 25 3.201 1 83.69 124 PHE B CA 1
ATOM 3184 C C . PHE B 1 124 ? 12.023 26.078 3.98 1 83.69 124 PHE B C 1
ATOM 3186 O O . PHE B 1 124 ? 12.57 26.656 4.918 1 83.69 124 PHE B O 1
ATOM 3193 N N . GLU B 1 125 ? 10.867 26.266 3.48 1 80.44 125 GLU B N 1
ATOM 3194 C CA . GLU B 1 125 ? 9.961 27.125 4.23 1 80.44 125 GLU B CA 1
ATOM 3195 C C . GLU B 1 125 ? 9.203 26.344 5.293 1 80.44 125 GLU B C 1
ATOM 3197 O O . GLU B 1 125 ? 8.953 25.141 5.121 1 80.44 125 GLU B O 1
ATOM 3202 N N . ILE B 1 126 ? 8.875 27.047 6.27 1 78.94 126 ILE B N 1
ATOM 3203 C CA . ILE B 1 126 ? 8.188 26.438 7.398 1 78.94 126 ILE B CA 1
ATOM 3204 C C . ILE B 1 126 ? 6.77 26.047 6.988 1 78.94 126 ILE B C 1
ATOM 3206 O O . ILE B 1 126 ? 6.242 25.031 7.449 1 78.94 126 ILE B O 1
ATOM 3210 N N . ASP B 1 127 ? 6.219 26.906 6.125 1 77.56 127 ASP B N 1
ATOM 3211 C CA . ASP B 1 127 ? 4.836 26.656 5.73 1 77.56 127 ASP B CA 1
ATOM 3212 C C . ASP B 1 127 ? 4.766 25.844 4.445 1 77.56 127 ASP B C 1
ATOM 3214 O O . ASP B 1 127 ? 4.969 26.375 3.352 1 77.56 127 ASP B O 1
ATOM 3218 N N . ILE B 1 128 ? 4.402 24.516 4.637 1 73.69 128 ILE B N 1
ATOM 3219 C CA . ILE B 1 128 ? 4.18 23.672 3.467 1 73.69 128 ILE B CA 1
ATOM 3220 C C . ILE B 1 128 ? 3.025 24.234 2.639 1 73.69 128 ILE B C 1
ATOM 3222 O O . ILE B 1 128 ? 3.074 24.219 1.406 1 73.69 128 ILE B O 1
ATOM 3226 N N . VAL B 1 129 ? 2.055 24.688 3.371 1 72.75 129 VAL B N 1
ATOM 3227 C CA . VAL B 1 129 ? 0.896 25.359 2.805 1 72.75 129 VAL B CA 1
ATOM 3228 C C . VAL B 1 129 ? 0.817 26.797 3.35 1 72.75 129 VAL B C 1
ATOM 3230 O O . VAL B 1 129 ? 0.953 27 4.559 1 72.75 129 VAL B O 1
ATOM 3233 N N . PRO B 1 130 ? 0.67 27.719 2.426 1 76.38 130 PRO B N 1
ATOM 3234 C CA . PRO B 1 130 ? 0.531 29.078 2.938 1 76.38 130 PRO B CA 1
ATOM 3235 C C . PRO B 1 130 ? -0.557 29.203 4.004 1 76.38 130 PRO B C 1
ATOM 3237 O O . PRO B 1 130 ? -1.603 28.562 3.9 1 76.38 130 PRO B O 1
ATOM 3240 N N . ARG B 1 131 ? -0.132 29.984 4.996 1 80.31 131 ARG B N 1
ATOM 3241 C CA . ARG B 1 131 ? -1.092 30.219 6.074 1 80.31 131 ARG B CA 1
ATOM 3242 C C . ARG B 1 131 ? -2.348 30.906 5.551 1 80.31 131 ARG B C 1
ATOM 3244 O O . ARG B 1 131 ? -2.264 31.781 4.688 1 80.31 131 ARG B O 1
ATOM 3251 N N . PHE B 1 132 ? -3.473 30.406 6.012 1 86.62 132 PHE B N 1
ATOM 3252 C CA . PHE B 1 132 ? -4.766 30.984 5.664 1 86.62 132 PHE B CA 1
ATOM 3253 C C . PHE B 1 132 ? -5.73 30.906 6.84 1 86.62 132 PHE B C 1
ATOM 3255 O O . PHE B 1 132 ? -5.461 30.203 7.82 1 86.62 132 PHE B O 1
ATOM 3262 N N . GLU B 1 133 ? -6.719 31.703 6.797 1 93 133 GLU B N 1
ATOM 3263 C CA . GLU B 1 133 ? -7.801 31.609 7.773 1 93 133 GLU B CA 1
ATOM 3264 C C . GLU B 1 133 ? -8.836 30.562 7.348 1 93 133 GLU B C 1
ATOM 3266 O O . GLU B 1 133 ? -9.531 30.75 6.348 1 93 133 GLU B O 1
ATOM 3271 N N . PRO B 1 134 ? -8.906 29.406 8.117 1 95.56 134 PRO B N 1
ATOM 3272 C CA . PRO B 1 134 ? -9.883 28.391 7.723 1 95.56 134 PRO B CA 1
ATOM 3273 C C . PRO B 1 134 ? -11.32 28.891 7.762 1 95.56 134 PRO B C 1
ATOM 3275 O O . PRO B 1 134 ? -11.703 29.594 8.703 1 95.56 134 PRO B O 1
ATOM 3278 N N . ARG B 1 135 ? -12.148 28.688 6.801 1 95.56 135 ARG B N 1
ATOM 3279 C CA . ARG B 1 135 ? -13.531 29.141 6.691 1 95.56 135 ARG B CA 1
ATOM 3280 C C . ARG B 1 135 ? -14.5 28.094 7.227 1 95.56 135 ARG B C 1
ATOM 3282 O O . ARG B 1 135 ? -15.672 28.375 7.465 1 95.56 135 ARG B O 1
ATOM 3289 N N . ASN B 1 136 ? -13.977 26.844 7.398 1 97.56 136 ASN B N 1
ATOM 3290 C CA . ASN B 1 136 ? -14.781 25.734 7.895 1 97.56 136 ASN B CA 1
ATOM 3291 C C . ASN B 1 136 ? -13.93 24.688 8.609 1 97.56 136 ASN B C 1
ATOM 3293 O O . ASN B 1 136 ? -12.719 24.875 8.758 1 97.56 136 ASN B O 1
ATOM 3297 N N . GLN B 1 137 ? -14.633 23.672 9.141 1 98.25 137 GLN B N 1
ATOM 3298 C CA . GLN B 1 137 ? -13.945 22.672 9.945 1 98.25 137 GLN B CA 1
ATOM 3299 C C . GLN B 1 137 ? -12.906 21.922 9.117 1 98.25 137 GLN B C 1
ATOM 3301 O O . GLN B 1 137 ? -11.797 21.672 9.586 1 98.25 137 GLN B O 1
ATOM 3306 N N . PHE B 1 138 ? -13.266 21.641 7.895 1 97.88 138 PHE B N 1
ATOM 3307 C CA . PHE B 1 138 ? -12.367 20.875 7.035 1 97.88 138 PHE B CA 1
ATOM 3308 C C . PHE B 1 138 ? -11.109 21.672 6.707 1 97.88 138 PHE B C 1
ATOM 3310 O O . PHE B 1 138 ? -10.008 21.141 6.707 1 97.88 138 PHE B O 1
ATOM 3317 N N . GLU B 1 139 ? -11.234 22.891 6.391 1 96 139 GLU B N 1
ATOM 3318 C CA . GLU B 1 139 ? -10.078 23.75 6.117 1 96 139 GLU B CA 1
ATOM 3319 C C . GLU B 1 139 ? -9.188 23.875 7.344 1 96 139 GLU B C 1
ATOM 3321 O O . GLU B 1 139 ? -7.957 23.922 7.223 1 96 139 GLU B O 1
ATOM 3326 N N . TYR B 1 140 ? -9.812 24.016 8.5 1 97.06 140 TYR B N 1
ATOM 3327 C CA . TYR B 1 140 ? -9 24.078 9.711 1 97.06 140 TYR B CA 1
ATOM 3328 C C . TYR B 1 140 ? -8.203 22.797 9.898 1 97.06 140 TYR B C 1
ATOM 3330 O O . TYR B 1 140 ? -7.004 22.828 10.18 1 97.06 140 TYR B O 1
ATOM 3338 N N . PHE B 1 141 ? -8.891 21.656 9.758 1 97.06 141 PHE B N 1
ATOM 3339 C CA . PHE B 1 141 ? -8.227 20.359 9.828 1 97.06 141 PHE B CA 1
ATOM 3340 C C . PHE B 1 141 ? -7.055 20.297 8.852 1 97.06 141 PHE B C 1
ATOM 3342 O O . PHE B 1 141 ? -5.965 19.844 9.211 1 97.06 141 PHE B O 1
ATOM 3349 N N . SER B 1 142 ? -7.266 20.719 7.637 1 94.69 142 SER B N 1
ATOM 3350 C CA . SER B 1 142 ? -6.25 20.703 6.59 1 94.69 142 SER B CA 1
ATOM 3351 C C . SER B 1 142 ? -5.09 21.641 6.926 1 94.69 142 SER B C 1
ATOM 3353 O O . SER B 1 142 ? -3.93 21.297 6.691 1 94.69 142 SER B O 1
ATOM 3355 N N . LEU B 1 143 ? -5.453 22.812 7.418 1 94.06 143 LEU B N 1
ATOM 3356 C CA . LEU B 1 143 ? -4.43 23.766 7.82 1 94.06 143 LEU B CA 1
ATOM 3357 C C . LEU B 1 143 ? -3.502 23.156 8.867 1 94.06 143 LEU B C 1
ATOM 3359 O O . LEU B 1 143 ? -2.277 23.203 8.719 1 94.06 143 LEU B O 1
ATOM 3363 N N . ARG B 1 144 ? -4.051 22.609 9.867 1 95.25 144 ARG B N 1
ATOM 3364 C CA . ARG B 1 144 ? -3.25 22.047 10.945 1 95.25 144 ARG B CA 1
ATOM 3365 C C . ARG B 1 144 ? -2.447 20.844 10.461 1 95.25 144 ARG B C 1
ATOM 3367 O O . ARG B 1 144 ? -1.311 20.625 10.891 1 95.25 144 ARG B O 1
ATOM 3374 N N . SER B 1 145 ? -3.074 20.047 9.586 1 94 145 SER B N 1
ATOM 3375 C CA . SER B 1 145 ? -2.352 18.922 9.016 1 94 145 SER B CA 1
ATOM 3376 C C . SER B 1 145 ? -1.09 19.375 8.297 1 94 145 SER B C 1
ATOM 3378 O O . SER B 1 145 ? -0.048 18.719 8.375 1 94 145 SER B O 1
ATOM 3380 N N . GLY B 1 146 ? -1.193 20.453 7.57 1 91.88 146 GLY B N 1
ATOM 3381 C CA . GLY B 1 146 ? -0.026 21.016 6.902 1 91.88 146 GLY B CA 1
ATOM 3382 C C . GLY B 1 146 ? 1.024 21.531 7.867 1 91.88 146 GLY B C 1
ATOM 3383 O O . GLY B 1 146 ? 2.225 21.406 7.605 1 91.88 146 GLY B O 1
ATOM 3384 N N . GLN B 1 147 ? 0.566 22.031 8.984 1 92.69 147 GLN B N 1
ATOM 3385 C CA . GLN B 1 147 ? 1.468 22.641 9.953 1 92.69 147 GLN B CA 1
ATOM 3386 C C . GLN B 1 147 ? 2.186 21.578 10.781 1 92.69 147 GLN B C 1
ATOM 3388 O O . GLN B 1 147 ? 3.287 21.812 11.281 1 92.69 147 GLN B O 1
ATOM 3393 N N . THR B 1 148 ? 1.605 20.391 10.867 1 94.75 148 THR B N 1
ATOM 3394 C CA . THR B 1 148 ? 2.16 19.406 11.789 1 94.75 148 THR B CA 1
ATOM 3395 C C . THR B 1 148 ? 2.895 18.312 11.023 1 94.75 148 THR B C 1
ATOM 3397 O O . THR B 1 148 ? 3.658 17.547 11.609 1 94.75 148 THR B O 1
ATOM 3400 N N . HIS B 1 149 ? 2.721 18.219 9.734 1 94.88 149 HIS B N 1
ATOM 3401 C CA . HIS B 1 149 ? 3.211 17.094 8.938 1 94.88 149 HIS B CA 1
ATOM 3402 C C . HIS B 1 149 ? 4.711 16.891 9.133 1 94.88 149 HIS B C 1
ATOM 3404 O O . HIS B 1 149 ? 5.164 15.789 9.43 1 94.88 149 HIS B O 1
ATOM 3410 N N . ASP B 1 150 ? 5.465 17.953 8.961 1 94.56 150 ASP B N 1
ATOM 3411 C CA . ASP B 1 150 ? 6.914 17.812 9.047 1 94.56 150 ASP B CA 1
ATOM 3412 C C . ASP B 1 150 ? 7.348 17.469 10.469 1 94.56 150 ASP B C 1
ATOM 3414 O O . ASP B 1 150 ? 8.344 16.766 10.672 1 94.56 150 ASP B O 1
ATOM 3418 N N . LEU B 1 151 ? 6.602 17.953 11.438 1 96.88 151 LEU B N 1
ATOM 3419 C CA . LEU B 1 151 ? 6.883 17.578 12.82 1 96.88 151 LEU B CA 1
ATOM 3420 C C . LEU B 1 151 ? 6.59 16.109 13.055 1 96.88 151 LEU B C 1
ATOM 3422 O O . LEU B 1 151 ? 7.277 15.453 13.844 1 96.88 151 LEU B O 1
ATOM 3426 N N . GLU B 1 152 ? 5.621 15.586 12.359 1 97.69 152 GLU B N 1
ATOM 3427 C CA . GLU B 1 152 ? 5.273 14.172 12.469 1 97.69 152 GLU B CA 1
ATOM 3428 C C . GLU B 1 152 ? 6.391 13.281 11.93 1 97.69 152 GLU B C 1
ATOM 3430 O O . GLU B 1 152 ? 6.602 12.172 12.43 1 97.69 152 GLU B O 1
ATOM 3435 N N . HIS B 1 153 ? 7.133 13.773 10.945 1 97.56 153 HIS B N 1
ATOM 3436 C CA . HIS B 1 153 ? 8.32 13.031 10.539 1 97.56 153 HIS B CA 1
ATOM 3437 C C . HIS B 1 153 ? 9.234 12.75 11.734 1 97.56 153 HIS B C 1
ATOM 3439 O O . HIS B 1 153 ? 9.664 11.609 11.93 1 97.56 153 HIS B O 1
ATOM 3445 N N . ILE B 1 154 ? 9.414 13.766 12.469 1 98 154 ILE B N 1
ATOM 3446 C CA . ILE B 1 154 ? 10.398 13.695 13.547 1 98 154 ILE B CA 1
ATOM 3447 C C . ILE B 1 154 ? 9.852 12.836 14.688 1 98 154 ILE B C 1
ATOM 3449 O O . ILE B 1 154 ? 10.5 11.875 15.102 1 98 154 ILE B O 1
ATOM 3453 N N . VAL B 1 155 ? 8.688 13.078 15.125 1 98.5 155 VAL B N 1
ATOM 3454 C CA . VAL B 1 155 ? 8.203 12.414 16.328 1 98.5 155 VAL B CA 1
ATOM 3455 C C . VAL B 1 155 ? 7.836 10.961 16.016 1 98.5 155 VAL B C 1
ATOM 3457 O O . VAL B 1 155 ? 7.875 10.102 16.891 1 98.5 155 VAL B O 1
ATOM 3460 N N . CYS B 1 156 ? 7.488 10.68 14.734 1 98.69 156 CYS B N 1
ATOM 3461 C CA . CYS B 1 156 ? 7.141 9.312 14.375 1 98.69 156 CYS B CA 1
ATOM 3462 C C . CYS B 1 156 ? 8.375 8.523 13.938 1 98.69 156 CYS B C 1
ATOM 3464 O O . CYS B 1 156 ? 8.32 7.305 13.797 1 98.69 156 CYS B O 1
ATOM 3466 N N . GLY B 1 157 ? 9.438 9.242 13.68 1 98.19 157 GLY B N 1
ATOM 3467 C CA . GLY B 1 157 ? 10.703 8.562 13.438 1 98.19 157 GLY B CA 1
ATOM 3468 C C . GLY B 1 157 ? 11.008 8.375 11.969 1 98.19 157 GLY B C 1
ATOM 3469 O O . GLY B 1 157 ? 11.859 7.562 11.602 1 98.19 157 GLY B O 1
ATOM 3470 N N . GLY B 1 158 ? 10.312 9.031 11.125 1 97.25 158 GLY B N 1
ATOM 3471 C CA . GLY B 1 158 ? 10.594 8.977 9.695 1 97.25 158 GLY B CA 1
ATOM 3472 C C . GLY B 1 158 ? 11.469 10.125 9.219 1 97.25 158 GLY B C 1
ATOM 3473 O O . GLY B 1 158 ? 11.219 11.281 9.555 1 97.25 158 GLY B O 1
ATOM 3474 N N . GLY B 1 159 ? 12.539 9.859 8.492 1 92.44 159 GLY B N 1
ATOM 3475 C CA . GLY B 1 159 ? 13.328 10.914 7.879 1 92.44 159 GLY B CA 1
ATOM 3476 C C . GLY B 1 159 ? 12.562 11.711 6.836 1 92.44 159 GLY B C 1
ATOM 3477 O O . GLY B 1 159 ? 11.414 11.391 6.531 1 92.44 159 GLY B O 1
ATOM 3478 N N . PHE B 1 160 ? 13.164 12.781 6.309 1 92.31 160 PHE B N 1
ATOM 3479 C CA . PHE B 1 160 ? 12.523 13.68 5.352 1 92.31 160 PHE B CA 1
ATOM 3480 C C . PHE B 1 160 ? 12.789 13.219 3.922 1 9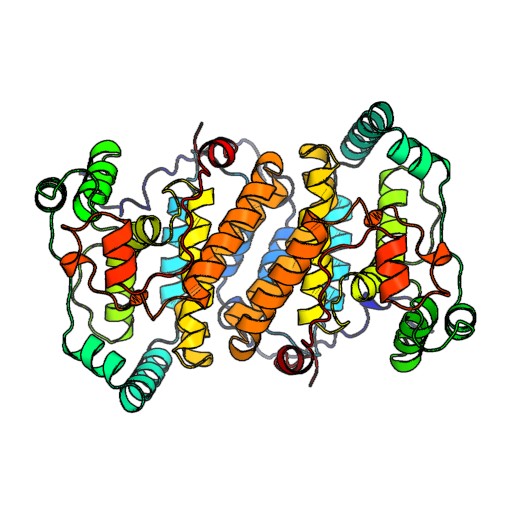2.31 160 PHE B C 1
ATOM 3482 O O . PHE B 1 160 ? 12.438 13.922 2.967 1 92.31 160 PHE B O 1
ATOM 3489 N N . ASP B 1 161 ? 13.438 12.07 3.773 1 94.12 161 ASP B N 1
ATOM 3490 C CA . ASP B 1 161 ? 13.672 11.516 2.447 1 94.12 161 ASP B CA 1
ATOM 3491 C C . ASP B 1 161 ? 12.43 10.805 1.918 1 94.12 161 ASP B C 1
ATOM 3493 O O . ASP B 1 161 ? 11.445 10.656 2.637 1 94.12 161 ASP B O 1
ATOM 3497 N N . ILE B 1 162 ? 12.461 10.32 0.72 1 96.56 162 ILE B N 1
ATOM 3498 C CA . ILE B 1 162 ? 11.273 9.875 0.003 1 96.56 162 ILE B CA 1
ATOM 3499 C C . ILE B 1 162 ? 10.703 8.625 0.674 1 96.56 162 ILE B C 1
ATOM 3501 O O . ILE B 1 162 ? 9.484 8.492 0.812 1 96.56 162 ILE B O 1
ATOM 3505 N N . ILE B 1 163 ? 11.539 7.711 1.089 1 98.06 163 ILE B N 1
ATOM 3506 C CA . ILE B 1 163 ? 11.039 6.504 1.744 1 98.06 163 ILE B CA 1
ATOM 3507 C C . ILE B 1 163 ? 10.609 6.836 3.172 1 98.06 163 ILE B C 1
ATOM 3509 O O . ILE B 1 163 ? 9.625 6.285 3.67 1 98.06 163 ILE B O 1
ATOM 3513 N N . GLY B 1 164 ? 11.297 7.77 3.781 1 98 164 GLY B N 1
ATOM 3514 C CA . GLY B 1 164 ? 10.906 8.234 5.102 1 98 164 GLY B CA 1
ATOM 3515 C C . GLY B 1 164 ? 9.516 8.844 5.133 1 98 164 GLY B C 1
ATOM 3516 O O . GLY B 1 164 ? 8.852 8.836 6.172 1 98 164 GLY B O 1
ATOM 3517 N N . GLU B 1 165 ? 9.008 9.312 4.004 1 97.75 165 GLU B N 1
ATOM 3518 C CA . GLU B 1 165 ? 7.68 9.898 3.869 1 97.75 165 GLU B CA 1
ATOM 3519 C C . GLU B 1 165 ? 6.594 8.883 4.219 1 97.75 165 GLU B C 1
ATOM 3521 O O . GLU B 1 165 ? 5.496 9.258 4.629 1 97.75 165 GLU B O 1
ATOM 3526 N N . LEU B 1 166 ? 6.969 7.645 4.137 1 98.75 166 LEU B N 1
ATOM 3527 C CA . LEU B 1 166 ? 5.961 6.609 4.348 1 98.75 166 LEU B CA 1
ATOM 3528 C C . LEU B 1 166 ? 5.633 6.469 5.832 1 98.75 166 LEU B C 1
ATOM 3530 O O . LEU B 1 166 ? 4.555 5.984 6.188 1 98.75 166 LEU B O 1
ATOM 3534 N N . VAL B 1 167 ? 6.512 6.922 6.699 1 98.88 167 VAL B N 1
ATOM 3535 C CA . VAL B 1 167 ? 6.281 6.762 8.133 1 98.88 167 VAL B CA 1
ATOM 3536 C C . VAL B 1 167 ? 5.129 7.66 8.57 1 98.88 167 VAL B C 1
ATOM 3538 O O . VAL B 1 167 ? 4.113 7.18 9.078 1 98.88 167 VAL B O 1
ATOM 3541 N N . PRO B 1 168 ? 5.191 8.984 8.312 1 98.44 168 PRO B N 1
ATOM 3542 C CA . PRO B 1 168 ? 4.027 9.773 8.727 1 98.44 168 PRO B CA 1
ATOM 3543 C C . PRO B 1 168 ? 2.771 9.438 7.922 1 98.44 168 PRO B C 1
ATOM 3545 O O . PRO B 1 168 ? 1.657 9.531 8.445 1 98.44 168 PRO B O 1
ATOM 3548 N N . TYR B 1 169 ? 2.863 9.039 6.645 1 98.5 169 TYR B N 1
ATOM 3549 C CA . TYR B 1 169 ? 1.7 8.625 5.867 1 98.5 169 TYR B CA 1
ATOM 3550 C C . TYR B 1 169 ? 0.971 7.473 6.547 1 98.5 169 TYR B C 1
ATOM 3552 O O . TYR B 1 169 ? -0.225 7.566 6.828 1 98.5 169 TYR B O 1
ATOM 3560 N N . PHE B 1 170 ? 1.735 6.465 6.883 1 98.88 170 PHE B N 1
ATOM 3561 C CA . PHE B 1 170 ? 1.092 5.281 7.441 1 98.88 170 PHE B CA 1
ATOM 3562 C C . PHE B 1 170 ? 0.768 5.484 8.914 1 98.88 170 PHE B C 1
ATOM 3564 O O . PHE B 1 170 ? -0.134 4.84 9.453 1 98.88 170 PHE B O 1
ATOM 3571 N N . ALA B 1 171 ? 1.486 6.371 9.586 1 98.81 171 ALA B N 1
ATOM 3572 C CA . ALA B 1 171 ? 1.076 6.746 10.938 1 98.81 171 ALA B CA 1
ATOM 3573 C C . ALA B 1 171 ? -0.32 7.363 10.938 1 98.81 171 ALA B C 1
ATOM 3575 O O . ALA B 1 171 ? -1.185 6.957 11.719 1 98.81 171 ALA B O 1
ATOM 3576 N N . ARG B 1 172 ? -0.572 8.25 9.984 1 98.25 172 ARG B N 1
ATOM 3577 C CA . ARG B 1 172 ? -1.883 8.883 9.891 1 98.25 172 ARG B CA 1
ATOM 3578 C C . ARG B 1 172 ? -2.943 7.883 9.445 1 98.25 172 ARG B C 1
ATOM 3580 O O . ARG B 1 172 ? -4.047 7.855 9.992 1 98.25 172 ARG B O 1
ATOM 3587 N N . LEU B 1 173 ? -2.594 7.078 8.523 1 98.69 173 LEU B N 1
ATOM 3588 C CA . LEU B 1 173 ? -3.537 6.117 7.961 1 98.69 173 LEU B CA 1
ATOM 3589 C C . LEU B 1 173 ? -3.982 5.109 9.016 1 98.69 173 LEU B C 1
ATOM 3591 O O . LEU B 1 173 ? -5.098 4.586 8.953 1 98.69 173 LEU B O 1
ATOM 3595 N N . SER B 1 174 ? -3.109 4.867 10.008 1 98.69 174 SER B N 1
ATOM 3596 C CA . SER B 1 174 ? -3.43 3.877 11.031 1 98.69 174 SER B CA 1
ATOM 3597 C C . SER B 1 174 ? -3.932 4.543 12.305 1 98.69 174 SER B C 1
ATOM 3599 O O . SER B 1 174 ? -4.441 3.871 13.203 1 98.69 174 SER B O 1
ATOM 3601 N N . ASN B 1 175 ? -3.871 5.859 12.375 1 98.75 175 ASN B N 1
ATOM 3602 C CA . ASN B 1 175 ? -4.262 6.562 13.586 1 98.75 175 ASN B CA 1
ATOM 3603 C C . ASN B 1 175 ? -5.676 7.133 13.477 1 98.75 175 ASN B C 1
ATOM 3605 O O . ASN B 1 175 ? -6.5 6.934 14.375 1 98.75 175 ASN B O 1
ATOM 3609 N N . LEU B 1 176 ? -6.012 7.777 12.375 1 98.19 176 LEU B N 1
ATOM 3610 C CA . LEU B 1 176 ? -7.273 8.492 12.211 1 98.19 176 LEU B CA 1
ATOM 3611 C C . LEU B 1 176 ? -8.461 7.547 12.375 1 98.19 176 LEU B C 1
ATOM 3613 O O . LEU B 1 176 ? -9.43 7.875 13.062 1 98.19 176 LEU B O 1
ATOM 3617 N N . PRO B 1 177 ? -8.328 6.328 11.836 1 97.5 177 PRO B N 1
ATOM 3618 C CA . PRO B 1 177 ? -9.484 5.434 11.914 1 97.5 177 PRO B CA 1
ATOM 3619 C C . PRO B 1 177 ? -9.812 5.023 13.352 1 97.5 177 PRO B C 1
ATOM 3621 O O . PRO B 1 177 ? -10.914 4.531 13.617 1 97.5 177 PRO B O 1
ATOM 3624 N N . ARG B 1 178 ? -8.938 5.25 14.266 1 97.56 178 ARG B N 1
ATOM 3625 C CA . ARG B 1 178 ? -9.141 4.855 15.656 1 97.56 178 ARG B CA 1
ATOM 3626 C C . ARG B 1 178 ? -10.039 5.855 16.391 1 97.56 178 ARG B C 1
ATOM 3628 O O . ARG B 1 178 ? -10.57 5.555 17.453 1 97.56 178 ARG B O 1
ATOM 3635 N N . PHE B 1 179 ? -10.211 7.012 15.789 1 98.06 179 PHE B N 1
ATOM 3636 C CA . PHE B 1 179 ? -10.82 8.07 16.578 1 98.06 179 PHE B CA 1
ATOM 3637 C C . PHE B 1 179 ? -12.031 8.648 15.867 1 98.06 179 PHE B C 1
ATOM 3639 O O . PHE B 1 179 ? -12.914 9.234 16.5 1 98.06 179 PHE B O 1
ATOM 3646 N N . LEU B 1 180 ? -12.062 8.508 14.531 1 98.38 180 LEU B N 1
ATOM 3647 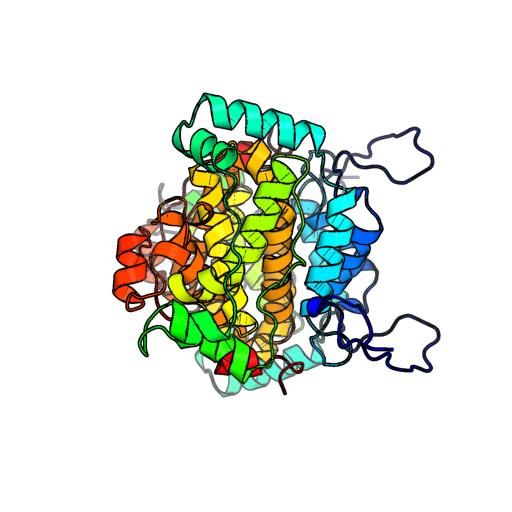C CA . LEU B 1 180 ? -13.094 9.203 13.766 1 98.38 180 LEU B CA 1
ATOM 3648 C C . LEU B 1 180 ? -14.016 8.203 13.07 1 98.38 180 LEU B C 1
ATOM 3650 O O . LEU B 1 180 ? -13.633 7.055 12.844 1 98.38 180 LEU B O 1
ATOM 3654 N N . ASP B 1 181 ? -15.195 8.695 12.727 1 97.94 181 ASP B N 1
ATOM 3655 C CA . ASP B 1 181 ? -16.156 7.926 11.953 1 97.94 181 ASP B CA 1
ATOM 3656 C C . ASP B 1 181 ? -15.547 7.438 10.648 1 97.94 181 ASP B C 1
ATOM 3658 O O . ASP B 1 181 ? -14.844 8.18 9.969 1 97.94 181 ASP B O 1
ATOM 3662 N N . PRO B 1 182 ? -15.836 6.133 10.305 1 97.81 182 PRO B N 1
ATOM 3663 C CA . PRO B 1 182 ? -15.211 5.578 9.102 1 97.81 182 PRO B CA 1
ATOM 3664 C C . PRO B 1 182 ? -15.562 6.355 7.836 1 97.81 182 PRO B C 1
ATOM 3666 O O . PRO B 1 182 ? -14.727 6.492 6.938 1 97.81 182 PRO B O 1
ATOM 3669 N N . GLU B 1 183 ? -16.766 6.812 7.719 1 97.62 183 GLU B N 1
ATOM 3670 C CA . GLU B 1 183 ? -17.109 7.598 6.539 1 97.62 183 GLU B CA 1
ATOM 3671 C C . GLU B 1 183 ? -16.297 8.883 6.465 1 97.62 183 GLU B C 1
ATOM 3673 O O . GLU B 1 183 ? -15.805 9.242 5.395 1 97.62 183 GLU B O 1
ATOM 3678 N N . LEU B 1 184 ? -16.156 9.57 7.602 1 98.56 184 LEU B N 1
ATOM 3679 C CA . LEU B 1 184 ? -15.359 10.797 7.648 1 98.56 184 LEU B CA 1
ATOM 3680 C C . LEU B 1 184 ? -13.906 10.516 7.266 1 98.56 184 LEU B C 1
ATOM 3682 O O . LEU B 1 184 ? -13.328 11.234 6.449 1 98.56 184 LEU B O 1
ATOM 3686 N N . VAL B 1 185 ? -13.352 9.438 7.836 1 98.31 185 VAL B N 1
ATOM 3687 C CA . VAL B 1 185 ? -11.961 9.086 7.551 1 98.31 185 VAL B CA 1
ATOM 3688 C C . VAL B 1 185 ? -11.789 8.852 6.051 1 98.31 185 VAL B C 1
ATOM 3690 O O . VAL B 1 185 ? -10.812 9.32 5.453 1 98.31 185 VAL B O 1
ATOM 3693 N N . GLY B 1 186 ? -12.727 8.156 5.453 1 96.56 186 GLY B N 1
ATOM 3694 C CA . GLY B 1 186 ? -12.656 7.891 4.023 1 96.56 186 GLY B CA 1
ATOM 3695 C C . GLY B 1 186 ? -12.633 9.156 3.188 1 96.56 186 GLY B C 1
ATOM 3696 O O . GLY B 1 186 ? -11.953 9.211 2.158 1 96.56 186 GLY B O 1
ATOM 3697 N N . LEU B 1 187 ? -13.297 10.141 3.674 1 96.38 187 LEU B N 1
ATOM 3698 C CA . LEU B 1 187 ? -13.414 11.383 2.922 1 96.38 187 LEU B CA 1
ATOM 3699 C C . LEU B 1 187 ? -12.172 12.25 3.107 1 96.38 187 LEU B C 1
ATOM 3701 O O . LEU B 1 187 ? -11.688 12.867 2.154 1 96.38 187 LEU B O 1
ATOM 3705 N N . ILE B 1 188 ? -11.586 12.211 4.285 1 96.75 188 ILE B N 1
ATOM 3706 C CA . ILE B 1 188 ? -10.57 13.227 4.566 1 96.75 188 ILE B CA 1
ATOM 3707 C C . ILE B 1 188 ? -9.18 12.625 4.406 1 96.75 188 ILE B C 1
ATOM 3709 O O . ILE B 1 188 ? -8.18 13.344 4.414 1 96.75 188 ILE B O 1
ATOM 3713 N N . ASN B 1 189 ? -9.102 11.312 4.188 1 95.25 189 ASN B N 1
ATOM 3714 C CA . ASN B 1 189 ? -7.793 10.664 4.176 1 95.25 189 ASN B CA 1
ATOM 3715 C C . ASN B 1 189 ? -7.406 10.219 2.768 1 95.25 189 ASN B C 1
ATOM 3717 O O . ASN B 1 189 ? -6.391 9.547 2.586 1 95.25 189 ASN B O 1
ATOM 3721 N N . ALA B 1 190 ? -8.109 10.555 1.744 1 97.62 190 ALA B N 1
ATOM 3722 C CA . ALA B 1 190 ? -7.855 10.109 0.374 1 97.62 190 ALA B CA 1
ATOM 3723 C C . ALA B 1 190 ? -6.48 10.562 -0.104 1 97.62 190 ALA B C 1
ATOM 3725 O O . ALA B 1 190 ? -5.766 9.805 -0.764 1 97.62 190 ALA B O 1
ATOM 3726 N N . GLY B 1 191 ? -6.141 11.805 0.28 1 96.88 191 GLY B N 1
ATOM 3727 C CA . GLY B 1 191 ? -4.84 12.32 -0.111 1 96.88 191 GLY B CA 1
ATOM 3728 C C . GLY B 1 191 ? -3.686 11.562 0.522 1 96.88 191 GLY B C 1
ATOM 3729 O O . GLY B 1 191 ? -2.707 11.234 -0.152 1 96.88 191 GLY B O 1
ATOM 3730 N N . GLN B 1 192 ? -3.803 11.281 1.79 1 96.94 192 GLN B N 1
ATOM 3731 C CA . GLN B 1 192 ? -2.791 10.508 2.508 1 96.94 192 GLN B CA 1
ATOM 3732 C C . GLN B 1 192 ? -2.635 9.117 1.908 1 96.94 192 GLN B C 1
ATOM 3734 O O . GLN B 1 192 ? -1.513 8.633 1.726 1 96.94 192 GLN B O 1
ATOM 3739 N N . LEU B 1 193 ? -3.738 8.508 1.618 1 98.69 193 LEU B N 1
ATOM 3740 C CA . LEU B 1 193 ? -3.756 7.148 1.094 1 98.69 193 LEU B CA 1
ATOM 3741 C C . LEU B 1 193 ? -3.094 7.086 -0.278 1 98.69 193 LEU B C 1
ATOM 3743 O O . LEU B 1 193 ? -2.139 6.336 -0.477 1 98.69 193 LEU B O 1
ATOM 3747 N N . LEU B 1 194 ? -3.578 7.902 -1.184 1 98.69 194 LEU B N 1
ATOM 3748 C CA . LEU B 1 194 ? -3.084 7.867 -2.555 1 98.69 194 LEU B CA 1
ATOM 3749 C C . LEU B 1 194 ? -1.642 8.359 -2.627 1 98.69 194 LEU B C 1
ATOM 3751 O O . LEU B 1 194 ? -0.85 7.855 -3.428 1 98.69 194 LEU B O 1
ATOM 3755 N N . GLY B 1 195 ? -1.36 9.328 -1.784 1 97.94 195 GLY B N 1
ATOM 3756 C CA . GLY B 1 195 ? 0.009 9.812 -1.712 1 97.94 195 GLY B CA 1
ATOM 3757 C C . GLY B 1 195 ? 0.988 8.758 -1.227 1 97.94 195 GLY B C 1
ATOM 3758 O O . GLY B 1 195 ? 2.1 8.648 -1.749 1 97.94 195 GLY B O 1
ATOM 3759 N N . ALA B 1 196 ? 0.624 7.988 -0.274 1 98.62 196 ALA B N 1
ATOM 3760 C CA . ALA B 1 196 ? 1.482 6.938 0.264 1 98.62 196 ALA B CA 1
ATOM 3761 C C . ALA B 1 196 ? 1.674 5.812 -0.75 1 98.62 196 ALA B C 1
ATOM 3763 O O . ALA B 1 196 ? 2.799 5.375 -0.993 1 98.62 196 ALA B O 1
ATOM 3764 N N . LEU B 1 197 ? 0.618 5.43 -1.397 1 98.81 197 LEU B N 1
ATOM 3765 C CA . LEU B 1 197 ? 0.643 4.234 -2.232 1 98.81 197 LEU B CA 1
ATOM 3766 C C . LEU B 1 197 ? 1.434 4.48 -3.514 1 98.81 197 LEU B C 1
ATOM 3768 O O . LEU B 1 197 ? 2.039 3.557 -4.062 1 98.81 197 LEU B O 1
ATOM 3772 N N . ARG B 1 198 ? 1.518 5.734 -3.93 1 98.56 198 ARG B N 1
ATOM 3773 C CA . ARG B 1 198 ? 2.311 5.996 -5.125 1 98.56 198 ARG B CA 1
ATOM 3774 C C . ARG B 1 198 ? 3.789 5.719 -4.875 1 98.56 198 ARG B C 1
ATOM 3776 O O . ARG B 1 198 ? 4.5 5.254 -5.77 1 98.56 198 ARG B O 1
ATOM 3783 N N . LEU B 1 199 ? 4.207 5.98 -3.654 1 98.56 199 LEU B N 1
ATOM 3784 C CA . LEU B 1 199 ? 5.602 5.727 -3.305 1 98.56 199 LEU B CA 1
ATOM 3785 C C . LEU B 1 199 ? 5.879 4.227 -3.232 1 98.56 199 LEU B C 1
ATOM 3787 O O . LEU B 1 199 ? 6.926 3.762 -3.689 1 98.56 199 LEU B O 1
ATOM 3791 N N . VAL B 1 200 ? 4.93 3.51 -2.715 1 98.81 200 VAL B N 1
ATOM 3792 C CA . VAL B 1 200 ? 5.062 2.061 -2.629 1 98.81 200 VAL B CA 1
ATOM 3793 C C . VAL B 1 200 ? 5.09 1.46 -4.031 1 98.81 200 VAL B C 1
ATOM 3795 O O . VAL B 1 200 ? 5.941 0.622 -4.34 1 98.81 200 VAL B O 1
ATOM 3798 N N . SER B 1 201 ? 4.238 1.939 -4.832 1 98.75 201 SER B N 1
ATOM 3799 C CA . SER B 1 201 ? 4.117 1.415 -6.191 1 98.75 201 SER B CA 1
ATOM 3800 C C . SER B 1 201 ? 5.387 1.672 -6.996 1 98.75 201 SER B C 1
ATOM 3802 O O . SER B 1 201 ? 5.977 0.741 -7.551 1 98.75 201 SER B O 1
ATOM 3804 N N . ARG B 1 202 ? 5.871 2.896 -6.992 1 98.38 202 ARG B N 1
ATOM 3805 C CA . ARG B 1 202 ? 7.035 3.25 -7.797 1 98.38 202 ARG B CA 1
ATOM 3806 C C . ARG B 1 202 ? 8.281 2.525 -7.301 1 98.38 202 ARG B C 1
ATOM 3808 O O . ARG B 1 202 ? 9.102 2.072 -8.102 1 98.38 202 ARG B O 1
ATOM 3815 N N . THR B 1 203 ? 8.383 2.467 -6.012 1 98.62 203 THR B N 1
ATOM 3816 C CA . THR B 1 203 ? 9.547 1.754 -5.488 1 98.62 203 THR B CA 1
ATOM 3817 C C . THR B 1 203 ? 9.5 0.282 -5.887 1 98.62 203 THR B C 1
ATOM 3819 O O . THR B 1 203 ? 10.508 -0.285 -6.309 1 98.62 203 THR B O 1
ATOM 3822 N N . GLY B 1 204 ? 8.32 -0.299 -5.766 1 98.38 204 GLY B N 1
ATOM 3823 C CA . GLY B 1 204 ? 8.18 -1.716 -6.059 1 98.38 204 GLY B CA 1
ATOM 3824 C C . GLY B 1 204 ? 8.359 -2.043 -7.527 1 98.38 204 GLY B C 1
ATOM 3825 O O . GLY B 1 204 ? 8.828 -3.127 -7.875 1 98.38 204 GLY B O 1
ATOM 3826 N N . LEU B 1 205 ? 8.039 -1.098 -8.375 1 98.19 205 LEU B N 1
ATOM 3827 C CA . LEU B 1 205 ? 8.133 -1.34 -9.812 1 98.19 205 LEU B CA 1
ATOM 3828 C C . LEU B 1 205 ? 9.547 -1.084 -10.312 1 98.19 205 LEU B C 1
ATOM 3830 O O . LEU B 1 205 ? 10.016 -1.773 -11.219 1 98.19 205 LEU B O 1
ATOM 3834 N N . HIS B 1 206 ? 10.242 -0.078 -9.68 1 98.06 206 HIS B N 1
ATOM 3835 C CA . HIS B 1 206 ? 11.422 0.414 -10.383 1 98.06 206 HIS B CA 1
ATOM 3836 C C . HIS B 1 206 ? 12.656 0.366 -9.484 1 98.06 206 HIS B C 1
ATOM 3838 O O . HIS B 1 206 ? 13.789 0.437 -9.977 1 98.06 206 HIS B O 1
ATOM 3844 N N . TYR B 1 207 ? 12.484 0.312 -8.203 1 97.88 207 TYR B N 1
ATOM 3845 C CA . TYR B 1 207 ? 13.609 0.442 -7.281 1 97.88 207 TYR B CA 1
ATOM 3846 C C . TYR B 1 207 ? 13.547 -0.618 -6.188 1 97.88 207 TYR B C 1
ATOM 3848 O O . TYR B 1 207 ? 13.594 -0.297 -5 1 97.88 207 TYR B O 1
ATOM 3856 N N . GLN B 1 208 ? 13.609 -1.858 -6.613 1 97.81 208 GLN B N 1
ATOM 3857 C CA . GLN B 1 208 ? 13.344 -2.979 -5.719 1 97.81 208 GLN B CA 1
ATOM 3858 C C . GLN B 1 208 ? 14.438 -3.104 -4.656 1 97.81 208 GLN B C 1
ATOM 3860 O O . GLN B 1 208 ? 14.211 -3.68 -3.592 1 97.81 208 GLN B O 1
ATOM 3865 N N . GLN B 1 209 ? 15.641 -2.547 -4.871 1 97.38 209 GLN B N 1
ATOM 3866 C CA . GLN B 1 209 ? 16.688 -2.541 -3.852 1 97.38 209 GLN B CA 1
ATOM 3867 C C . GLN B 1 209 ? 16.234 -1.771 -2.611 1 97.38 209 GLN B C 1
ATOM 3869 O O . GLN B 1 209 ? 16.703 -2.049 -1.504 1 97.38 209 GLN B O 1
ATOM 3874 N N . ALA B 1 210 ? 15.305 -0.893 -2.789 1 98.12 210 ALA B N 1
ATOM 3875 C CA . ALA B 1 210 ? 14.836 -0.038 -1.698 1 98.12 210 ALA B CA 1
ATOM 3876 C C . ALA B 1 210 ? 13.57 -0.594 -1.066 1 98.12 210 ALA B C 1
ATOM 3878 O O . ALA B 1 210 ? 13.148 -0.144 0.003 1 98.12 210 ALA B O 1
ATOM 3879 N N . PHE B 1 211 ? 12.969 -1.595 -1.638 1 98.56 211 PHE B N 1
ATOM 3880 C CA . PHE B 1 211 ? 11.609 -2.002 -1.287 1 98.56 211 PHE B CA 1
ATOM 3881 C C . PHE B 1 211 ? 11.57 -2.584 0.12 1 98.56 211 PHE B C 1
ATOM 3883 O O . PHE B 1 211 ? 10.617 -2.344 0.868 1 98.56 211 PHE B O 1
ATOM 3890 N N . PRO B 1 212 ? 12.602 -3.324 0.586 1 98.38 212 PRO B N 1
ATOM 3891 C CA . PRO B 1 212 ? 12.562 -3.785 1.976 1 98.38 212 PRO B CA 1
ATOM 3892 C C . PRO B 1 212 ? 12.477 -2.635 2.977 1 98.38 212 PRO B C 1
ATOM 3894 O O . PRO B 1 212 ? 11.812 -2.758 4.008 1 98.38 212 PRO B O 1
ATOM 3897 N N . THR B 1 213 ? 13.133 -1.54 2.664 1 98.62 213 THR B N 1
ATOM 3898 C CA . THR B 1 213 ? 13.078 -0.381 3.549 1 98.62 213 THR B CA 1
ATOM 3899 C C . THR B 1 213 ? 11.695 0.275 3.488 1 98.62 213 THR B C 1
ATOM 3901 O O . THR B 1 213 ? 11.211 0.804 4.492 1 98.62 213 THR B O 1
ATOM 3904 N N . VAL B 1 214 ? 11.039 0.186 2.322 1 98.81 214 VAL B N 1
ATOM 3905 C CA . VAL B 1 214 ? 9.664 0.649 2.193 1 98.81 214 VAL B CA 1
ATOM 3906 C C . VAL B 1 214 ? 8.766 -0.125 3.156 1 98.81 214 VAL B C 1
ATOM 3908 O O . VAL B 1 214 ? 7.977 0.471 3.898 1 98.81 214 VAL B O 1
ATOM 3911 N N . LEU B 1 215 ? 8.93 -1.426 3.174 1 98.81 215 LEU B N 1
ATOM 3912 C CA . LEU B 1 215 ? 8.125 -2.26 4.055 1 98.81 215 LEU B CA 1
ATOM 3913 C C . LEU B 1 215 ? 8.391 -1.927 5.52 1 98.81 215 LEU B C 1
ATOM 3915 O O . LEU B 1 215 ? 7.465 -1.889 6.332 1 98.81 215 LEU B O 1
ATOM 3919 N N . LYS B 1 216 ? 9.625 -1.648 5.82 1 98.69 216 LYS B N 1
ATOM 3920 C CA . LYS B 1 216 ? 9.977 -1.255 7.18 1 98.69 216 LYS B CA 1
ATOM 3921 C C . LYS B 1 216 ? 9.344 0.082 7.551 1 98.69 216 LYS B C 1
ATOM 3923 O O . LYS B 1 216 ? 8.859 0.256 8.672 1 98.69 216 LYS B O 1
ATOM 3928 N N . ALA B 1 217 ? 9.375 0.993 6.637 1 98.88 217 ALA B N 1
ATOM 3929 C CA . ALA B 1 217 ? 8.781 2.305 6.883 1 98.88 217 ALA B CA 1
ATOM 3930 C C . ALA B 1 217 ? 7.281 2.191 7.133 1 98.88 217 ALA B C 1
ATOM 3932 O O . ALA B 1 217 ? 6.742 2.857 8.023 1 98.88 217 ALA B O 1
ATOM 3933 N N . ILE B 1 218 ? 6.633 1.378 6.352 1 98.88 218 ILE B N 1
ATOM 3934 C CA . ILE B 1 218 ? 5.207 1.127 6.523 1 98.88 218 ILE B CA 1
ATOM 3935 C C . ILE B 1 218 ? 4.941 0.591 7.926 1 98.88 218 ILE B C 1
ATOM 3937 O O . ILE B 1 218 ? 4.066 1.094 8.633 1 98.88 218 ILE B O 1
ATOM 3941 N N . ARG B 1 219 ? 5.754 -0.301 8.398 1 98.62 219 ARG B N 1
ATOM 3942 C CA . ARG B 1 219 ? 5.609 -0.893 9.727 1 98.62 219 ARG B CA 1
ATOM 3943 C C . ARG B 1 219 ? 5.801 0.155 10.812 1 98.62 219 ARG B C 1
ATOM 3945 O O . ARG B 1 219 ? 5.02 0.221 11.766 1 98.62 219 ARG B O 1
ATOM 3952 N N . CYS B 1 220 ? 6.848 0.883 10.641 1 98.81 220 CYS B N 1
ATOM 3953 C CA . CYS B 1 220 ? 7.137 1.916 11.625 1 98.81 220 CYS B CA 1
ATOM 3954 C C . CYS B 1 220 ? 5.965 2.883 11.766 1 98.81 220 CYS B C 1
ATOM 3956 O O . CYS B 1 220 ? 5.543 3.199 12.875 1 98.81 220 CYS B O 1
ATOM 3958 N N . GLY B 1 221 ? 5.449 3.309 10.609 1 98.81 221 GLY B N 1
ATOM 3959 C CA . GLY B 1 221 ? 4.305 4.207 10.648 1 98.81 221 GLY B CA 1
ATOM 3960 C C . GLY B 1 221 ? 3.084 3.592 11.305 1 98.81 221 GLY B C 1
ATOM 3961 O O . GLY B 1 221 ? 2.459 4.211 12.164 1 98.81 221 GLY B O 1
ATOM 3962 N N . MET B 1 222 ? 2.789 2.371 10.93 1 98.81 222 MET B N 1
ATOM 3963 C CA . MET B 1 222 ? 1.624 1.687 11.484 1 98.81 222 MET B CA 1
ATOM 3964 C C . MET B 1 222 ? 1.76 1.509 12.992 1 98.81 222 MET B C 1
ATOM 3966 O O . MET B 1 222 ? 0.788 1.673 13.727 1 98.81 222 MET B O 1
ATOM 3970 N N . ASP B 1 223 ? 2.975 1.156 13.445 1 98.75 223 ASP B N 1
ATOM 3971 C CA . ASP B 1 223 ? 3.207 0.979 14.875 1 98.75 223 ASP B CA 1
ATOM 3972 C C . ASP B 1 223 ? 2.869 2.252 15.648 1 98.75 223 ASP B C 1
ATOM 3974 O O . ASP B 1 223 ? 2.158 2.203 16.656 1 98.75 223 ASP B O 1
ATOM 3978 N N . VAL B 1 224 ? 3.299 3.344 15.148 1 98.81 224 VAL B N 1
ATOM 3979 C CA . VAL B 1 224 ? 3.068 4.613 15.828 1 98.81 224 VAL B CA 1
ATOM 3980 C C . VAL B 1 224 ? 1.579 4.949 15.805 1 98.81 224 VAL B C 1
ATOM 3982 O O . VAL B 1 224 ? 0.995 5.285 16.844 1 98.81 224 VAL B O 1
ATOM 3985 N N . GLY B 1 225 ? 0.998 4.871 14.594 1 98.69 225 GLY B N 1
ATOM 3986 C CA . GLY B 1 225 ? -0.401 5.246 14.461 1 98.69 225 GLY B CA 1
ATOM 3987 C C . GLY B 1 225 ? -1.331 4.398 15.305 1 98.69 225 GLY B C 1
ATOM 3988 O O . GLY B 1 225 ? -2.299 4.91 15.875 1 98.69 225 GLY B O 1
ATOM 3989 N N . GLU B 1 226 ? -1.014 3.133 15.453 1 98.62 226 GLU B N 1
ATOM 3990 C CA . GLU B 1 226 ? -1.891 2.188 16.141 1 98.62 226 GLU B CA 1
ATOM 3991 C C . GLU B 1 226 ? -1.717 2.27 17.656 1 98.62 226 GLU B C 1
ATOM 3993 O O . GLU B 1 226 ? -2.604 1.866 18.406 1 98.62 226 GLU B O 1
ATOM 3998 N N . GLN B 1 227 ? -0.616 2.82 18.062 1 98.62 227 GLN B N 1
ATOM 3999 C CA . GLN B 1 227 ? -0.319 2.75 19.484 1 98.62 227 GLN B CA 1
ATOM 4000 C C . GLN B 1 227 ? -0.407 4.129 20.141 1 98.62 227 GLN B C 1
ATOM 4002 O O . GLN B 1 227 ? -0.45 4.242 21.375 1 98.62 227 GLN B O 1
ATOM 4007 N N . SER B 1 228 ? -0.478 5.172 19.344 1 98.75 228 SER B N 1
ATOM 4008 C CA . SER B 1 228 ? -0.428 6.531 19.875 1 98.75 228 SER B CA 1
ATOM 4009 C C . SER B 1 228 ? -1.825 7.133 19.969 1 98.75 228 SER B C 1
ATOM 4011 O O . SER B 1 228 ? -2.766 6.648 19.344 1 98.75 228 SER B O 1
ATOM 4013 N N . GLY B 1 229 ? -1.964 8.109 20.812 1 97.62 229 GLY B N 1
ATOM 4014 C CA . GLY B 1 229 ? -3.162 8.938 20.812 1 97.62 229 GLY B CA 1
ATOM 4015 C C . GLY B 1 229 ? -3.326 9.734 19.531 1 97.62 229 GLY B C 1
ATOM 4016 O O . GLY B 1 229 ? -2.539 9.586 18.594 1 97.62 229 GLY B O 1
ATOM 4017 N N . PRO B 1 230 ? -4.328 10.586 19.453 1 98.06 230 PRO B N 1
ATOM 4018 C CA . PRO B 1 230 ? -4.574 11.383 18.25 1 98.06 230 PRO B CA 1
ATOM 4019 C C . PRO B 1 230 ? -3.562 12.516 18.078 1 98.06 230 PRO B C 1
ATOM 4021 O O . PRO B 1 230 ? -3.91 13.688 18.219 1 98.06 230 PRO B O 1
ATOM 4024 N N . PHE B 1 231 ? -2.416 12.172 17.609 1 97.56 231 PHE B N 1
ATOM 4025 C CA . PHE B 1 231 ? -1.307 13.109 17.562 1 97.56 231 PHE B CA 1
ATOM 4026 C C . PHE B 1 231 ? -1.544 14.172 16.5 1 97.56 231 PHE B C 1
ATOM 4028 O O . PHE B 1 231 ? -0.848 15.188 16.453 1 97.56 231 PHE B O 1
ATOM 4035 N N . TRP B 1 232 ? -2.541 13.93 15.602 1 96.12 232 TRP B N 1
ATOM 4036 C CA . TRP B 1 232 ? -2.873 14.922 14.586 1 96.12 232 TRP B CA 1
ATOM 4037 C C . TRP B 1 232 ? -3.564 16.125 15.211 1 96.12 232 TRP B C 1
ATOM 4039 O O . TRP B 1 232 ? -3.703 17.172 14.57 1 96.12 232 TRP B O 1
ATOM 4049 N N . MET B 1 233 ? -3.953 16.078 16.422 1 97.62 233 MET B N 1
ATOM 4050 C CA . MET B 1 233 ? -4.543 17.188 17.172 1 97.62 233 MET B CA 1
ATOM 4051 C C . MET B 1 233 ? -3.502 17.859 18.062 1 97.62 233 MET B C 1
ATOM 4053 O O . MET B 1 233 ? -3.807 18.828 18.75 1 97.62 233 MET B O 1
ATOM 4057 N N . ALA B 1 234 ? -2.303 17.422 18.078 1 96.69 234 ALA B N 1
ATOM 4058 C CA . ALA B 1 234 ? -1.297 17.875 19.047 1 96.69 234 ALA B CA 1
ATOM 4059 C C . ALA B 1 234 ? -0.844 19.297 18.75 1 96.69 234 ALA B C 1
ATOM 4061 O O . ALA B 1 234 ? -0.742 19.688 17.578 1 96.69 234 ALA B O 1
ATOM 4062 N N . ARG B 1 235 ? -0.579 20.016 19.781 1 96.19 235 ARG B N 1
ATOM 4063 C CA . ARG B 1 235 ? 0.148 21.266 19.688 1 96.19 235 ARG B CA 1
ATOM 4064 C C . ARG B 1 235 ? 1.64 21.062 19.922 1 96.19 235 ARG B C 1
ATOM 4066 O O . ARG B 1 235 ? 2.127 21.234 21.047 1 96.19 235 ARG B O 1
ATOM 4073 N N . TYR B 1 236 ? 2.322 20.812 18.922 1 97.44 236 TYR B N 1
ATOM 4074 C CA . TYR B 1 236 ? 3.75 20.531 18.984 1 97.44 236 TYR B CA 1
ATOM 4075 C C . TYR B 1 236 ? 4.523 21.703 19.562 1 97.44 236 TYR B C 1
ATOM 4077 O O . TYR B 1 236 ? 5.586 21.516 20.156 1 97.44 236 TYR B O 1
ATOM 4085 N N . GLU B 1 237 ? 4.016 22.859 19.484 1 96.75 237 GLU B N 1
ATOM 4086 C CA . GLU B 1 237 ? 4.598 24.109 19.984 1 96.75 237 GLU B CA 1
ATOM 4087 C C . GLU B 1 237 ? 4.859 24.031 21.484 1 96.75 237 GLU B C 1
ATOM 4089 O O . GLU B 1 237 ? 5.801 24.641 22 1 96.75 237 GLU B O 1
ATOM 4094 N N . ASP B 1 238 ? 4.074 23.234 22.125 1 97.5 238 ASP B N 1
ATOM 4095 C CA . ASP B 1 238 ? 4.176 23.125 23.578 1 97.5 238 ASP B CA 1
ATOM 4096 C C . ASP B 1 238 ? 5.379 22.281 23.984 1 97.5 238 ASP B C 1
ATOM 4098 O O . ASP B 1 238 ? 5.793 22.312 25.141 1 97.5 238 ASP B O 1
ATOM 4102 N N . VAL B 1 239 ? 5.941 21.594 23.047 1 98.5 239 VAL B N 1
ATOM 4103 C CA . VAL B 1 239 ? 6.996 20.656 23.438 1 98.5 239 VAL B CA 1
ATOM 4104 C C . VAL B 1 239 ? 8.242 20.906 22.578 1 98.5 239 VAL B C 1
ATOM 4106 O O . VAL B 1 239 ? 9.148 20.078 22.562 1 98.5 239 VAL B O 1
ATOM 4109 N N . PHE B 1 240 ? 8.375 21.984 21.922 1 98.5 240 PHE B N 1
ATOM 4110 C CA . PHE B 1 240 ? 9.508 22.297 21.062 1 98.5 240 PHE B CA 1
ATOM 4111 C C . PHE B 1 240 ? 10.805 22.312 21.859 1 98.5 240 PHE B C 1
ATOM 4113 O O . PHE B 1 240 ? 11.867 21.969 21.328 1 98.5 240 PHE B O 1
ATOM 4120 N N . HIS B 1 241 ? 10.711 22.672 23.094 1 98.5 241 HIS B N 1
ATOM 4121 C CA . HIS B 1 241 ? 11.898 22.859 23.922 1 98.5 241 HIS B CA 1
ATOM 4122 C C . HIS B 1 241 ? 12.414 21.516 24.438 1 98.5 241 HIS B C 1
ATOM 4124 O O . HIS B 1 241 ? 13.531 21.438 24.969 1 98.5 241 HIS B O 1
ATOM 4130 N N . LEU B 1 242 ? 11.688 20.453 24.25 1 98.81 242 LEU B N 1
ATOM 4131 C CA . LEU B 1 242 ? 12.031 19.172 24.828 1 98.81 242 LEU B CA 1
ATOM 4132 C C . LEU B 1 242 ? 12.852 18.328 23.844 1 98.81 242 LEU B C 1
ATOM 4134 O O . LEU B 1 242 ? 12.625 18.391 22.641 1 98.81 242 LEU B O 1
ATOM 4138 N N . PRO B 1 243 ? 13.797 17.516 24.5 1 98.62 243 PRO B N 1
ATOM 4139 C CA . PRO B 1 243 ? 14.398 16.469 23.656 1 98.62 243 PRO B CA 1
ATOM 4140 C C . PRO B 1 243 ? 13.359 15.57 23 1 98.62 243 PRO B C 1
ATOM 4142 O O . PRO B 1 243 ? 12.281 15.344 23.547 1 98.62 243 PRO B O 1
ATOM 4145 N N . ILE B 1 244 ? 13.68 14.961 21.875 1 98.12 244 ILE B N 1
ATOM 4146 C CA . ILE B 1 244 ? 12.734 14.258 21.031 1 98.12 244 ILE B CA 1
ATOM 4147 C C . ILE B 1 244 ? 12.016 13.18 21.828 1 98.12 244 ILE B C 1
ATOM 4149 O O . ILE B 1 244 ? 10.789 13.055 21.766 1 98.12 244 ILE B O 1
ATOM 4153 N N . ASP B 1 245 ? 12.742 12.398 22.641 1 98.12 245 ASP B N 1
ATOM 4154 C CA . ASP B 1 245 ? 12.125 11.32 23.422 1 98.12 245 ASP B CA 1
ATOM 4155 C C . ASP B 1 245 ? 11.133 11.875 24.438 1 98.12 245 ASP B C 1
ATOM 4157 O O . ASP B 1 245 ? 10.07 11.289 24.656 1 98.12 245 ASP B O 1
ATOM 4161 N N . GLU B 1 246 ? 11.5 12.961 25.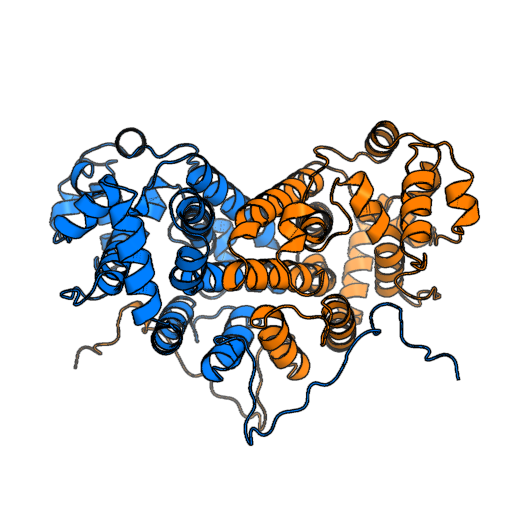047 1 98.62 246 GLU B N 1
ATOM 4162 C CA . GLU B 1 246 ? 10.594 13.586 26.016 1 98.62 246 GLU B CA 1
ATOM 4163 C C . GLU B 1 246 ? 9.383 14.203 25.312 1 98.62 246 GLU B C 1
ATOM 4165 O O . GLU B 1 246 ? 8.273 14.188 25.859 1 98.62 246 GLU B O 1
ATOM 4170 N N . ALA B 1 247 ? 9.633 14.797 24.141 1 98.69 247 ALA B N 1
ATOM 4171 C CA . ALA B 1 247 ? 8.523 15.312 23.344 1 98.69 247 ALA B CA 1
ATOM 4172 C C . ALA B 1 247 ? 7.547 14.203 22.969 1 98.69 247 ALA B C 1
ATOM 4174 O O . ALA B 1 247 ? 6.332 14.375 23.078 1 98.69 247 ALA B O 1
ATOM 4175 N N . ARG B 1 248 ? 8.086 13.023 22.531 1 98.56 248 ARG B N 1
ATOM 4176 C CA . ARG B 1 248 ? 7.258 11.859 22.219 1 98.56 248 ARG B CA 1
ATOM 4177 C C . ARG B 1 248 ? 6.383 11.484 23.406 1 98.56 248 ARG B C 1
ATOM 4179 O O . ARG B 1 248 ? 5.172 11.297 23.266 1 98.56 248 ARG B O 1
ATOM 4186 N N . ASN B 1 249 ? 6.992 11.406 24.531 1 98.31 249 ASN B N 1
ATOM 4187 C CA . ASN B 1 249 ? 6.266 11.039 25.734 1 98.31 249 ASN B CA 1
ATOM 4188 C C . ASN B 1 249 ? 5.168 12.055 26.062 1 98.31 249 ASN B C 1
ATOM 4190 O O . ASN B 1 249 ? 4.047 11.672 26.406 1 98.31 249 ASN B O 1
ATOM 4194 N N . ALA B 1 250 ? 5.539 13.297 25.969 1 98.38 250 ALA B N 1
ATOM 4195 C CA . ALA B 1 250 ? 4.59 14.359 26.297 1 98.38 250 ALA B CA 1
ATOM 4196 C C . ALA B 1 250 ? 3.406 14.359 25.344 1 98.38 250 ALA B C 1
ATOM 4198 O O . ALA B 1 250 ? 2.281 14.672 25.734 1 98.38 250 ALA B O 1
ATOM 4199 N N . LEU B 1 251 ? 3.609 13.93 24.109 1 98 251 LEU B N 1
ATOM 4200 C CA . LEU B 1 251 ? 2.59 13.961 23.062 1 98 251 LEU B CA 1
ATOM 4201 C C . LEU B 1 251 ? 1.816 12.648 23.031 1 98 251 LEU B C 1
ATOM 4203 O O . LEU B 1 251 ? 0.832 12.523 22.297 1 98 251 LEU B O 1
ATOM 4207 N N . GLY B 1 252 ? 2.33 11.68 23.781 1 97.5 252 GLY B N 1
ATOM 4208 C CA . GLY B 1 252 ? 1.688 10.375 23.766 1 97.5 252 GLY B CA 1
ATOM 4209 C C . GLY B 1 252 ? 2.039 9.555 22.531 1 97.5 252 GLY B C 1
ATOM 4210 O O . GLY B 1 252 ? 1.236 8.742 22.078 1 97.5 252 GLY B O 1
ATOM 4211 N N . ILE B 1 253 ? 3.16 9.828 21.938 1 98.56 253 ILE B N 1
ATOM 4212 C CA . ILE B 1 253 ? 3.666 9.047 20.812 1 98.56 253 ILE B CA 1
ATOM 4213 C C . ILE B 1 253 ? 4.297 7.758 21.328 1 98.56 253 ILE B C 1
ATOM 4215 O O . ILE B 1 253 ? 5.211 7.793 22.156 1 98.56 253 ILE B O 1
ATOM 4219 N N . VAL B 1 254 ? 3.828 6.695 20.859 1 98.62 254 VAL B N 1
ATOM 4220 C CA . VAL B 1 254 ? 4.273 5.371 21.281 1 98.62 254 VAL B CA 1
ATOM 4221 C C . VAL B 1 254 ? 4.695 4.559 20.062 1 98.62 254 VAL B C 1
ATOM 4223 O O . VAL B 1 254 ? 4.074 4.652 19 1 98.62 254 VAL B O 1
ATOM 4226 N N . GLY B 1 255 ? 5.766 3.83 20.203 1 98.25 255 GLY B N 1
ATOM 4227 C CA . GLY B 1 255 ? 6.152 2.873 19.172 1 98.25 255 GLY B CA 1
ATOM 4228 C C . GLY B 1 255 ? 7.066 3.467 18.125 1 98.25 255 GLY B C 1
ATOM 4229 O O . GLY B 1 255 ? 7.438 2.791 17.156 1 98.25 255 GLY B O 1
ATOM 4230 N N . ALA B 1 256 ? 7.523 4.684 18.281 1 98.56 256 ALA B N 1
ATOM 4231 C CA . ALA B 1 256 ? 8.359 5.336 17.266 1 98.56 256 ALA B CA 1
ATOM 4232 C C . ALA B 1 256 ? 9.758 4.73 17.234 1 98.56 256 ALA B C 1
ATOM 4234 O O . ALA B 1 256 ? 10.359 4.492 18.281 1 98.56 256 ALA B O 1
ATOM 4235 N N . VAL B 1 257 ? 10.219 4.43 16.141 1 97.62 257 VAL B N 1
ATOM 4236 C CA . VAL B 1 257 ? 11.586 3.996 15.867 1 97.62 257 VAL B CA 1
ATOM 4237 C C . VAL B 1 257 ? 12.219 4.918 14.828 1 97.62 257 VAL B C 1
ATOM 4239 O O . VAL B 1 257 ? 11.617 5.188 13.789 1 97.62 257 VAL B O 1
ATOM 4242 N N . ASP B 1 258 ? 13.383 5.43 15.148 1 97.69 258 ASP B N 1
ATOM 4243 C CA . ASP B 1 258 ? 14.07 6.27 14.172 1 97.69 258 ASP B CA 1
ATOM 4244 C C . ASP B 1 258 ? 14.578 5.441 13 1 97.69 258 ASP B C 1
ATOM 4246 O O . ASP B 1 258 ? 15.656 4.844 13.078 1 97.69 258 ASP B O 1
ATOM 4250 N N . LEU B 1 259 ? 13.898 5.492 11.898 1 97.94 259 LEU B N 1
ATOM 4251 C CA . LEU B 1 259 ? 14.234 4.707 10.711 1 97.94 259 LEU B CA 1
ATOM 4252 C C . LEU B 1 259 ? 15.273 5.426 9.859 1 97.94 259 LEU B C 1
ATOM 4254 O O . LEU B 1 259 ? 15.07 6.578 9.469 1 97.94 259 LEU B O 1
ATOM 4258 N N . ASP B 1 260 ? 16.406 4.816 9.625 1 97.62 260 ASP B N 1
ATOM 4259 C CA . ASP B 1 260 ? 17.359 5.324 8.641 1 97.62 260 ASP B CA 1
ATOM 4260 C C . ASP B 1 260 ? 17.016 4.828 7.234 1 97.62 260 ASP B C 1
ATOM 4262 O O . ASP B 1 260 ? 17.328 3.691 6.879 1 97.62 260 ASP B O 1
ATOM 4266 N N . SER B 1 261 ? 16.391 5.723 6.438 1 97.44 261 SER B N 1
ATOM 4267 C CA . SER B 1 261 ? 15.953 5.355 5.094 1 97.44 261 SER B CA 1
ATOM 4268 C C . SER B 1 261 ? 16.719 6.133 4.031 1 97.44 261 SER B C 1
ATOM 4270 O O . SER B 1 261 ? 16.312 6.152 2.863 1 97.44 261 SER B O 1
ATOM 4272 N N . ARG B 1 262 ? 17.75 6.805 4.398 1 95.88 262 ARG B N 1
ATOM 4273 C CA . ARG B 1 262 ? 18.469 7.703 3.5 1 95.88 262 ARG B CA 1
ATOM 4274 C C . ARG B 1 262 ? 19.078 6.938 2.33 1 95.88 262 ARG B C 1
ATOM 4276 O O . ARG B 1 262 ? 18.875 7.305 1.171 1 95.88 262 ARG B O 1
ATOM 4283 N N . GLU B 1 263 ? 19.859 5.863 2.645 1 96.88 263 GLU B N 1
ATOM 4284 C CA . GLU B 1 263 ? 20.531 5.094 1.598 1 96.88 263 GLU B CA 1
ATOM 4285 C C . GLU B 1 263 ? 19.516 4.5 0.621 1 96.88 263 GLU B C 1
ATOM 4287 O O . GLU B 1 263 ? 19.719 4.539 -0.594 1 96.88 263 GLU B O 1
ATOM 4292 N N . ALA B 1 264 ? 18.422 3.951 1.132 1 97.56 264 ALA B N 1
ATOM 4293 C CA . ALA B 1 264 ? 17.375 3.379 0.282 1 97.56 264 ALA B CA 1
ATOM 4294 C C . ALA B 1 264 ? 16.75 4.449 -0.602 1 97.56 264 ALA B C 1
ATOM 4296 O O . ALA B 1 264 ? 16.453 4.203 -1.774 1 97.56 264 ALA B O 1
ATOM 4297 N N . SER B 1 265 ? 16.562 5.641 -0.084 1 97 265 SER B N 1
ATOM 4298 C CA . SER B 1 265 ? 15.938 6.734 -0.813 1 97 265 SER B CA 1
ATOM 4299 C C . SER B 1 265 ? 16.812 7.211 -1.965 1 97 265 SER B C 1
ATOM 4301 O O . SER B 1 265 ? 16.312 7.68 -2.986 1 97 265 SER B O 1
ATOM 4303 N N . MET B 1 266 ? 18.078 7.02 -1.812 1 96.5 266 MET B N 1
ATOM 4304 C CA . MET B 1 266 ? 19.031 7.473 -2.828 1 96.5 266 MET B CA 1
ATOM 4305 C C . MET B 1 266 ? 18.938 6.598 -4.074 1 96.5 266 MET B C 1
ATOM 4307 O O . MET B 1 266 ? 19.516 6.93 -5.109 1 96.5 266 MET B O 1
ATOM 4311 N N . ASN B 1 267 ? 18.172 5.535 -4.023 1 96.31 267 ASN B N 1
ATOM 4312 C CA . ASN B 1 267 ? 17.953 4.711 -5.211 1 96.31 267 ASN B CA 1
ATOM 4313 C C . ASN B 1 267 ? 17.016 5.387 -6.199 1 96.31 267 ASN B C 1
ATOM 4315 O O . ASN B 1 267 ? 16.922 4.984 -7.359 1 96.31 267 ASN B O 1
ATOM 4319 N N . TRP B 1 268 ? 16.234 6.422 -5.734 1 96.12 268 TRP B N 1
ATOM 4320 C CA . TRP B 1 268 ? 15.406 7.215 -6.637 1 96.12 268 TRP B CA 1
ATOM 4321 C C . TRP B 1 268 ? 16.25 8.234 -7.391 1 96.12 268 TRP B C 1
ATOM 4323 O O . TRP B 1 268 ? 16.906 9.078 -6.777 1 96.12 268 TRP B O 1
ATOM 4333 N N . PRO B 1 269 ? 16.203 8.273 -8.703 1 93.56 269 PRO B N 1
ATOM 4334 C CA . PRO B 1 269 ? 17.062 9.164 -9.492 1 93.56 269 PRO B CA 1
ATOM 4335 C C . PRO B 1 269 ? 16.797 10.641 -9.211 1 93.56 269 PRO B C 1
ATOM 4337 O O . PRO B 1 269 ? 17.656 11.484 -9.484 1 93.56 269 PRO B O 1
ATOM 4340 N N . GLU B 1 270 ? 15.68 10.914 -8.734 1 91.31 270 GLU B N 1
ATOM 4341 C CA . GLU B 1 270 ? 15.359 12.297 -8.375 1 91.31 270 GLU B CA 1
ATOM 4342 C C . GLU B 1 270 ? 16.359 12.844 -7.359 1 91.31 270 GLU B C 1
ATOM 4344 O O . GLU B 1 270 ? 16.594 14.047 -7.301 1 91.31 270 GLU B O 1
ATOM 4349 N N . TYR B 1 271 ? 17.062 12 -6.668 1 84.75 271 TYR B N 1
ATOM 4350 C CA . TYR B 1 271 ? 17.859 12.445 -5.535 1 84.75 271 TYR B CA 1
ATOM 4351 C C . TYR B 1 271 ? 19.344 12.242 -5.809 1 84.75 271 TYR B C 1
ATOM 4353 O O . TYR B 1 271 ? 20.188 12.5 -4.941 1 84.75 271 TYR B O 1
ATOM 4361 N N . TRP B 1 272 ? 19.531 11.766 -7.031 1 78.56 272 TRP B N 1
ATOM 4362 C CA . TRP B 1 272 ? 20.922 11.703 -7.469 1 78.56 272 TRP B CA 1
ATOM 4363 C C . TRP B 1 272 ? 21.406 13.062 -7.969 1 78.56 272 TRP B C 1
ATOM 4365 O O . TRP B 1 272 ? 20.609 13.867 -8.445 1 78.56 272 TRP B O 1
#

Secondary structure (DSSP, 8-state):
------GGG----------SS---S-TTTT-HHHHHHHHHHHHSPP-TTS-HHHHHHHHHHHHHHH--HHHHHHHHHHHHHH-HHHHHHHHHT------HHHHHTSPTTBHHHHHHHHHHHHT--S-SS-----SSHHHHHHHHHHHHHHHHHHHHT--SSTTTTHHHHHHHHHHGGGTS-HHHHHHHSHHHHHHHHHHHHHHHHH-GGGHHHHHHHHHHHHHHHHHS--GGG--GGGGTTSBHHHHHHHHT--S------HHHHTTSGGG-/------GGGTT--------SS---S-TTTT-HHHHHHHHHHHHSPP-TTS-HHHHHHHHHHHHHHH--HHHHHHHHHHHHHH-HHHHHHHHHT------HHHHHTSPTTBHHHHHHHHHHHHT--S-SS-----SSHHHHHHHHHHHHHHHHHHHHT--SSTTTTHHHHHHHHHHGGGTS-HHHHHHHSHHHHHHHHHHHHHHHHH-GGGHHHHHHHHHHHHHHHHHS--GGG--GGGGTTSBHHHHHHHHT--S------HHHHTTSGGG-

Radius of gyration: 24.31 Å; Cα contacts (8 Å, |Δi|>4): 873; chains: 2; bounding box: 53×76×59 Å

pLDDT: mean 93.79, std 11.02, range [22.59, 98.88]

Nearest PDB structures (foldseek):
  3msq-assembly1_A  TM=8.118E-01  e=5.506E-08  Nostoc punctiforme PCC 73102
  6e12-assembly1_B  TM=7.734E-01  e=1.309E-07  Nostoc sp. PCC 7120 = FACHB-418
  6e12-assembly1_A  TM=7.378E-01  e=8.871E-07  Nostoc sp. PCC 7120 = FACHB-418
  3msq-assembly1_A  TM=8.113E-01  e=6.340E-08  Nostoc punctiforme PCC 73102
  6e12-assembly1_B  TM=7.735E-01  e=1.501E-07  Nostoc sp. PCC 7120 = FACHB-418

Solvent-accessible surface area (backbone atoms only — not comparable to full-atom values): 29276 Å² total; per-residue (Å²): 131,85,80,84,60,54,80,39,62,60,54,70,44,90,77,89,74,88,63,93,59,88,79,57,98,21,72,56,52,51,33,66,69,49,34,52,44,48,22,50,59,31,37,36,72,66,28,59,45,56,37,70,52,37,52,55,51,52,48,52,60,53,44,64,75,62,54,58,59,71,58,49,45,52,45,50,54,54,47,31,72,76,33,63,70,55,34,50,53,62,70,66,58,79,74,90,80,83,49,60,66,62,22,52,70,28,48,87,64,6,42,22,16,49,52,20,48,53,29,61,76,67,68,48,69,86,60,73,50,77,87,73,82,58,88,47,68,62,47,40,53,50,52,47,47,43,68,42,47,72,56,35,18,59,59,41,18,17,41,92,43,75,43,15,49,30,12,42,33,29,16,48,67,41,29,50,64,77,76,45,57,38,70,50,44,19,64,73,38,43,62,50,51,56,57,40,49,26,53,53,40,25,30,45,53,72,32,33,82,25,33,67,58,43,54,48,24,39,47,36,6,33,40,20,14,65,59,23,59,75,57,87,72,58,68,62,79,79,34,21,66,28,43,49,70,58,30,23,57,75,58,41,53,31,64,53,49,80,50,87,37,60,75,46,31,52,66,39,56,49,68,99,130,84,80,83,59,54,78,40,61,61,55,67,43,91,78,89,75,88,64,95,60,88,80,59,97,21,71,58,53,52,32,67,68,51,35,51,46,48,21,49,57,31,37,34,72,66,28,59,45,54,37,70,50,36,52,54,51,51,48,52,60,52,44,66,76,62,55,59,59,71,58,49,44,53,47,50,55,54,48,31,72,77,33,64,68,56,34,50,53,62,70,65,58,77,75,89,80,82,49,60,68,62,22,51,70,27,49,88,64,5,43,22,16,50,52,21,48,52,30,60,76,67,71,48,70,87,61,72,48,78,88,73,81,57,90,48,66,62,46,41,53,52,52,47,48,45,69,40,47,70,56,36,19,60,59,40,18,16,42,95,43,74,43,15,49,32,13,41,34,29,17,48,67,41,30,51,64,75,77,45,57,39,68,50,42,20,65,73,39,43,62,50,52,56,58,39,47,26,54,52,39,26,29,44,51,73,31,34,81,25,34,66,57,44,55,49,24,40,48,36,6,34,41,21,14,66,61,22,59,75,57,88,72,58,66,62,80,81,34,21,67,28,42,48,70,57,29,23,57,75,59,40,52,30,64,51,47,81,50,88,35,60,75,47,31,52,66,40,56,49,68,100